Protein AF-0000000075112188 (afdb_homodimer)

Radius of gyration: 24.91 Å; Cα contacts (8 Å, |Δi|>4): 1188; chains: 2; bounding box: 60×64×85 Å

Structure (mmCIF, N/CA/C/O backbone):
data_AF-0000000075112188-model_v1
#
loop_
_entity.id
_entity.type
_entity.pdbx_description
1 polymer 'Ubiquitin-like modifier-activating enzyme 5'
#
loop_
_atom_site.group_PDB
_atom_site.id
_atom_site.type_symbol
_atom_site.label_atom_id
_atom_site.label_alt_id
_atom_site.label_comp_id
_atom_site.label_asym_id
_atom_site.label_entity_id
_atom_site.label_seq_id
_atom_site.pdbx_PDB_ins_code
_atom_site.Cartn_x
_atom_site.Cartn_y
_atom_site.Cartn_z
_atom_site.occupancy
_atom_site.B_iso_or_equiv
_atom_site.auth_seq_id
_atom_site.auth_comp_id
_atom_site.auth_asym_id
_atom_site.auth_atom_id
_atom_site.pdbx_PDB_model_num
ATOM 1 N N . MET A 1 1 ? 7.512 -32.562 54.75 1 48.06 1 MET A N 1
ATOM 2 C CA . MET A 1 1 ? 7.191 -31.812 53.531 1 48.06 1 MET A CA 1
ATOM 3 C C . MET A 1 1 ? 7.438 -30.328 53.719 1 48.06 1 MET A C 1
ATOM 5 O O . MET A 1 1 ? 6.742 -29.672 54.5 1 48.06 1 MET A O 1
ATOM 9 N N . SER A 1 2 ? 8.914 -29.75 53.438 1 67.62 2 SER A N 1
ATOM 10 C CA . SER A 1 2 ? 9.812 -28.828 54.125 1 67.62 2 SER A CA 1
ATOM 11 C C . SER A 1 2 ? 9.547 -27.391 53.719 1 67.62 2 SER A C 1
ATOM 13 O O . SER A 1 2 ? 8.945 -27.125 52.688 1 67.62 2 SER A O 1
ATOM 15 N N . GLU A 1 3 ? 9.82 -26.453 54.688 1 69.31 3 GLU A N 1
ATOM 16 C CA . GLU A 1 3 ? 9.891 -25 54.562 1 69.31 3 GLU A CA 1
ATOM 17 C C . GLU A 1 3 ? 10.602 -24.594 53.281 1 69.31 3 GLU A C 1
ATOM 19 O O . GLU A 1 3 ? 10.242 -23.594 52.656 1 69.31 3 GLU A O 1
ATOM 24 N N . ASN A 1 4 ? 11.289 -25.562 52.75 1 73.62 4 ASN A N 1
ATOM 25 C CA . ASN A 1 4 ? 12.062 -25.312 51.562 1 73.62 4 ASN A CA 1
ATOM 26 C C . ASN A 1 4 ? 11.211 -25.484 50.312 1 73.62 4 ASN A C 1
ATOM 28 O O . ASN A 1 4 ? 11.383 -24.75 49.312 1 73.62 4 ASN A O 1
ATOM 32 N N . GLU A 1 5 ? 10.203 -26.328 50.438 1 76.94 5 GLU A N 1
ATOM 33 C CA . GLU A 1 5 ? 9.352 -26.562 49.281 1 76.94 5 GLU A CA 1
ATOM 34 C C . GLU A 1 5 ? 8.367 -25.422 49.062 1 76.94 5 GLU A C 1
ATOM 36 O O . GLU A 1 5 ? 8.125 -25 47.938 1 76.94 5 GLU A O 1
ATOM 41 N N . VAL A 1 6 ? 7.898 -24.891 50.125 1 79.56 6 VAL A N 1
ATOM 42 C CA . VAL A 1 6 ? 6.965 -23.766 50.062 1 79.56 6 VAL A CA 1
ATOM 43 C C . VAL A 1 6 ? 7.684 -22.531 49.531 1 79.56 6 VAL A C 1
ATOM 45 O O . VAL A 1 6 ? 7.148 -21.812 48.719 1 79.56 6 VAL A O 1
ATOM 48 N N . ALA A 1 7 ? 8.867 -22.391 50.031 1 76.88 7 ALA A N 1
ATOM 49 C CA . ALA A 1 7 ? 9.641 -21.25 49.562 1 76.88 7 ALA A CA 1
ATOM 50 C C . ALA A 1 7 ? 9.945 -21.375 48.094 1 76.88 7 ALA A C 1
ATOM 52 O O . ALA A 1 7 ? 9.867 -20.391 47.344 1 76.88 7 ALA A O 1
ATOM 53 N N . ALA A 1 8 ? 10.234 -22.562 47.594 1 77.19 8 ALA A N 1
ATOM 54 C CA . ALA A 1 8 ? 10.531 -22.781 46.188 1 77.19 8 ALA A CA 1
ATOM 55 C C . ALA A 1 8 ? 9.281 -22.578 45.344 1 77.19 8 ALA A C 1
ATOM 57 O O . ALA A 1 8 ? 9.359 -21.984 44.25 1 77.19 8 ALA A O 1
ATOM 58 N N . LEU A 1 9 ? 8.141 -22.844 45.844 1 80.75 9 LEU A N 1
ATOM 59 C CA . LEU A 1 9 ? 6.906 -22.688 45.062 1 80.75 9 LEU A CA 1
ATOM 60 C C . LEU A 1 9 ? 6.457 -21.234 45.062 1 80.75 9 LEU A C 1
ATOM 62 O O . LEU A 1 9 ? 5.98 -20.734 44.031 1 80.75 9 LEU A O 1
ATOM 66 N N . LYS A 1 10 ? 6.645 -20.578 46.062 1 79.75 10 LYS A N 1
ATOM 67 C CA . LYS A 1 10 ? 6.348 -19.156 46.094 1 79.75 10 LYS A CA 1
ATOM 68 C C . LYS A 1 10 ? 7.273 -18.391 45.156 1 79.75 10 LYS A C 1
ATOM 70 O O . LYS A 1 10 ? 6.836 -17.469 44.469 1 79.75 10 LYS A O 1
ATOM 75 N N . ALA A 1 11 ? 8.508 -18.844 45.094 1 76.5 11 ALA A N 1
ATOM 76 C CA . ALA A 1 11 ? 9.43 -18.234 44.156 1 76.5 11 ALA A CA 1
ATOM 77 C C . ALA A 1 11 ? 9.023 -18.531 42.719 1 76.5 11 ALA A C 1
ATOM 79 O O . ALA A 1 11 ? 9.102 -17.656 41.844 1 76.5 11 ALA A O 1
ATOM 80 N N . ARG A 1 12 ? 8.586 -19.688 42.531 1 78.88 12 ARG A N 1
ATOM 81 C CA . ARG A 1 12 ? 8.133 -20.047 41.188 1 78.88 12 ARG A CA 1
ATOM 82 C C . ARG A 1 12 ? 6.867 -19.281 40.812 1 78.88 12 ARG A C 1
ATOM 84 O O . ARG A 1 12 ? 6.727 -18.828 39.688 1 78.88 12 ARG A O 1
ATOM 91 N N . VAL A 1 13 ? 5.977 -19.062 41.656 1 77.56 13 VAL A N 1
ATOM 92 C CA . VAL A 1 13 ? 4.777 -18.281 41.438 1 77.56 13 VAL A CA 1
ATOM 93 C C . VAL A 1 13 ? 5.16 -16.828 41.125 1 77.56 13 VAL A C 1
ATOM 95 O O . VAL A 1 13 ? 4.641 -16.234 40.188 1 77.56 13 VAL A O 1
ATOM 98 N N . ALA A 1 14 ? 6.051 -16.312 41.875 1 74.62 14 ALA A N 1
ATOM 99 C CA . ALA A 1 14 ? 6.5 -14.945 41.625 1 74.62 14 ALA A CA 1
ATOM 100 C C . ALA A 1 14 ? 7.148 -14.828 40.25 1 74.62 14 ALA A C 1
ATOM 102 O O . ALA A 1 14 ? 6.914 -13.859 39.5 1 74.62 14 ALA A O 1
ATOM 103 N N . THR A 1 15 ? 7.91 -15.805 39.875 1 72.62 15 THR A N 1
ATOM 104 C CA . THR A 1 15 ? 8.531 -15.82 38.531 1 72.62 15 THR A CA 1
ATOM 105 C C . THR A 1 15 ? 7.477 -15.922 37.438 1 72.62 15 THR A C 1
ATOM 107 O O . THR A 1 15 ? 7.555 -15.234 36.438 1 72.62 15 THR A O 1
ATOM 110 N N . LEU A 1 16 ? 6.492 -16.672 37.625 1 73.25 16 LEU A N 1
ATOM 111 C CA . LEU A 1 16 ? 5.445 -16.844 36.625 1 73.25 16 LEU A CA 1
ATOM 112 C C . LEU A 1 16 ? 4.535 -15.625 36.562 1 73.25 16 LEU A C 1
ATOM 114 O O . LEU A 1 16 ? 4.129 -15.203 35.5 1 73.25 16 LEU A O 1
ATOM 118 N N . GLU A 1 17 ? 4.273 -15.094 37.656 1 70.56 17 GLU A N 1
ATOM 119 C CA . GLU A 1 17 ? 3.508 -13.852 37.656 1 70.56 17 GLU A CA 1
ATOM 120 C C . GLU A 1 17 ? 4.281 -12.719 37 1 70.56 17 GLU A C 1
ATOM 122 O O . GLU A 1 17 ? 3.703 -11.906 36.281 1 70.56 17 GLU A O 1
ATOM 127 N N . ASP A 1 18 ? 5.527 -12.758 37.219 1 65.88 18 ASP A N 1
ATOM 128 C CA . ASP A 1 18 ? 6.359 -11.789 36.5 1 65.88 18 ASP A CA 1
ATOM 129 C C . ASP A 1 18 ? 6.383 -12.07 35 1 65.88 18 ASP A C 1
ATOM 131 O O . ASP A 1 18 ? 6.336 -11.148 34.188 1 65.88 18 ASP A O 1
ATOM 135 N N . GLN A 1 19 ? 6.434 -13.281 34.719 1 63.69 19 GLN A N 1
ATOM 136 C CA . GLN A 1 19 ? 6.363 -13.656 33.312 1 63.69 19 GLN A CA 1
ATOM 137 C C . GLN A 1 19 ? 5.012 -13.289 32.719 1 63.69 19 GLN A C 1
ATOM 139 O O . GLN A 1 19 ? 4.941 -12.805 31.594 1 63.69 19 GLN A O 1
ATOM 144 N N . ILE A 1 20 ? 3.99 -13.484 33.438 1 62.75 20 ILE A N 1
ATOM 145 C CA . ILE A 1 20 ? 2.648 -13.117 33 1 62.75 20 ILE A CA 1
ATOM 146 C C . ILE A 1 20 ? 2.525 -11.594 32.938 1 62.75 20 ILE A C 1
ATOM 148 O O . ILE A 1 20 ? 1.967 -11.055 31.969 1 62.75 20 ILE A O 1
ATOM 152 N N . ARG A 1 21 ? 2.949 -10.969 33.938 1 56.12 21 ARG A N 1
ATOM 153 C CA . ARG A 1 21 ? 2.984 -9.508 33.875 1 56.12 21 ARG A CA 1
ATOM 154 C C . ARG A 1 21 ? 3.838 -9.031 32.688 1 56.12 21 ARG A C 1
ATOM 156 O O . ARG A 1 21 ? 3.477 -8.07 32 1 56.12 21 ARG A O 1
ATOM 163 N N . ARG A 1 22 ? 4.941 -9.711 32.469 1 52.31 22 ARG A N 1
ATOM 164 C CA . ARG A 1 22 ? 5.77 -9.383 31.328 1 52.31 22 ARG A CA 1
ATOM 165 C C . ARG A 1 22 ? 5.055 -9.727 30.031 1 52.31 22 ARG A C 1
ATOM 167 O O . ARG A 1 22 ? 5.094 -8.953 29.062 1 52.31 22 ARG A O 1
ATOM 174 N N . MET A 1 23 ? 4.477 -10.789 29.969 1 50.47 23 MET A N 1
ATOM 175 C CA . MET A 1 23 ? 3.705 -11.188 28.797 1 50.47 23 MET A CA 1
ATOM 176 C C . MET A 1 23 ? 2.441 -10.352 28.656 1 50.47 23 MET A C 1
ATOM 178 O O . MET A 1 23 ? 2.025 -10.023 27.547 1 50.47 23 MET A O 1
ATOM 182 N N . ALA A 1 24 ? 1.67 -10.156 29.609 1 47.09 24 ALA A N 1
ATOM 183 C CA . ALA A 1 24 ? 0.526 -9.25 29.641 1 47.09 24 ALA A CA 1
ATOM 184 C C . ALA A 1 24 ? 0.967 -7.805 29.438 1 47.09 24 ALA A C 1
ATOM 186 O O . ALA A 1 24 ? 0.255 -7.016 28.812 1 47.09 24 ALA A O 1
ATOM 187 N N . SER A 1 25 ? 1.839 -7.332 30.062 1 42.72 25 SER A N 1
ATOM 188 C CA . SER A 1 25 ? 2.518 -6.078 29.75 1 42.72 25 SER A CA 1
ATOM 189 C C . SER A 1 25 ? 3.289 -6.184 28.438 1 42.72 25 SER A C 1
ATOM 191 O O . SER A 1 25 ? 3.432 -5.195 27.703 1 42.72 25 SER A O 1
ATOM 193 N N . ASP A 1 26 ? 3.895 -7.258 28.062 1 39.19 26 ASP A N 1
ATOM 194 C CA . ASP A 1 26 ? 4.531 -7.516 26.766 1 39.19 26 ASP A CA 1
ATOM 195 C C . ASP A 1 26 ? 3.49 -7.734 25.672 1 39.19 26 ASP A C 1
ATOM 197 O O . ASP A 1 26 ? 3.801 -7.637 24.484 1 39.19 26 ASP A O 1
ATOM 201 N N . GLY A 1 27 ? 2.375 -8.25 25.766 1 37.72 27 GLY A N 1
ATOM 202 C CA . GLY A 1 27 ? 1.343 -8.016 24.766 1 37.72 27 GLY A CA 1
ATOM 203 C C . GLY A 1 27 ? 1.092 -6.539 24.516 1 37.72 27 GLY A C 1
ATOM 204 O O . GLY A 1 27 ? 0.644 -6.16 23.422 1 37.72 27 GLY A O 1
ATOM 205 N N . HIS A 1 28 ? 0.613 -5.672 25.406 1 35.44 28 HIS A N 1
ATOM 206 C CA . HIS A 1 28 ? 1.038 -4.281 25.531 1 35.44 28 HIS A CA 1
ATOM 207 C C . HIS A 1 28 ? 2.539 -4.184 25.766 1 35.44 28 HIS A C 1
ATOM 209 O O . HIS A 1 28 ? 3.004 -3.258 26.438 1 35.44 28 HIS A O 1
ATOM 215 N N . GLN A 1 29 ? 3.24 -5.219 26.078 1 36.12 29 GLN A N 1
ATOM 216 C CA . GLN A 1 29 ? 4.664 -5.012 26.328 1 36.12 29 GLN A CA 1
ATOM 217 C C . GLN A 1 29 ? 5.195 -3.84 25.5 1 36.12 29 GLN A C 1
ATOM 219 O O . GLN A 1 29 ? 4.742 -3.6 24.391 1 36.12 29 GLN A O 1
ATOM 224 N N . GLY A 1 30 ? 5.73 -2.898 26.109 1 37.25 30 GLY A N 1
ATOM 225 C CA . GLY A 1 30 ? 6.465 -1.816 25.469 1 37.25 30 GLY A CA 1
ATOM 226 C C . GLY A 1 30 ? 7.09 -2.217 24.156 1 37.25 30 GLY A C 1
ATOM 227 O O . GLY A 1 30 ? 7.91 -3.133 24.094 1 37.25 30 GLY A O 1
ATOM 228 N N . SER A 1 31 ? 6.25 -2.525 23.094 1 44.34 31 SER A N 1
ATOM 229 C CA . SER A 1 31 ? 6.758 -2.674 21.734 1 44.34 31 SER A CA 1
ATOM 230 C C . SER A 1 31 ? 8.234 -2.303 21.641 1 44.34 31 SER A C 1
ATOM 232 O O . SER A 1 31 ? 8.609 -1.163 21.938 1 44.34 31 SER A O 1
ATOM 234 N N . LEU A 1 32 ? 8.992 -3.117 22.219 1 50.94 32 LEU A N 1
ATOM 235 C CA . LEU A 1 32 ? 10.43 -2.881 22.078 1 50.94 32 LEU A CA 1
ATOM 236 C C . LEU A 1 32 ? 10.758 -2.26 20.734 1 50.94 32 LEU A C 1
ATOM 238 O O . LEU A 1 32 ? 11 -2.977 19.75 1 50.94 32 LEU A O 1
ATOM 242 N N . HIS A 1 33 ? 10.039 -1.218 20.656 1 70.88 33 HIS A N 1
ATOM 243 C CA . HIS A 1 33 ? 10.523 -0.468 19.516 1 70.88 33 HIS A CA 1
ATOM 244 C C . HIS A 1 33 ? 12.047 -0.379 19.516 1 70.88 33 HIS A C 1
ATOM 246 O O . HIS A 1 33 ? 12.664 -0.347 20.578 1 70.88 33 HIS A O 1
ATOM 252 N N . ARG A 1 34 ? 12.516 -0.728 18.469 1 75.06 34 ARG A N 1
ATOM 253 C CA . ARG A 1 34 ? 13.938 -0.428 18.359 1 75.06 34 ARG A CA 1
ATOM 254 C C . ARG A 1 34 ? 14.242 0.979 18.875 1 75.06 34 ARG A C 1
ATOM 256 O O . ARG A 1 34 ? 13.344 1.828 18.922 1 75.06 34 ARG A O 1
ATOM 263 N N . PRO A 1 35 ? 15.438 1.125 19.375 1 81.62 35 PRO A N 1
ATOM 264 C CA . PRO A 1 35 ? 15.82 2.486 19.766 1 81.62 35 PRO A CA 1
ATOM 265 C C . PRO A 1 35 ? 15.75 3.469 18.594 1 81.62 35 PRO A C 1
ATOM 267 O O . PRO A 1 35 ? 15.883 3.066 17.438 1 81.62 35 PRO A O 1
ATOM 270 N N . LYS A 1 36 ? 15.477 4.652 18.953 1 87.88 36 LYS A N 1
ATOM 271 C CA . LYS A 1 36 ? 15.422 5.703 17.953 1 87.88 36 LYS A CA 1
ATOM 272 C C . LYS A 1 36 ? 16.781 5.902 17.281 1 87.88 36 LYS A C 1
ATOM 274 O O . LYS A 1 36 ? 17.812 5.875 17.969 1 87.88 36 LYS A O 1
ATOM 279 N N . VAL A 1 37 ? 16.719 6.07 16.062 1 86.75 37 VAL A N 1
ATOM 280 C CA . VAL A 1 37 ? 17.922 6.418 15.312 1 86.75 37 VAL A CA 1
ATOM 281 C C . VAL A 1 37 ? 18.141 7.926 15.359 1 86.75 37 VAL A C 1
ATOM 283 O O . VAL A 1 37 ? 17.297 8.703 14.914 1 86.75 37 VAL A O 1
ATOM 286 N N . THR A 1 38 ? 19.172 8.352 15.875 1 84.25 38 THR A N 1
ATOM 287 C CA . THR A 1 38 ? 19.453 9.766 16.094 1 84.25 38 THR A CA 1
ATOM 288 C C . THR A 1 38 ? 19.719 10.484 14.773 1 84.25 38 THR A C 1
ATOM 290 O O . THR A 1 38 ? 19.234 11.602 14.562 1 84.25 38 THR A O 1
ATOM 293 N N . SER A 1 39 ? 20.531 9.766 13.969 1 89.12 39 SER A N 1
ATOM 294 C CA . SER A 1 39 ? 20.844 10.344 12.664 1 89.12 39 SER A CA 1
ATOM 295 C C . SER A 1 39 ? 20.734 9.297 11.562 1 89.12 39 SER A C 1
ATOM 297 O O . SER A 1 39 ? 21.172 8.156 11.734 1 89.12 39 SER A O 1
ATOM 299 N N . MET A 1 40 ? 20.219 9.766 10.492 1 91.94 40 MET A N 1
ATOM 300 C CA . MET A 1 40 ? 20.109 8.852 9.359 1 91.94 40 MET A CA 1
ATOM 301 C C . MET A 1 40 ? 21.469 8.602 8.727 1 91.94 40 MET A C 1
ATOM 303 O O . MET A 1 40 ? 22.156 9.547 8.352 1 91.94 40 MET A O 1
ATOM 307 N N . SER A 1 41 ? 21.797 7.359 8.664 1 89.38 41 SER A N 1
ATOM 308 C CA . SER A 1 41 ? 23.062 6.973 8.055 1 89.38 41 SER A CA 1
ATOM 309 C C . SER A 1 41 ? 22.844 6.312 6.695 1 89.38 41 SER A C 1
ATOM 311 O O . SER A 1 41 ? 21.844 5.629 6.488 1 89.38 41 SER A O 1
ATOM 313 N N . GLY A 1 42 ? 23.797 6.523 5.793 1 88.38 42 GLY A N 1
ATOM 314 C CA . GLY A 1 42 ? 23.734 5.887 4.488 1 88.38 42 GLY A CA 1
ATOM 315 C C . GLY A 1 42 ? 24.438 4.539 4.453 1 88.38 42 GLY A C 1
ATOM 316 O O . GLY A 1 42 ? 24.578 3.938 3.387 1 88.38 42 GLY A O 1
ATOM 317 N N . GLU A 1 43 ? 24.875 4.168 5.605 1 90.62 43 GLU A N 1
ATOM 318 C CA . GLU A 1 43 ? 25.594 2.896 5.648 1 90.62 43 GLU A CA 1
ATOM 319 C C . GLU A 1 43 ? 24.688 1.744 5.207 1 90.62 43 GLU A C 1
ATOM 321 O O . GLU A 1 43 ? 23.547 1.642 5.641 1 90.62 43 GLU A O 1
ATOM 326 N N . VAL A 1 44 ? 25.281 0.906 4.355 1 91.69 44 VAL A N 1
ATOM 327 C CA . VAL A 1 44 ? 24.5 -0.189 3.783 1 91.69 44 VAL A CA 1
ATOM 328 C C . VAL A 1 44 ? 24.734 -1.465 4.59 1 91.69 44 VAL A C 1
ATOM 330 O O . VAL A 1 44 ? 25.672 -2.219 4.312 1 91.69 44 VAL A O 1
ATOM 333 N N . VAL A 1 45 ? 23.891 -1.643 5.539 1 89.38 45 VAL A N 1
ATOM 334 C CA . VAL A 1 45 ? 23.906 -2.848 6.359 1 89.38 45 VAL A CA 1
ATOM 335 C C . VAL A 1 45 ? 22.469 -3.299 6.629 1 89.38 45 VAL A C 1
ATOM 337 O O . VAL A 1 45 ? 21.547 -2.484 6.625 1 89.38 45 VAL A O 1
ATOM 340 N N . ASP A 1 46 ? 22.234 -4.492 7.008 1 89.44 46 ASP A N 1
ATOM 341 C CA . ASP A 1 46 ? 20.922 -5.109 7.16 1 89.44 46 ASP A CA 1
ATOM 342 C C . ASP A 1 46 ? 20.156 -4.496 8.328 1 89.44 46 ASP A C 1
ATOM 344 O O . ASP A 1 46 ? 18.938 -4.566 8.375 1 89.44 46 ASP A O 1
ATOM 348 N N . SER A 1 47 ? 20.875 -3.836 9.18 1 90.44 47 SER A N 1
ATOM 349 C CA . SER A 1 47 ? 20.266 -3.324 10.398 1 90.44 47 SER A CA 1
ATOM 350 C C . SER A 1 47 ? 19.859 -1.864 10.242 1 90.44 47 SER A C 1
ATOM 352 O O . SER A 1 47 ? 19.203 -1.298 11.125 1 90.44 47 SER A O 1
ATOM 354 N N . ASN A 1 48 ? 20.266 -1.284 9.141 1 92.62 48 ASN A N 1
ATOM 355 C CA . ASN A 1 48 ? 19.953 0.123 8.898 1 92.62 48 ASN A CA 1
ATOM 356 C C . ASN A 1 48 ? 18.641 0.292 8.148 1 92.62 48 ASN A C 1
ATOM 358 O O . ASN A 1 48 ? 18.562 0.052 6.945 1 92.62 48 ASN A O 1
ATOM 362 N N . PRO A 1 49 ? 17.641 0.837 8.789 1 94.31 49 PRO A N 1
ATOM 363 C CA . PRO A 1 49 ? 16.328 0.926 8.148 1 94.31 49 PRO A CA 1
ATOM 364 C C . PRO A 1 49 ? 16.25 2.053 7.117 1 94.31 49 PRO A C 1
ATOM 366 O O . PRO A 1 49 ? 15.266 2.148 6.375 1 94.31 49 PRO A O 1
ATOM 369 N N . TYR A 1 50 ? 17.297 2.869 7.035 1 96.12 50 TYR A N 1
ATOM 370 C CA . TYR A 1 50 ? 17.219 4.047 6.176 1 96.12 50 TYR A CA 1
ATOM 371 C C . TYR A 1 50 ? 18.172 3.92 4.992 1 96.12 50 TYR A C 1
ATOM 373 O O . TYR A 1 50 ? 18.234 4.809 4.141 1 96.12 50 TYR A O 1
ATOM 381 N N . SER A 1 51 ? 18.922 2.816 4.871 1 94.75 51 SER A N 1
ATOM 382 C CA . SER A 1 51 ? 19.984 2.68 3.873 1 94.75 51 SER A CA 1
ATOM 383 C C . SER A 1 51 ? 19.438 2.875 2.463 1 94.75 51 SER A C 1
ATOM 385 O O . SER A 1 51 ? 20.031 3.598 1.657 1 94.75 51 SER A O 1
ATOM 387 N N . ARG A 1 52 ? 18.297 2.285 2.188 1 94.69 52 ARG A N 1
ATOM 388 C CA . ARG A 1 52 ? 17.75 2.332 0.834 1 94.69 52 ARG A CA 1
ATOM 389 C C . ARG A 1 52 ? 17.125 3.691 0.546 1 94.69 52 ARG A C 1
ATOM 391 O O . ARG A 1 52 ? 17.062 4.121 -0.608 1 94.69 52 ARG A O 1
ATOM 398 N N . LEU A 1 53 ? 16.656 4.371 1.582 1 97 53 LEU A N 1
ATOM 399 C CA . LEU A 1 53 ? 16.156 5.734 1.43 1 97 53 LEU A CA 1
ATOM 400 C C . LEU A 1 53 ? 17.297 6.711 1.205 1 97 53 LEU A C 1
ATOM 402 O O . LEU A 1 53 ? 17.219 7.578 0.33 1 97 53 LEU A O 1
ATOM 406 N N . MET A 1 54 ? 18.375 6.473 1.905 1 96.31 54 MET A N 1
ATOM 407 C CA . MET A 1 54 ? 19.562 7.309 1.772 1 96.31 54 MET A CA 1
ATOM 408 C C . MET A 1 54 ? 20.219 7.109 0.413 1 96.31 54 MET A C 1
ATOM 410 O O . MET A 1 54 ? 20.969 7.969 -0.053 1 96.31 54 MET A O 1
ATOM 414 N N . ALA A 1 55 ? 19.938 5.992 -0.187 1 95.75 55 ALA A N 1
ATOM 415 C CA . ALA A 1 55 ? 20.438 5.738 -1.535 1 95.75 55 ALA A CA 1
ATOM 416 C C . ALA A 1 55 ? 19.875 6.75 -2.529 1 95.75 55 ALA A C 1
ATOM 418 O O . ALA A 1 55 ? 20.531 7.074 -3.527 1 95.75 55 ALA A O 1
ATOM 419 N N . LEU A 1 56 ? 18.719 7.344 -2.268 1 96 56 LEU A N 1
ATOM 420 C CA . LEU A 1 56 ? 18.141 8.383 -3.117 1 96 56 LEU A CA 1
ATOM 421 C C . LEU A 1 56 ? 19.047 9.609 -3.168 1 96 56 LEU A C 1
ATOM 423 O O . LEU A 1 56 ? 19.219 10.219 -4.227 1 96 56 LEU A O 1
ATOM 427 N N . LYS A 1 57 ? 19.578 9.922 -2.01 1 95.62 57 LYS A N 1
ATOM 428 C CA . LYS A 1 57 ? 20.516 11.031 -1.945 1 95.62 57 LYS A CA 1
ATOM 429 C C . LYS A 1 57 ? 21.812 10.695 -2.678 1 95.62 57 LYS A C 1
ATOM 431 O O . LYS A 1 57 ? 22.297 11.477 -3.5 1 95.62 57 LYS A O 1
ATOM 436 N 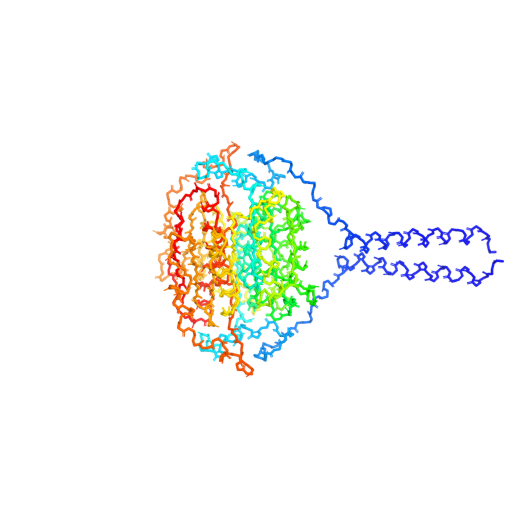N . ARG A 1 58 ? 22.281 9.5 -2.416 1 94.44 58 ARG A N 1
ATOM 437 C CA . ARG A 1 58 ? 23.531 9.062 -3.021 1 94.44 58 ARG A CA 1
ATOM 438 C C . ARG A 1 58 ? 23.422 9.031 -4.543 1 94.44 58 ARG A C 1
ATOM 440 O O . ARG A 1 58 ? 24.391 9.328 -5.246 1 94.44 58 ARG A O 1
ATOM 447 N N . MET A 1 59 ? 22.297 8.758 -5.023 1 93.62 59 MET A N 1
ATOM 448 C CA . MET A 1 59 ? 22.094 8.617 -6.461 1 93.62 59 MET A CA 1
ATOM 449 C C . MET A 1 59 ? 21.719 9.953 -7.09 1 93.62 59 MET A C 1
ATOM 451 O O . MET A 1 59 ? 21.516 10.039 -8.305 1 93.62 59 MET A O 1
ATOM 455 N N . GLY A 1 60 ? 21.547 10.945 -6.301 1 94.5 60 GLY A N 1
ATOM 456 C CA . GLY A 1 60 ? 21.312 12.289 -6.793 1 94.5 60 GLY A CA 1
ATOM 457 C C . GLY A 1 60 ? 19.859 12.586 -7.062 1 94.5 60 GLY A C 1
ATOM 458 O O . GLY A 1 60 ? 19.531 13.578 -7.715 1 94.5 60 GLY A O 1
ATOM 459 N N . VAL A 1 61 ? 19 11.719 -6.578 1 94.5 61 VAL A N 1
ATOM 460 C CA . VAL A 1 61 ? 17.578 11.922 -6.773 1 94.5 61 VAL A CA 1
ATOM 461 C C . VAL A 1 61 ? 17.062 13 -5.816 1 94.5 61 VAL A C 1
ATOM 463 O O . VAL A 1 61 ? 16.359 13.922 -6.23 1 94.5 61 VAL A O 1
ATOM 466 N N . VAL A 1 62 ? 17.422 12.836 -4.594 1 96.88 62 VAL A N 1
ATOM 467 C CA . VAL A 1 62 ? 17.047 13.789 -3.553 1 96.88 62 VAL A CA 1
ATOM 468 C C . VAL A 1 62 ? 18.297 14.492 -3.018 1 96.88 62 VAL A C 1
ATOM 470 O O . VAL A 1 62 ? 19.266 13.836 -2.621 1 96.88 62 VAL A O 1
ATOM 473 N N . PRO A 1 63 ? 18.375 15.758 -2.994 1 96.5 63 PRO A N 1
ATOM 474 C CA . PRO A 1 63 ? 19.578 16.469 -2.59 1 96.5 63 PRO A CA 1
ATOM 475 C C . PRO A 1 63 ? 19.953 16.203 -1.132 1 96.5 63 PRO A C 1
ATOM 477 O O . PRO A 1 63 ? 21.109 15.891 -0.834 1 96.5 63 PRO A O 1
ATOM 480 N N . ASN A 1 64 ? 19.031 16.328 -0.24 1 96.56 64 ASN A N 1
ATOM 481 C CA . ASN A 1 64 ? 19.234 16.125 1.189 1 96.56 64 ASN A CA 1
ATOM 482 C C . ASN A 1 64 ? 18.094 15.336 1.82 1 96.56 64 ASN A C 1
ATOM 484 O O . ASN A 1 64 ? 17.25 15.898 2.498 1 96.56 64 ASN A O 1
ATOM 488 N N . TYR A 1 65 ? 18.219 14.016 1.815 1 97.69 65 TYR A N 1
ATOM 489 C CA . TYR A 1 65 ? 17.109 13.18 2.248 1 97.69 65 TYR A CA 1
ATOM 490 C C . TYR A 1 65 ? 16.844 13.352 3.738 1 97.69 65 TYR A C 1
ATOM 492 O O . TYR A 1 65 ? 15.688 13.305 4.18 1 97.69 65 TYR A O 1
ATOM 500 N N . GLU A 1 66 ? 17.844 13.594 4.551 1 97.06 66 GLU A N 1
ATOM 501 C CA . GLU A 1 66 ? 17.734 13.664 6.004 1 97.06 66 GLU A CA 1
ATOM 502 C C . GLU A 1 66 ? 16.828 14.805 6.438 1 97.06 66 GLU A C 1
ATOM 504 O O . GLU A 1 66 ? 16.312 14.797 7.555 1 97.06 66 GLU A O 1
ATOM 509 N N . ASP A 1 67 ? 16.594 15.734 5.496 1 98 67 ASP A N 1
ATOM 510 C CA . ASP A 1 67 ? 15.727 16.859 5.809 1 98 67 ASP A CA 1
ATOM 511 C C . ASP A 1 67 ? 14.312 16.375 6.152 1 98 67 ASP A C 1
ATOM 513 O O . ASP A 1 67 ? 13.555 17.094 6.797 1 98 67 ASP A O 1
ATOM 517 N N . ILE A 1 68 ? 14.008 15.188 5.797 1 98.5 68 ILE A N 1
ATOM 518 C CA . ILE A 1 68 ? 12.664 14.664 5.992 1 98.5 68 ILE A CA 1
ATOM 519 C C . ILE A 1 68 ? 12.328 14.641 7.484 1 98.5 68 ILE A C 1
ATOM 521 O O . ILE A 1 68 ? 11.164 14.789 7.871 1 98.5 68 ILE A O 1
ATOM 525 N N . ARG A 1 69 ? 13.305 14.57 8.32 1 97.81 69 ARG A N 1
ATOM 526 C CA . ARG A 1 69 ? 13.133 14.445 9.766 1 97.81 69 ARG A CA 1
ATOM 527 C C . ARG A 1 69 ? 12.688 15.773 10.375 1 97.81 69 ARG A C 1
ATOM 529 O O . ARG A 1 69 ? 12.211 15.805 11.508 1 97.81 69 ARG A O 1
ATOM 536 N N . THR A 1 70 ? 12.867 16.812 9.656 1 98.31 70 THR A N 1
ATOM 537 C CA . THR A 1 70 ? 12.523 18.141 10.156 1 98.31 70 THR A CA 1
ATOM 538 C C . THR A 1 70 ? 11.156 18.578 9.633 1 98.31 70 THR A C 1
ATOM 540 O O . THR A 1 70 ? 10.727 19.703 9.867 1 98.31 70 THR A O 1
ATOM 543 N N . LEU A 1 71 ? 10.492 17.703 8.922 1 98.81 71 LEU A N 1
ATOM 544 C CA . LEU A 1 71 ? 9.25 18.062 8.258 1 98.81 71 LEU A CA 1
ATOM 545 C C . LEU A 1 71 ? 8.055 17.422 8.961 1 98.81 71 LEU A C 1
ATOM 547 O O . LEU A 1 71 ? 8.172 16.344 9.547 1 98.81 71 LEU A O 1
ATOM 551 N N . SER A 1 72 ? 6.926 18.109 8.906 1 98.88 72 SER A N 1
ATOM 552 C CA . SER A 1 72 ? 5.68 17.625 9.492 1 98.88 72 SER A CA 1
ATOM 553 C C . SER A 1 72 ? 4.539 17.641 8.484 1 98.88 72 SER A C 1
ATOM 555 O O . SER A 1 72 ? 4.457 18.562 7.66 1 98.88 72 SER A O 1
ATOM 557 N N . VAL A 1 73 ? 3.725 16.625 8.562 1 98.94 73 VAL A N 1
ATOM 558 C CA . VAL A 1 73 ? 2.549 16.516 7.707 1 98.94 73 VAL A CA 1
ATOM 559 C C . VAL A 1 73 ? 1.309 16.25 8.562 1 98.94 73 VAL A C 1
ATOM 561 O O . VAL A 1 73 ? 1.343 15.438 9.484 1 98.94 73 VAL A O 1
ATOM 564 N N . LEU A 1 74 ? 0.255 17 8.367 1 99 74 LEU A N 1
ATOM 565 C CA . LEU A 1 74 ? -1.051 16.781 8.977 1 99 74 LEU A CA 1
ATOM 566 C C . LEU A 1 74 ? -1.979 16.031 8.023 1 99 74 LEU A C 1
ATOM 568 O O . LEU A 1 74 ? -2.244 16.5 6.918 1 99 74 LEU A O 1
ATOM 572 N N . VAL A 1 75 ? -2.424 14.875 8.414 1 98.94 75 VAL A N 1
ATOM 573 C CA . VAL A 1 75 ? -3.287 14.031 7.59 1 98.94 75 VAL A CA 1
ATOM 574 C C . VAL A 1 75 ? -4.707 14.047 8.148 1 98.94 75 VAL A C 1
ATOM 576 O O . VAL A 1 75 ? -4.938 13.656 9.289 1 98.94 75 VAL A O 1
ATOM 579 N N . VAL A 1 76 ? -5.68 14.453 7.34 1 98.94 76 VAL A N 1
ATOM 580 C CA . VAL A 1 76 ? -7.082 14.422 7.734 1 98.94 76 VAL A CA 1
ATOM 581 C C . VAL A 1 76 ? -7.797 13.273 7.02 1 98.94 76 VAL A C 1
ATOM 583 O O . VAL A 1 76 ? -7.891 13.266 5.789 1 98.94 76 VAL A O 1
ATOM 586 N N . GLY A 1 77 ? -8.375 12.398 7.793 1 98.75 77 GLY A N 1
ATOM 587 C CA . GLY A 1 77 ? -8.984 11.188 7.27 1 98.75 77 GLY A CA 1
ATOM 588 C C . GLY A 1 77 ? -8.039 10 7.262 1 98.75 77 GLY A C 1
ATOM 589 O O . GLY A 1 77 ? -7 10.031 6.598 1 98.75 77 GLY A O 1
ATOM 590 N N . LEU A 1 78 ? -8.414 9 8.008 1 98.69 78 LEU A N 1
ATOM 591 C CA . LEU A 1 78 ? -7.613 7.785 8.07 1 98.69 78 LEU A CA 1
ATOM 592 C C . LEU A 1 78 ? -8.391 6.586 7.539 1 98.69 78 LEU A C 1
ATOM 594 O O . LEU A 1 78 ? -8.414 5.527 8.172 1 98.69 78 LEU A O 1
ATOM 598 N N . GLY A 1 79 ? -9.078 6.84 6.414 1 97.06 79 GLY A N 1
ATOM 599 C CA . GLY A 1 79 ? -9.742 5.766 5.691 1 97.06 79 GLY A CA 1
ATOM 600 C C . GLY A 1 79 ? -8.82 5.012 4.758 1 97.06 79 GLY A C 1
ATOM 601 O O . GLY A 1 79 ? -7.711 4.633 5.145 1 97.06 79 GLY A O 1
ATOM 602 N N . GLY A 1 80 ? -9.305 4.789 3.508 1 96.56 80 GLY A N 1
ATOM 603 C CA . GLY A 1 80 ? -8.57 3.969 2.555 1 96.56 80 GLY A CA 1
ATOM 604 C C . GLY A 1 80 ? -7.289 4.621 2.066 1 96.56 80 GLY A C 1
ATOM 605 O O . GLY A 1 80 ? -6.277 3.945 1.866 1 96.56 80 GLY A O 1
ATOM 606 N N . ILE A 1 81 ? -7.312 5.891 1.931 1 98.06 81 ILE A N 1
ATOM 607 C CA . ILE A 1 81 ? -6.141 6.578 1.397 1 98.06 81 ILE A CA 1
ATOM 608 C C . ILE A 1 81 ? -5.258 7.059 2.545 1 98.06 81 ILE A C 1
ATOM 610 O O . ILE A 1 81 ? -4.059 6.773 2.574 1 98.06 81 ILE A O 1
ATOM 614 N N . GLY A 1 82 ? -5.816 7.676 3.516 1 98.88 82 GLY A N 1
ATOM 615 C CA . GLY A 1 82 ? -5.078 8.367 4.562 1 98.88 82 GLY A CA 1
ATOM 616 C C . GLY A 1 82 ? -4.238 7.43 5.418 1 98.88 82 GLY A C 1
ATOM 617 O O . GLY A 1 82 ? -3.125 7.777 5.812 1 98.88 82 GLY A O 1
ATOM 618 N N . SER A 1 83 ? -4.797 6.312 5.727 1 98.62 83 SER A N 1
ATOM 619 C CA . SER A 1 83 ? -4.055 5.359 6.547 1 98.62 83 SER A CA 1
ATOM 620 C C . SER A 1 83 ? -2.82 4.844 5.816 1 98.62 83 SER A C 1
ATOM 622 O O . SER A 1 83 ? -1.748 4.715 6.414 1 98.62 83 SER A O 1
ATOM 624 N N . VAL A 1 84 ? -2.984 4.559 4.547 1 98.62 84 VAL A N 1
ATOM 625 C CA . VAL A 1 84 ? -1.869 4.078 3.736 1 98.62 84 VAL A CA 1
ATOM 626 C C . VAL A 1 84 ? -0.845 5.199 3.551 1 98.62 84 VAL A C 1
ATOM 628 O O . VAL A 1 84 ? 0.363 4.961 3.635 1 98.62 84 VAL A O 1
ATOM 631 N N . ALA A 1 85 ? -1.321 6.387 3.305 1 98.88 85 ALA A N 1
ATOM 632 C CA . ALA A 1 85 ? -0.444 7.547 3.172 1 98.88 85 ALA A CA 1
ATOM 633 C C . ALA A 1 85 ? 0.372 7.766 4.445 1 98.88 85 ALA A C 1
ATOM 635 O O . ALA A 1 85 ? 1.581 8 4.379 1 98.88 85 ALA A O 1
ATOM 636 N N . ALA A 1 86 ? -0.309 7.684 5.574 1 98.94 86 ALA A N 1
ATOM 637 C CA . ALA A 1 86 ? 0.373 7.832 6.855 1 98.94 86 ALA A CA 1
ATOM 638 C C . ALA A 1 86 ? 1.452 6.766 7.027 1 98.94 86 ALA A C 1
ATOM 640 O O . ALA A 1 86 ? 2.543 7.055 7.523 1 98.94 86 ALA A O 1
ATOM 641 N N . GLU A 1 87 ? 1.125 5.594 6.621 1 98.75 87 GLU A N 1
ATOM 642 C CA . GLU A 1 87 ? 2.117 4.527 6.727 1 98.75 87 GLU A CA 1
ATOM 643 C C . GLU A 1 87 ? 3.316 4.801 5.82 1 98.75 87 GLU A C 1
ATOM 645 O O . GLU A 1 87 ? 4.465 4.625 6.234 1 98.75 87 GLU A O 1
ATOM 650 N N . MET A 1 88 ? 3.059 5.211 4.586 1 98.81 88 MET A N 1
ATOM 651 C CA . MET A 1 88 ? 4.145 5.496 3.652 1 98.81 88 MET A CA 1
ATOM 652 C C . MET A 1 88 ? 5.062 6.582 4.203 1 98.81 88 MET A C 1
ATOM 654 O O . MET A 1 88 ? 6.289 6.434 4.184 1 98.81 88 MET A O 1
ATOM 658 N N . LEU A 1 89 ? 4.504 7.617 4.734 1 98.94 89 LEU A N 1
ATOM 659 C CA . LEU A 1 89 ? 5.297 8.711 5.285 1 98.94 89 LEU A CA 1
ATOM 660 C C . LEU A 1 89 ? 6.094 8.242 6.5 1 98.94 89 LEU A C 1
ATOM 662 O O . LEU A 1 89 ? 7.242 8.648 6.684 1 98.94 89 LEU A O 1
ATOM 666 N N . THR A 1 90 ? 5.449 7.406 7.328 1 98.81 90 THR A N 1
ATOM 667 C CA . THR A 1 90 ? 6.121 6.844 8.492 1 98.81 90 THR A CA 1
ATOM 668 C C . THR A 1 90 ? 7.34 6.027 8.078 1 98.81 90 THR A C 1
ATOM 670 O O . THR A 1 90 ? 8.422 6.184 8.648 1 98.81 90 THR A O 1
ATOM 673 N N . ARG A 1 91 ? 7.156 5.219 7.09 1 98.38 91 ARG A N 1
ATOM 674 C CA . ARG A 1 91 ? 8.234 4.359 6.605 1 98.38 91 ARG A CA 1
ATOM 675 C C . ARG A 1 91 ? 9.336 5.18 5.949 1 98.38 91 ARG A C 1
ATOM 677 O O . ARG A 1 91 ? 10.5 4.781 5.957 1 98.38 91 ARG A O 1
ATOM 684 N N . CYS A 1 92 ? 9 6.332 5.441 1 98.44 92 CYS A N 1
ATOM 685 C CA . CYS A 1 92 ? 9.977 7.234 4.848 1 98.44 92 CYS A CA 1
ATOM 686 C C . CYS A 1 92 ? 10.758 7.98 5.926 1 98.44 92 CYS A C 1
ATOM 688 O O . CYS A 1 92 ? 11.797 8.57 5.648 1 98.44 92 CYS A O 1
ATOM 690 N N . GLY A 1 93 ? 10.258 8.031 7.141 1 98.38 93 GLY A N 1
ATOM 691 C CA . GLY A 1 93 ? 10.977 8.656 8.234 1 98.38 93 GLY A CA 1
ATOM 692 C C . GLY A 1 93 ? 10.617 10.125 8.422 1 98.38 93 GLY A C 1
ATOM 693 O O . GLY A 1 93 ? 11.461 10.922 8.836 1 98.38 93 GLY A O 1
ATOM 694 N N . ILE A 1 94 ? 9.414 10.523 8.086 1 98.81 94 ILE A N 1
ATOM 695 C CA . ILE A 1 94 ? 8.961 11.891 8.281 1 98.81 94 ILE A CA 1
ATOM 696 C C . ILE A 1 94 ? 9.141 12.289 9.75 1 98.81 94 ILE A C 1
ATOM 698 O O . ILE A 1 94 ? 9.07 11.445 10.641 1 98.81 94 ILE A O 1
ATOM 702 N N . GLY A 1 95 ? 9.391 13.539 9.992 1 98.69 95 GLY A N 1
ATOM 703 C CA . GLY A 1 95 ? 9.641 14 11.352 1 98.69 95 GLY A CA 1
ATOM 704 C C . GLY A 1 95 ? 8.43 13.875 12.25 1 98.69 95 GLY A C 1
ATOM 705 O O . GLY A 1 95 ? 8.539 13.398 13.383 1 98.69 95 GLY A O 1
ATOM 706 N N . LYS A 1 96 ? 7.316 14.312 11.727 1 98.88 96 LYS A N 1
ATOM 707 C CA . LYS A 1 96 ? 6.113 14.336 12.547 1 98.88 96 LYS A CA 1
ATOM 708 C C . LYS A 1 96 ? 4.859 14.156 11.695 1 98.88 96 LYS A C 1
ATOM 710 O O . LYS A 1 96 ? 4.742 14.742 10.617 1 98.88 96 LYS A O 1
ATOM 715 N N . LEU A 1 97 ? 3.967 13.336 12.234 1 98.94 97 LEU A N 1
ATOM 716 C CA . LEU A 1 97 ? 2.635 13.195 11.656 1 98.94 97 LEU A CA 1
ATOM 717 C C . LEU A 1 97 ? 1.562 13.602 12.664 1 98.94 97 LEU A C 1
ATOM 719 O O . LEU A 1 97 ? 1.595 13.172 13.82 1 98.94 97 LEU A O 1
ATOM 723 N N . ILE A 1 98 ? 0.681 14.438 12.266 1 98.94 98 ILE A N 1
ATOM 724 C CA . ILE A 1 98 ? -0.542 14.742 13 1 98.94 98 ILE A CA 1
ATOM 725 C C . ILE A 1 98 ? -1.738 14.102 12.297 1 98.94 98 ILE A C 1
ATOM 727 O O . ILE A 1 98 ? -1.996 14.375 11.125 1 98.94 98 ILE A O 1
ATOM 731 N N . LEU A 1 99 ? -2.502 13.281 13.039 1 98.94 99 LEU A N 1
ATOM 732 C CA . LEU A 1 99 ? -3.529 12.445 12.43 1 98.94 99 LEU A CA 1
ATOM 733 C C . LEU A 1 99 ? -4.914 12.836 12.938 1 98.94 99 LEU A C 1
ATOM 735 O O . LEU A 1 99 ? -5.148 12.891 14.141 1 98.94 99 LEU A O 1
ATOM 739 N N . TYR A 1 100 ? -5.828 13.109 11.992 1 98.94 100 TYR A N 1
ATOM 740 C CA . TYR A 1 100 ? -7.223 13.398 12.305 1 98.94 100 TYR A CA 1
ATOM 741 C C . TYR A 1 100 ? -8.141 12.336 11.711 1 98.94 100 TYR A C 1
ATOM 743 O O . TYR A 1 100 ? -8 11.969 10.539 1 98.94 100 TYR A O 1
ATOM 751 N N . ASP A 1 101 ? -9 11.867 12.398 1 98.75 101 ASP A N 1
ATOM 752 C CA . ASP A 1 101 ? -10.141 11.047 12.008 1 98.75 101 ASP A CA 1
ATOM 753 C C . ASP A 1 101 ? -11.156 10.945 13.141 1 98.75 101 ASP A C 1
ATOM 755 O O . ASP A 1 101 ? -10.805 11.047 14.312 1 98.75 101 ASP A O 1
ATOM 759 N N . TYR A 1 102 ? -12.422 10.68 12.828 1 98.06 102 TYR A N 1
ATOM 760 C CA . TYR A 1 102 ? -13.391 10.648 13.922 1 98.06 102 TYR A CA 1
ATOM 761 C C . TYR A 1 102 ? -14.062 9.281 14.008 1 98.06 102 TYR A C 1
ATOM 763 O O . TYR A 1 102 ? -14.93 9.062 14.859 1 98.06 102 TYR A O 1
ATOM 771 N N . ASP A 1 103 ? -13.672 8.328 13.133 1 97.19 103 ASP A N 1
ATOM 772 C CA . ASP A 1 103 ? -14.336 7.023 13.047 1 97.19 103 ASP A CA 1
ATOM 773 C C . ASP A 1 103 ? -13.594 5.984 13.883 1 97.19 103 ASP A C 1
ATOM 775 O O . ASP A 1 103 ? -12.539 6.27 14.453 1 97.19 103 ASP A O 1
ATOM 779 N N . HIS A 1 104 ? -14.266 4.871 13.938 1 97.56 104 HIS A N 1
ATOM 780 C CA . HIS A 1 104 ? -13.672 3.676 14.531 1 97.56 104 HIS A CA 1
ATOM 781 C C . HIS A 1 104 ? -13.344 2.635 13.461 1 97.56 104 HIS A C 1
ATOM 783 O O . HIS A 1 104 ? -13.914 2.658 12.367 1 97.56 104 HIS A O 1
ATOM 789 N N . VAL A 1 105 ? -12.438 1.77 13.797 1 97.38 105 VAL A N 1
ATOM 790 C CA . VAL A 1 105 ? -12.102 0.647 12.922 1 97.38 105 VAL A CA 1
ATOM 791 C C . VAL A 1 105 ? -13.227 -0.385 12.953 1 97.38 105 VAL A C 1
ATOM 793 O O . VAL A 1 105 ? -13.695 -0.769 14.023 1 97.38 105 VAL A O 1
ATOM 796 N N . GLU A 1 106 ? -13.656 -0.719 11.766 1 95.56 106 GLU A N 1
ATOM 797 C CA . GLU A 1 106 ? -14.672 -1.755 11.594 1 95.56 106 GLU A CA 1
ATOM 798 C C . GLU A 1 106 ? -14.148 -2.904 10.734 1 95.56 106 GLU A C 1
ATOM 800 O O . GLU A 1 106 ? -13.195 -2.73 9.969 1 95.56 106 GLU A O 1
ATOM 805 N N . LEU A 1 107 ? -14.82 -4.051 10.828 1 93.75 107 LEU A N 1
ATOM 806 C CA . LEU A 1 107 ? -14.414 -5.172 9.984 1 93.75 107 LEU A CA 1
ATOM 807 C C . LEU A 1 107 ? -14.625 -4.855 8.508 1 93.75 107 LEU A C 1
ATOM 809 O O . LEU A 1 107 ? -13.906 -5.359 7.648 1 93.75 107 LEU A O 1
ATOM 813 N N . ALA A 1 108 ? -15.547 -3.98 8.234 1 93.75 108 ALA A N 1
ATOM 814 C CA . ALA A 1 108 ? -15.82 -3.568 6.863 1 93.75 108 ALA A CA 1
ATOM 815 C C . ALA A 1 108 ? -14.656 -2.781 6.277 1 93.75 108 ALA A C 1
ATOM 817 O O . ALA A 1 108 ? -14.617 -2.508 5.078 1 93.75 108 ALA A O 1
ATOM 818 N N . ASN A 1 109 ? -13.617 -2.49 7.129 1 94.75 109 ASN A N 1
ATOM 819 C CA . ASN A 1 109 ? -12.445 -1.761 6.656 1 94.75 109 ASN A CA 1
ATOM 820 C C . ASN A 1 109 ? -11.336 -2.709 6.223 1 94.75 109 ASN A C 1
ATOM 822 O O . ASN A 1 109 ? -10.281 -2.268 5.762 1 94.75 109 ASN A O 1
ATOM 826 N N . MET A 1 110 ? -11.539 -4.043 6.242 1 94.69 110 MET A N 1
ATOM 827 C CA . MET A 1 110 ? -10.461 -5.012 6.062 1 94.69 110 MET A CA 1
ATOM 828 C C . MET A 1 110 ? -10.102 -5.156 4.59 1 94.69 110 MET A C 1
ATOM 830 O O . MET A 1 110 ? -9.078 -5.75 4.25 1 94.69 110 MET A O 1
ATOM 834 N N . ASN A 1 111 ? -10.898 -4.531 3.768 1 93.38 111 ASN A N 1
ATOM 835 C CA . ASN A 1 111 ? -10.586 -4.516 2.344 1 93.38 111 ASN A CA 1
ATOM 836 C C . ASN A 1 111 ? -9.578 -3.42 2.004 1 93.38 111 ASN A C 1
ATOM 838 O O . ASN A 1 111 ? -9.242 -3.221 0.835 1 93.38 111 ASN A O 1
ATOM 842 N N . ARG A 1 112 ? -9.117 -2.707 2.959 1 93.31 112 ARG A N 1
ATOM 843 C CA . ARG A 1 112 ? -8.18 -1.602 2.787 1 93.31 112 ARG A CA 1
ATOM 844 C C . ARG A 1 112 ? -6.797 -1.967 3.318 1 93.31 112 ARG A C 1
ATOM 846 O O . ARG A 1 112 ? -6.676 -2.789 4.23 1 93.31 112 ARG A O 1
ATOM 853 N N . LEU A 1 113 ? -5.797 -1.318 2.762 1 92.94 113 LEU A N 1
ATOM 854 C CA . LEU A 1 113 ? -4.41 -1.664 3.051 1 92.94 113 LEU A CA 1
ATOM 855 C C . LEU A 1 113 ? -3.951 -1.029 4.359 1 92.94 113 LEU A C 1
ATOM 857 O O . LEU A 1 113 ? -3.322 0.032 4.355 1 92.94 113 LEU A O 1
ATOM 861 N N . PHE A 1 114 ? -4.266 -1.548 5.551 1 94.81 114 PHE A N 1
ATOM 862 C CA . PHE A 1 114 ? -3.646 -0.923 6.715 1 94.81 114 PHE A CA 1
ATOM 863 C C . PHE A 1 114 ? -4.141 -1.573 8 1 94.81 114 PHE A C 1
ATOM 865 O O . PHE A 1 114 ? -3.355 -2.18 8.734 1 94.81 114 PHE A O 1
ATOM 872 N N . PHE A 1 115 ? -5.434 -1.533 8.281 1 95.56 115 PHE A N 1
ATOM 873 C CA . PHE A 1 115 ? -5.957 -1.979 9.562 1 95.56 115 PHE A CA 1
ATOM 874 C C . PHE A 1 115 ? -6.055 -3.498 9.617 1 95.56 115 PHE A C 1
ATOM 876 O O . PHE A 1 115 ? -6.094 -4.156 8.57 1 95.56 115 PHE A O 1
ATOM 883 N N . ARG A 1 116 ? -6.098 -3.99 10.805 1 94.5 116 ARG A N 1
ATOM 884 C CA . ARG A 1 116 ? -6.207 -5.426 11.039 1 94.5 116 ARG A CA 1
ATOM 885 C C . ARG A 1 116 ? -7.402 -5.746 11.93 1 94.5 116 ARG A C 1
ATOM 887 O O . ARG A 1 116 ? -7.863 -4.887 12.688 1 94.5 116 ARG A O 1
ATOM 894 N N . PRO A 1 117 ? -7.871 -6.965 11.875 1 93.88 117 PRO A N 1
ATOM 895 C CA . PRO A 1 117 ? -9.109 -7.324 12.562 1 93.88 117 PRO A CA 1
ATOM 896 C C . PRO A 1 117 ? -9.039 -7.09 14.07 1 93.88 117 PRO A C 1
ATOM 898 O O . PRO A 1 117 ? -10.031 -6.672 14.68 1 93.88 117 PRO A O 1
ATOM 901 N N . HIS A 1 118 ? -7.887 -7.219 14.656 1 92 118 HIS A N 1
ATOM 902 C CA . HIS A 1 118 ? -7.785 -7.105 16.109 1 92 118 HIS A CA 1
ATOM 903 C C . HIS A 1 118 ? -7.945 -5.656 16.562 1 92 118 HIS A C 1
ATOM 905 O O . HIS A 1 118 ? -8.117 -5.387 17.75 1 92 118 HIS A O 1
ATOM 911 N N . GLN A 1 119 ? -7.938 -4.766 15.688 1 94.62 119 GLN A N 1
ATOM 912 C CA . GLN A 1 119 ? -8.055 -3.35 16.016 1 94.62 119 GLN A CA 1
ATOM 913 C C . GLN A 1 119 ? -9.5 -2.883 15.93 1 94.62 119 GLN A C 1
ATOM 915 O O . GLN A 1 119 ? -9.812 -1.729 16.234 1 94.62 119 GLN A O 1
ATOM 920 N N . ALA A 1 120 ? -10.375 -3.793 15.477 1 94.06 120 ALA A N 1
ATOM 921 C CA . ALA A 1 120 ? -11.789 -3.432 15.391 1 94.06 120 ALA A CA 1
ATOM 922 C C . ALA A 1 120 ? -12.289 -2.865 16.719 1 94.06 120 ALA A C 1
ATOM 924 O O . ALA A 1 120 ? -12.008 -3.418 17.781 1 94.06 120 ALA A O 1
ATOM 925 N N . GLY A 1 121 ? -12.953 -1.696 16.672 1 95.94 121 GLY A N 1
ATOM 926 C CA . GLY A 1 121 ? -13.477 -1.044 17.875 1 95.94 121 GLY A CA 1
ATOM 927 C C . GLY A 1 121 ? -12.625 0.126 18.328 1 95.94 121 GLY A C 1
ATOM 928 O O . GLY A 1 121 ? -13.125 1.045 18.984 1 95.94 121 GLY A O 1
ATOM 929 N N . MET A 1 122 ? -11.367 0.11 18 1 96.75 122 MET A N 1
ATOM 930 C CA . MET A 1 122 ? -10.5 1.241 18.312 1 96.75 122 MET A CA 1
ATOM 931 C C . MET A 1 122 ? -10.844 2.447 17.453 1 96.75 122 MET A C 1
ATOM 933 O O . MET A 1 122 ? -11.391 2.293 16.359 1 96.75 122 MET A O 1
ATOM 937 N N . THR A 1 123 ? -10.57 3.629 18 1 98.31 123 THR A N 1
ATOM 938 C CA . THR A 1 123 ? -10.617 4.766 17.078 1 98.31 123 THR A CA 1
ATOM 939 C C . THR A 1 123 ? -9.57 4.617 15.984 1 98.31 123 THR A C 1
ATOM 941 O O . THR A 1 123 ? -8.492 4.051 16.219 1 98.31 123 THR A O 1
ATOM 944 N N . LYS A 1 124 ? -9.875 5.09 14.797 1 98.31 124 LYS A N 1
ATOM 945 C CA . LYS A 1 124 ? -8.922 4.965 13.703 1 98.31 124 LYS A CA 1
ATOM 946 C C . LYS A 1 124 ? -7.609 5.68 14.039 1 98.31 124 LYS A C 1
ATOM 948 O O . LYS A 1 124 ? -6.531 5.215 13.656 1 98.31 124 LYS A O 1
ATOM 953 N N . THR A 1 125 ? -7.695 6.762 14.789 1 98.75 125 THR A N 1
ATOM 954 C CA . THR A 1 125 ? -6.496 7.516 15.133 1 98.75 125 THR A CA 1
ATOM 955 C C . THR A 1 125 ? -5.621 6.723 16.109 1 98.75 125 THR A C 1
ATOM 957 O O . THR A 1 125 ? -4.406 6.648 15.93 1 98.75 125 THR A O 1
ATOM 960 N N . ALA A 1 126 ? -6.211 6.105 17.078 1 98 126 ALA A N 1
ATOM 961 C CA . ALA A 1 126 ? -5.457 5.305 18.031 1 98 126 ALA A CA 1
ATOM 962 C C . ALA A 1 126 ? -4.848 4.074 17.359 1 98 126 ALA A C 1
ATOM 964 O O . ALA A 1 126 ? -3.676 3.758 17.594 1 98 126 ALA A O 1
ATOM 965 N N . ALA A 1 127 ? -5.68 3.398 16.594 1 97.81 127 ALA A N 1
ATOM 966 C CA . ALA A 1 127 ? -5.207 2.215 15.883 1 97.81 127 ALA A CA 1
ATOM 967 C C . ALA A 1 127 ? -4.043 2.559 14.961 1 97.81 127 ALA A C 1
ATOM 969 O O . ALA A 1 127 ? -3.039 1.842 14.922 1 97.81 127 ALA A O 1
ATOM 970 N N . ALA A 1 128 ? -4.172 3.666 14.227 1 98.56 128 ALA A N 1
ATOM 971 C CA . ALA A 1 128 ? -3.121 4.09 13.305 1 98.56 128 ALA A CA 1
ATOM 972 C C . ALA A 1 128 ? -1.838 4.438 14.047 1 98.56 128 ALA A C 1
ATOM 974 O O . ALA A 1 128 ? -0.753 3.984 13.68 1 98.56 128 ALA A O 1
ATOM 975 N N . THR A 1 129 ? -1.985 5.184 15.117 1 98.12 129 THR A N 1
ATOM 976 C CA . THR A 1 129 ? -0.812 5.602 15.875 1 98.12 129 THR A CA 1
ATOM 977 C C . THR A 1 129 ? -0.078 4.395 16.453 1 98.12 129 THR A C 1
ATOM 979 O O . THR A 1 129 ? 1.15 4.312 16.375 1 98.12 129 THR A O 1
ATOM 982 N N . GLN A 1 130 ? -0.819 3.467 16.953 1 96 130 GLN A N 1
ATOM 983 C CA . GLN A 1 130 ? -0.227 2.25 17.5 1 96 130 GLN A CA 1
ATOM 984 C C . GLN A 1 130 ? 0.584 1.51 16.438 1 96 130 GLN A C 1
ATOM 986 O O . GLN A 1 130 ? 1.739 1.149 16.672 1 96 130 GLN A O 1
ATOM 991 N N . THR A 1 131 ? -0.005 1.305 15.32 1 96.69 131 THR A N 1
ATOM 992 C CA . THR A 1 131 ? 0.631 0.587 14.227 1 96.69 131 THR A CA 1
ATOM 993 C C . THR A 1 131 ? 1.855 1.346 13.719 1 96.69 131 THR A C 1
ATOM 995 O O . THR A 1 131 ? 2.924 0.757 13.539 1 96.69 131 THR A O 1
ATOM 998 N N . LEU A 1 132 ? 1.732 2.617 13.531 1 98.44 132 LEU A N 1
ATOM 999 C CA . LEU A 1 132 ? 2.775 3.438 12.93 1 98.44 132 LEU A CA 1
ATOM 1000 C C . LEU A 1 132 ? 3.973 3.572 13.867 1 98.44 132 LEU A C 1
ATOM 1002 O O . LEU A 1 132 ? 5.121 3.535 13.422 1 98.44 132 LEU A O 1
ATOM 1006 N N . MET A 1 133 ? 3.693 3.678 15.117 1 97.06 133 MET A N 1
ATOM 1007 C CA . MET A 1 133 ? 4.77 3.752 16.109 1 97.06 133 MET A CA 1
ATOM 1008 C C . MET A 1 133 ? 5.582 2.463 16.125 1 97.06 133 MET A C 1
ATOM 1010 O O . MET A 1 133 ? 6.801 2.494 16.297 1 97.06 133 MET A O 1
ATOM 1014 N N . ASP A 1 134 ? 4.871 1.387 15.914 1 94.88 134 ASP A N 1
ATOM 1015 C CA . ASP A 1 134 ? 5.551 0.097 15.844 1 94.88 134 ASP A CA 1
ATOM 1016 C C . ASP A 1 134 ? 6.445 0.013 14.602 1 94.88 134 ASP A C 1
ATOM 1018 O O . ASP A 1 134 ? 7.496 -0.627 14.633 1 94.88 134 ASP A O 1
ATOM 1022 N N . ILE A 1 135 ? 6.086 0.596 13.594 1 96.62 135 ILE A N 1
ATOM 1023 C CA . ILE A 1 135 ? 6.801 0.522 12.328 1 96.62 135 ILE A CA 1
ATOM 1024 C C . ILE A 1 135 ? 8.055 1.385 12.383 1 96.62 135 ILE A C 1
ATOM 1026 O O . ILE A 1 135 ? 9.141 0.945 11.992 1 96.62 135 ILE A O 1
ATOM 1030 N N . ASN A 1 136 ? 7.93 2.561 12.875 1 97.75 136 ASN A N 1
ATOM 1031 C CA . ASN A 1 136 ? 9.062 3.479 12.914 1 97.75 136 ASN A CA 1
ATOM 1032 C C . ASN A 1 136 ? 9 4.398 14.133 1 97.75 136 ASN A C 1
ATOM 1034 O O . ASN A 1 136 ? 8.375 5.465 14.07 1 97.75 136 ASN A O 1
ATOM 1038 N N . PRO A 1 137 ? 9.641 4.062 15.148 1 96.38 137 PRO A N 1
ATOM 1039 C CA . PRO A 1 137 ? 9.578 4.84 16.391 1 96.38 137 PRO A CA 1
ATOM 1040 C C . PRO A 1 137 ? 10.305 6.18 16.281 1 96.38 137 PRO A C 1
ATOM 1042 O O . PRO A 1 137 ? 10.211 7.012 17.188 1 96.38 137 PRO A O 1
ATOM 1045 N N . ASP A 1 138 ? 11 6.43 15.188 1 97.25 138 ASP A N 1
ATOM 1046 C CA . ASP A 1 138 ? 11.703 7.691 15.008 1 97.25 138 ASP A CA 1
ATOM 1047 C C . ASP A 1 138 ? 10.734 8.82 14.664 1 97.25 138 ASP A C 1
ATOM 1049 O O . ASP A 1 138 ? 11.094 10 14.742 1 97.25 138 ASP A O 1
ATOM 1053 N N . VAL A 1 139 ? 9.555 8.5 14.258 1 98.31 139 VAL A N 1
ATOM 1054 C CA . VAL A 1 139 ? 8.555 9.477 13.836 1 98.31 139 VAL A CA 1
ATOM 1055 C C . VAL A 1 139 ? 7.73 9.914 15.047 1 98.31 139 VAL A C 1
ATOM 1057 O O . VAL A 1 139 ? 7.34 9.094 15.875 1 98.31 139 VAL A O 1
ATOM 1060 N N . SER A 1 140 ? 7.512 11.227 15.172 1 98.31 140 SER A N 1
ATOM 1061 C CA . SER A 1 140 ? 6.621 11.75 16.203 1 98.31 140 SER A CA 1
ATOM 1062 C C . SER A 1 140 ? 5.172 11.75 15.734 1 98.31 140 SER A C 1
ATOM 1064 O O . SER A 1 140 ? 4.883 12.086 14.586 1 98.31 140 SER A O 1
ATOM 1066 N N . PHE A 1 141 ? 4.258 11.383 16.672 1 98.56 141 PHE A N 1
ATOM 1067 C CA . PHE A 1 141 ? 2.848 11.305 16.312 1 98.56 141 PHE A CA 1
ATOM 1068 C C . PHE A 1 141 ? 1.994 12.125 17.281 1 98.56 141 PHE A C 1
ATOM 1070 O O . PHE A 1 141 ? 2.242 12.125 18.484 1 98.56 141 PHE A O 1
ATOM 1077 N N . GLU A 1 142 ? 1.072 12.812 16.781 1 98.62 142 GLU A N 1
ATOM 1078 C CA . GLU A 1 142 ? -0.087 13.344 17.5 1 98.62 142 GLU A CA 1
ATOM 1079 C C . GLU A 1 142 ? -1.389 12.938 16.812 1 98.62 142 GLU A C 1
ATOM 1081 O O . GLU A 1 142 ? -1.463 12.891 15.586 1 98.62 142 GLU A O 1
ATOM 1086 N N . GLU A 1 143 ? -2.346 12.547 17.578 1 98.5 143 GLU A N 1
ATOM 1087 C CA . GLU A 1 143 ? -3.6 12.102 16.969 1 98.5 143 GLU A CA 1
ATOM 1088 C C . GLU A 1 143 ? -4.797 12.773 17.641 1 98.5 143 GLU A C 1
ATOM 1090 O O . GLU A 1 143 ? -4.789 13.016 18.844 1 98.5 143 GLU A O 1
ATOM 1095 N N . PHE A 1 144 ? -5.797 13.055 16.875 1 98.75 144 PHE A N 1
ATOM 1096 C CA . PHE A 1 144 ? -7.02 13.703 17.344 1 98.75 144 PHE A CA 1
ATOM 1097 C C . PHE A 1 144 ? -8.25 13.031 16.734 1 98.75 144 PHE A C 1
ATOM 1099 O O . PHE A 1 144 ? -8.477 13.102 15.531 1 98.75 144 PHE A O 1
ATOM 1106 N N . THR A 1 145 ? -9.039 12.398 17.594 1 98.62 145 THR A N 1
ATOM 1107 C CA . THR A 1 145 ? -10.305 11.828 17.156 1 98.62 145 THR A CA 1
ATOM 1108 C C . THR A 1 145 ? -11.406 12.891 17.141 1 98.62 145 THR A C 1
ATOM 1110 O O . THR A 1 145 ? -12.141 13.047 18.109 1 98.62 145 THR A O 1
ATOM 1113 N N . LYS A 1 146 ? -11.453 13.578 15.984 1 98.25 146 LYS A N 1
ATOM 1114 C CA . LYS A 1 146 ? -12.32 14.75 15.914 1 98.25 146 LYS A CA 1
ATOM 1115 C C . LYS A 1 146 ? -12.953 14.891 14.531 1 98.25 146 LYS A C 1
ATOM 1117 O O . LYS A 1 146 ? -12.305 14.617 13.516 1 98.25 146 LYS A O 1
ATOM 1122 N N . ASP A 1 147 ? -14.18 15.234 14.531 1 98.12 147 ASP A N 1
ATOM 1123 C CA . ASP A 1 147 ? -14.852 15.695 13.32 1 98.12 147 ASP A CA 1
ATOM 1124 C C . ASP A 1 147 ? -14.523 17.172 13.039 1 98.12 147 ASP A C 1
ATOM 1126 O O . ASP A 1 147 ? -15.062 18.062 13.695 1 98.12 147 ASP A O 1
ATOM 1130 N N . ILE A 1 148 ? -13.797 17.438 12.039 1 98.31 148 ILE A N 1
ATOM 1131 C CA . ILE A 1 148 ? -13.227 18.766 11.828 1 98.31 148 ILE A CA 1
ATOM 1132 C C . ILE A 1 148 ? -14.289 19.703 11.281 1 98.31 148 ILE A C 1
ATOM 1134 O O . ILE A 1 148 ? -14.047 20.906 11.125 1 98.31 148 ILE A O 1
ATOM 1138 N N . THR A 1 149 ? -15.453 19.172 10.969 1 97.5 149 THR A N 1
ATOM 1139 C CA . THR A 1 149 ? -16.5 20 10.367 1 97.5 149 THR A CA 1
ATOM 1140 C C . THR A 1 149 ? -17.25 20.766 11.445 1 97.5 149 THR A C 1
ATOM 1142 O O . THR A 1 149 ? -18.031 21.688 11.133 1 97.5 149 THR A O 1
ATOM 1145 N N . THR A 1 150 ? -17.031 20.406 12.695 1 97.81 150 THR A N 1
ATOM 1146 C CA . THR A 1 150 ? -17.656 21.156 13.773 1 97.81 150 THR A CA 1
ATOM 1147 C C . THR A 1 150 ? -16.859 22.422 14.094 1 97.81 150 THR A C 1
ATOM 1149 O O . THR A 1 150 ? -15.633 22.422 14.016 1 97.81 150 THR A O 1
ATOM 1152 N N . PRO A 1 151 ? -17.562 23.406 14.555 1 97.19 151 PRO A N 1
ATOM 1153 C CA . PRO A 1 151 ? -16.875 24.688 14.781 1 97.19 151 PRO A CA 1
ATOM 1154 C C . PRO A 1 151 ? -15.703 24.562 15.75 1 97.19 151 PRO A C 1
ATOM 1156 O O . PRO A 1 151 ? -14.609 25.062 15.469 1 97.19 151 PRO A O 1
ATOM 1159 N N . THR A 1 152 ? -15.906 23.906 16.828 1 97.62 152 THR A N 1
ATOM 1160 C CA . THR A 1 152 ? -14.852 23.766 17.828 1 97.62 152 THR A CA 1
ATOM 1161 C C . THR A 1 152 ? -13.672 22.984 17.281 1 97.62 152 THR A C 1
ATOM 1163 O O . THR A 1 152 ? -12.516 23.359 17.469 1 97.62 152 THR A O 1
ATOM 1166 N N . ASN A 1 153 ? -13.93 21.938 16.609 1 98.31 153 ASN A N 1
ATOM 1167 C CA . ASN A 1 153 ? -12.867 21.094 16.078 1 98.31 153 ASN A CA 1
ATOM 1168 C C . ASN A 1 153 ? -12.188 21.75 14.875 1 98.31 153 ASN A C 1
ATOM 1170 O O . ASN A 1 153 ? -11 21.531 14.625 1 98.31 153 ASN A O 1
ATOM 1174 N N . TYR A 1 154 ? -12.961 22.594 14.242 1 98.44 154 TYR A N 1
ATOM 1175 C CA . TYR A 1 154 ? -12.383 23.375 13.156 1 98.44 154 TYR A CA 1
ATOM 1176 C C . TYR A 1 154 ? -11.32 24.328 13.688 1 98.44 154 TYR A C 1
ATOM 1178 O O . TYR A 1 154 ? -10.234 24.438 13.109 1 98.44 154 TYR A O 1
ATOM 1186 N N . GLU A 1 155 ? -11.641 24.969 14.742 1 98.62 155 GLU A N 1
ATOM 1187 C CA . GLU A 1 155 ? -10.664 25.875 15.359 1 98.62 155 GLU A CA 1
ATOM 1188 C C . GLU A 1 155 ? -9.422 25.109 15.812 1 98.62 155 GLU A C 1
ATOM 1190 O O . GLU A 1 155 ? -8.305 25.625 15.711 1 98.62 155 GLU A O 1
ATOM 1195 N N . HIS A 1 156 ? -9.641 23.969 16.359 1 98.69 156 HIS A N 1
ATOM 1196 C CA . HIS A 1 156 ? -8.523 23.125 16.766 1 98.69 156 HIS A CA 1
ATOM 1197 C C . HIS A 1 156 ? -7.648 22.766 15.562 1 98.69 156 HIS A C 1
ATOM 1199 O O . HIS A 1 156 ? -6.418 22.75 15.672 1 98.69 156 HIS A O 1
ATOM 1205 N N . LEU A 1 157 ? -8.281 22.453 14.438 1 98.75 157 LEU A N 1
ATOM 1206 C CA . LEU A 1 157 ? -7.555 22.156 13.203 1 98.75 157 LEU A CA 1
ATOM 1207 C C . LEU A 1 157 ? -6.688 23.344 12.789 1 98.75 157 LEU A C 1
ATOM 1209 O O . LEU A 1 157 ? -5.512 23.156 12.453 1 98.75 157 LEU A O 1
ATOM 1213 N N . LEU A 1 158 ? -7.27 24.531 12.836 1 98.81 158 LEU A N 1
ATOM 1214 C CA . LEU A 1 158 ? -6.527 25.734 12.5 1 98.81 158 LEU A CA 1
ATOM 1215 C C . LEU A 1 158 ? -5.293 25.891 13.383 1 98.81 158 LEU A C 1
ATOM 1217 O O . LEU A 1 158 ? -4.203 26.188 12.891 1 98.81 158 LEU A O 1
ATOM 1221 N N . ASP A 1 159 ? -5.5 25.672 14.602 1 98.75 159 ASP A N 1
ATOM 1222 C CA . ASP A 1 159 ? -4.418 25.797 15.57 1 98.75 159 ASP A CA 1
ATOM 1223 C C . ASP A 1 159 ? -3.299 24.797 15.281 1 98.75 159 ASP A C 1
ATOM 1225 O O . ASP A 1 159 ? -2.119 25.156 15.32 1 98.75 159 ASP A O 1
ATOM 1229 N N . GLN A 1 160 ? -3.635 23.562 14.977 1 98.75 160 GLN A N 1
ATOM 1230 C CA . GLN A 1 160 ? -2.641 22.531 14.719 1 98.75 160 GLN A CA 1
ATOM 1231 C C . GLN A 1 160 ? -1.896 22.797 13.414 1 98.75 160 GLN A C 1
ATOM 1233 O O . GLN A 1 160 ? -0.7 22.531 13.305 1 98.75 160 GLN A O 1
ATOM 1238 N N . ILE A 1 161 ? -2.605 23.312 12.406 1 98.88 161 ILE A N 1
ATOM 1239 C CA . ILE A 1 161 ? -1.953 23.672 11.148 1 98.88 161 ILE A CA 1
ATOM 1240 C C . ILE A 1 161 ? -0.927 24.766 11.391 1 98.88 161 ILE A C 1
ATOM 1242 O O . ILE A 1 161 ? 0.192 24.719 10.875 1 98.88 161 ILE A O 1
ATOM 1246 N N . GLN A 1 162 ? -1.242 25.703 12.242 1 98.62 162 GLN A N 1
ATOM 1247 C CA . GLN A 1 162 ? -0.424 26.891 12.453 1 98.62 162 GLN A CA 1
ATOM 1248 C C . GLN A 1 162 ? 0.727 26.609 13.414 1 98.62 162 GLN A C 1
ATOM 1250 O O . GLN A 1 162 ? 1.805 27.188 13.289 1 98.62 162 GLN A O 1
ATOM 1255 N N . HIS A 1 163 ? 0.544 25.641 14.328 1 98.62 163 HIS A N 1
ATOM 1256 C CA . HIS A 1 163 ? 1.494 25.547 15.43 1 98.62 163 HIS A CA 1
ATOM 1257 C C . HIS A 1 163 ? 1.977 24.109 15.633 1 98.62 163 HIS A C 1
ATOM 1259 O O . HIS A 1 163 ? 2.754 23.844 16.547 1 98.62 163 HIS A O 1
ATOM 1265 N N . GLY A 1 164 ? 1.558 23.203 14.789 1 98.5 164 GLY A N 1
ATOM 1266 C CA . GLY A 1 164 ? 1.814 21.797 15.031 1 98.5 164 GLY A CA 1
ATOM 1267 C C . GLY A 1 164 ? 3.072 21.297 14.352 1 98.5 164 GLY A C 1
ATOM 1268 O O . GLY A 1 164 ? 3.285 20.078 14.242 1 98.5 164 GLY A O 1
ATOM 1269 N N . GLY A 1 165 ? 3.945 22.094 13.867 1 98.5 165 GLY A N 1
ATOM 1270 C CA . GLY A 1 165 ? 5.176 21.688 13.211 1 98.5 165 GLY A CA 1
ATOM 1271 C C . GLY A 1 165 ? 6.098 20.891 14.117 1 98.5 165 GLY A C 1
ATOM 1272 O O . GLY A 1 165 ? 5.781 20.656 15.281 1 98.5 165 GLY A O 1
ATOM 1273 N N . VAL A 1 166 ? 7.184 20.375 13.508 1 98.38 166 VAL A N 1
ATOM 1274 C CA . VAL A 1 166 ? 8.172 19.625 14.273 1 98.38 166 VAL A CA 1
ATOM 1275 C C . VAL A 1 166 ? 8.727 20.5 15.398 1 98.38 166 VAL A C 1
ATOM 1277 O O . VAL A 1 166 ? 8.836 20.047 16.547 1 98.38 166 VAL A O 1
ATOM 1280 N N . VAL A 1 167 ? 9.133 21.703 14.977 1 97.56 167 VAL A N 1
ATOM 1281 C CA . VAL A 1 167 ? 9.492 22.688 15.992 1 97.56 167 VAL A CA 1
ATOM 1282 C C . VAL A 1 167 ? 8.227 23.281 16.609 1 97.56 167 VAL A C 1
ATOM 1284 O O . VAL A 1 167 ? 7.309 23.688 15.898 1 97.56 167 VAL A O 1
ATOM 1287 N N . ARG A 1 168 ? 8.172 23.438 17.797 1 94.38 168 ARG A N 1
ATOM 1288 C CA . ARG A 1 168 ? 6.992 23.906 18.516 1 94.38 168 ARG A CA 1
ATOM 1289 C C . ARG A 1 168 ? 6.551 25.281 18.016 1 94.38 168 ARG A C 1
ATOM 1291 O O . ARG A 1 168 ? 7.387 26.156 17.781 1 94.38 168 ARG A O 1
ATOM 1298 N N . ASN A 1 169 ? 5.27 25.422 17.812 1 97.31 169 ASN A N 1
ATOM 1299 C CA . ASN A 1 169 ? 4.621 26.688 17.469 1 97.31 169 ASN A CA 1
ATOM 1300 C C . ASN A 1 169 ? 5 27.141 16.062 1 97.31 169 ASN A C 1
ATOM 1302 O O . ASN A 1 169 ? 5.152 28.328 15.805 1 97.31 169 ASN A O 1
ATOM 1306 N N . THR A 1 170 ? 5.414 26.25 15.25 1 98.38 170 THR A N 1
ATOM 1307 C CA . THR A 1 170 ? 5.574 26.516 13.828 1 98.38 170 THR A CA 1
ATOM 1308 C C . THR A 1 170 ? 4.516 25.766 13.023 1 98.38 170 THR A C 1
ATOM 1310 O O . THR A 1 170 ? 3.936 24.781 13.5 1 98.38 170 THR A O 1
ATOM 1313 N N . PRO A 1 171 ? 4.188 26.25 11.867 1 98.75 171 PRO A N 1
ATOM 1314 C CA . PRO A 1 171 ? 3.166 25.578 11.062 1 98.75 171 PRO A CA 1
ATOM 1315 C C . PRO A 1 171 ? 3.617 24.219 10.555 1 98.75 171 PRO A C 1
ATOM 1317 O O . PRO A 1 171 ? 4.816 23.938 10.484 1 98.75 171 PRO A O 1
ATOM 1320 N N . VAL A 1 172 ? 2.662 23.406 10.281 1 98.88 172 VAL A N 1
ATOM 1321 C CA . VAL A 1 172 ? 2.99 22.172 9.578 1 98.88 172 VAL A CA 1
ATOM 1322 C C . VAL A 1 172 ? 3.475 22.484 8.164 1 98.88 172 VAL A C 1
ATOM 1324 O O . VAL A 1 172 ? 3.172 23.562 7.625 1 98.88 172 VAL A O 1
ATOM 1327 N N . ASP A 1 173 ? 4.215 21.547 7.578 1 98.88 173 ASP A N 1
ATOM 1328 C CA . ASP A 1 173 ? 4.809 21.781 6.27 1 98.88 173 ASP A CA 1
ATOM 1329 C C . ASP A 1 173 ? 3.816 21.469 5.148 1 98.88 173 ASP A C 1
ATOM 1331 O O . ASP A 1 173 ? 3.904 22.047 4.059 1 98.88 173 ASP A O 1
ATOM 1335 N N . LEU A 1 174 ? 2.869 20.609 5.406 1 98.94 174 LEU A N 1
ATOM 1336 C CA . LEU A 1 174 ? 1.909 20.188 4.391 1 98.94 174 LEU A CA 1
ATOM 1337 C C . LEU A 1 174 ? 0.682 19.547 5.035 1 98.94 174 LEU A C 1
ATOM 1339 O O . LEU A 1 174 ? 0.798 18.844 6.035 1 98.94 174 LEU A O 1
ATOM 1343 N N . VAL A 1 175 ? -0.499 19.797 4.508 1 98.94 175 VAL A N 1
ATOM 1344 C CA . VAL A 1 175 ? -1.735 19.125 4.902 1 98.94 175 VAL A CA 1
ATOM 1345 C C . VAL A 1 175 ? -2.184 18.188 3.795 1 98.94 175 VAL A C 1
ATOM 1347 O O . VAL A 1 175 ? -2.172 18.547 2.615 1 98.94 175 VAL A O 1
ATOM 1350 N N . LEU A 1 176 ? -2.492 16.969 4.152 1 98.94 176 LEU A N 1
ATOM 1351 C CA . LEU A 1 176 ? -3.064 16 3.219 1 98.94 176 LEU A CA 1
ATOM 1352 C C . LEU A 1 176 ? -4.531 15.742 3.537 1 98.94 176 LEU A C 1
ATOM 1354 O O . LEU A 1 176 ? -4.863 15.305 4.645 1 98.94 176 LEU A O 1
ATOM 1358 N N . SER A 1 177 ? -5.371 16 2.574 1 98.81 177 SER A N 1
ATOM 1359 C CA . SER A 1 177 ? -6.797 15.695 2.682 1 98.81 177 SER A CA 1
ATOM 1360 C C . SER A 1 177 ? -7.117 14.32 2.111 1 98.81 177 SER A C 1
ATOM 1362 O O . SER A 1 177 ? -6.977 14.094 0.908 1 98.81 177 SER A O 1
ATOM 1364 N N . CYS A 1 178 ? -7.531 13.484 2.941 1 98.56 178 CYS A N 1
ATOM 1365 C CA . CYS A 1 178 ? -7.898 12.125 2.572 1 98.56 178 CYS A CA 1
ATOM 1366 C C . CYS A 1 178 ? -9.305 11.781 3.051 1 98.56 178 CYS A C 1
ATOM 1368 O O . CYS A 1 178 ? -9.555 10.68 3.531 1 98.56 178 CYS A O 1
ATOM 1370 N N . VAL A 1 179 ? -10.172 12.703 2.986 1 97.06 179 VAL A N 1
ATOM 1371 C CA . VAL A 1 179 ? -11.547 12.562 3.461 1 97.06 179 VAL A CA 1
ATOM 1372 C C . VAL A 1 179 ? -12.453 12.141 2.305 1 97.06 179 VAL A C 1
ATOM 1374 O O . VAL A 1 179 ? -12.055 12.219 1.139 1 97.06 179 VAL A O 1
ATOM 1377 N N . ASP A 1 180 ? -13.68 11.734 2.613 1 91.44 180 ASP A N 1
ATOM 1378 C CA . ASP A 1 180 ? -14.539 11.188 1.565 1 91.44 180 ASP A CA 1
ATOM 1379 C C . ASP A 1 180 ? -15.852 11.969 1.473 1 91.44 180 ASP A C 1
ATOM 1381 O O . ASP A 1 180 ? -16.828 11.477 0.892 1 91.44 180 ASP A O 1
ATOM 1385 N N . ASN A 1 181 ? -15.891 13.062 2.133 1 89.12 181 ASN A N 1
ATOM 1386 C CA . ASN A 1 181 ? -17.109 13.844 2.037 1 89.12 181 ASN A CA 1
ATOM 1387 C C . ASN A 1 181 ? -16.828 15.312 1.758 1 89.12 181 ASN A C 1
ATOM 1389 O O . ASN A 1 181 ? -15.766 15.82 2.123 1 89.12 181 ASN A O 1
ATOM 1393 N N . PHE A 1 182 ? -17.781 15.922 1.191 1 90.5 182 PHE A N 1
ATOM 1394 C CA . PHE A 1 182 ? -17.641 17.281 0.667 1 90.5 182 PHE A CA 1
ATOM 1395 C C . PHE A 1 182 ? -17.453 18.281 1.799 1 90.5 182 PHE A C 1
ATOM 1397 O O . PHE A 1 182 ? -16.641 19.188 1.699 1 90.5 182 PHE A O 1
ATOM 1404 N N . ALA A 1 183 ? -18.172 18.156 2.84 1 93.25 183 ALA A N 1
ATOM 1405 C CA . ALA A 1 183 ? -18.109 19.094 3.955 1 93.25 183 ALA A CA 1
ATOM 1406 C C . ALA A 1 183 ? -16.719 19.156 4.555 1 93.25 183 ALA A C 1
ATOM 1408 O O . ALA A 1 183 ? -16.203 20.234 4.84 1 93.25 183 ALA A O 1
ATOM 1409 N N . ALA A 1 184 ? -16.125 18.031 4.754 1 96.19 184 ALA A N 1
ATOM 1410 C CA . ALA A 1 184 ? -14.766 17.984 5.297 1 96.19 184 ALA A CA 1
ATOM 1411 C C . ALA A 1 184 ? -13.766 18.594 4.332 1 96.19 184 ALA A C 1
ATOM 1413 O O . ALA A 1 184 ? -12.859 19.328 4.746 1 96.19 184 ALA A O 1
ATOM 1414 N N . ARG A 1 185 ? -13.914 18.312 3.043 1 95.94 185 ARG A N 1
ATOM 1415 C CA . ARG A 1 185 ? -13.047 18.906 2.031 1 95.94 185 ARG A CA 1
ATOM 1416 C C . ARG A 1 185 ? -13.117 20.422 2.072 1 95.94 185 ARG A C 1
ATOM 1418 O O . ARG A 1 185 ? -12.094 21.109 1.996 1 95.94 185 ARG A O 1
ATOM 1425 N N . MET A 1 186 ? -14.32 20.906 2.217 1 95.25 186 MET A N 1
ATOM 1426 C CA . MET A 1 186 ? -14.523 22.344 2.258 1 95.25 186 MET A CA 1
ATOM 1427 C C . MET A 1 186 ? -13.906 22.953 3.516 1 95.25 186 MET A C 1
ATOM 1429 O O . MET A 1 186 ? -13.359 24.047 3.477 1 95.25 186 MET A O 1
ATOM 1433 N N . SER A 1 187 ? -14.023 22.234 4.609 1 97.5 187 SER A N 1
ATOM 1434 C CA . SER A 1 187 ? -13.406 22.703 5.852 1 97.5 187 SER A CA 1
ATOM 1435 C C . SER A 1 187 ? -11.891 22.812 5.715 1 97.5 187 SER A C 1
ATOM 1437 O O . SER A 1 187 ? -11.297 23.797 6.145 1 97.5 187 SER A O 1
ATOM 1439 N N . ILE A 1 188 ? -11.266 21.859 5.109 1 98.5 188 ILE A N 1
ATOM 1440 C CA . ILE A 1 188 ? -9.82 21.859 4.906 1 98.5 188 ILE A CA 1
ATOM 1441 C C . ILE A 1 188 ? -9.438 23 3.957 1 98.5 188 ILE A C 1
ATOM 1443 O O . ILE A 1 188 ? -8.477 23.734 4.215 1 98.5 188 ILE A O 1
ATOM 1447 N N . ASN A 1 189 ? -10.203 23.109 2.877 1 97.06 189 ASN A N 1
ATOM 1448 C CA . ASN A 1 189 ? -9.977 24.172 1.911 1 97.06 189 ASN A CA 1
ATOM 1449 C C . ASN A 1 189 ? -10.016 25.547 2.576 1 97.06 189 ASN A C 1
ATOM 1451 O O . ASN A 1 189 ? -9.125 26.375 2.354 1 97.06 189 ASN A O 1
ATOM 1455 N N . GLN A 1 190 ? -11.016 25.766 3.346 1 97.5 190 GLN A N 1
ATOM 1456 C CA . GLN A 1 190 ? -11.18 27.047 4.035 1 97.5 190 GLN A CA 1
ATOM 1457 C C . GLN A 1 190 ? -10.016 27.297 4.996 1 97.5 190 GLN A C 1
ATOM 1459 O O . GLN A 1 190 ? -9.445 28.391 5.016 1 97.5 190 GLN A O 1
ATOM 1464 N N . ALA A 1 191 ? -9.68 26.312 5.766 1 98.44 191 ALA A N 1
ATOM 1465 C CA . ALA A 1 191 ? -8.602 26.438 6.738 1 98.44 191 ALA A CA 1
ATOM 1466 C C . ALA A 1 191 ? -7.277 26.766 6.055 1 98.44 191 ALA A C 1
ATOM 1468 O O . ALA A 1 191 ? -6.57 27.703 6.465 1 98.44 191 ALA A O 1
ATOM 1469 N N . CYS A 1 192 ? -6.965 26.062 5.035 1 98.31 192 CYS A N 1
ATOM 1470 C CA . CYS A 1 192 ? -5.684 26.219 4.355 1 98.31 192 CYS A CA 1
ATOM 1471 C C . CYS A 1 192 ? -5.625 27.547 3.617 1 98.31 192 CYS A C 1
ATOM 1473 O O . CYS A 1 192 ? -4.566 28.172 3.549 1 98.31 192 CYS A O 1
ATOM 1475 N N . ASN A 1 193 ? -6.742 27.969 3.062 1 96.94 193 ASN A N 1
ATOM 1476 C CA . ASN A 1 193 ? -6.785 29.281 2.43 1 96.94 193 ASN A CA 1
ATOM 1477 C C . ASN A 1 193 ? -6.574 30.391 3.445 1 96.94 193 ASN A C 1
ATOM 1479 O O . ASN A 1 193 ? -5.832 31.344 3.184 1 96.94 193 ASN A O 1
ATOM 1483 N N . GLU A 1 194 ? -7.254 30.266 4.527 1 96.94 194 GLU A N 1
ATOM 1484 C CA . GLU A 1 194 ? -7.16 31.266 5.582 1 96.94 194 GLU A CA 1
ATOM 1485 C C . GLU A 1 194 ? -5.73 31.406 6.094 1 96.94 194 GLU A C 1
ATOM 1487 O O . GLU A 1 194 ? -5.27 32.5 6.391 1 96.94 194 GLU A O 1
ATOM 1492 N N . LEU A 1 195 ? -5.02 30.344 6.18 1 98.19 195 LEU A N 1
ATOM 1493 C CA . LEU A 1 195 ? -3.707 30.344 6.816 1 98.19 195 LEU A CA 1
ATOM 1494 C C . LEU A 1 195 ? -2.598 30.406 5.773 1 98.19 195 LEU A C 1
ATOM 1496 O O . LEU A 1 195 ? -1.415 30.469 6.121 1 98.19 195 LEU A O 1
ATOM 1500 N N . GLY A 1 196 ? -2.939 30.344 4.52 1 97.81 196 GLY A N 1
ATOM 1501 C CA . GLY A 1 196 ? -1.931 30.281 3.475 1 97.81 196 GLY A CA 1
ATOM 1502 C C . GLY A 1 196 ? -1.141 28.984 3.496 1 97.81 196 GLY A C 1
ATOM 1503 O O . GLY A 1 196 ? 0.06 28.984 3.215 1 97.81 196 GLY A O 1
ATOM 1504 N N . GLN A 1 197 ? -1.781 27.891 3.861 1 98.56 197 GLN A N 1
ATOM 1505 C CA . GLN A 1 197 ? -1.144 26.594 4.086 1 98.56 197 GLN A CA 1
ATOM 1506 C C . GLN A 1 197 ? -1.209 25.719 2.836 1 98.56 197 GLN A C 1
ATOM 1508 O O . GLN A 1 197 ? -2.297 25.422 2.338 1 98.56 197 GLN A O 1
ATOM 1513 N N . PRO A 1 198 ? -0.017 25.312 2.264 1 98.69 198 PRO A N 1
ATOM 1514 C CA . PRO A 1 198 ? -0.047 24.328 1.177 1 98.69 198 PRO A CA 1
ATOM 1515 C C . PRO A 1 198 ? -0.722 23.016 1.582 1 98.69 198 PRO A C 1
ATOM 1517 O O . PRO A 1 198 ? -0.543 22.547 2.711 1 98.69 198 PRO A O 1
ATOM 1520 N N . TRP A 1 199 ? -1.521 22.484 0.682 1 98.69 199 TRP A N 1
ATOM 1521 C CA . TRP A 1 199 ? -2.174 21.219 0.983 1 98.69 199 TRP A CA 1
ATOM 1522 C C . TRP A 1 199 ? -2.459 20.438 -0.294 1 98.69 199 TRP A C 1
ATOM 1524 O O . TRP A 1 199 ? -2.348 20.969 -1.397 1 98.69 199 TRP A O 1
ATOM 1534 N N . MET A 1 200 ? -2.666 19.109 -0.154 1 98.5 200 MET A N 1
ATOM 1535 C CA . MET A 1 200 ? -3.006 18.234 -1.268 1 98.5 200 MET A CA 1
ATOM 1536 C C . MET A 1 200 ? -4.297 17.469 -0.984 1 98.5 200 MET A C 1
ATOM 1538 O O . MET A 1 200 ? -4.496 16.969 0.124 1 98.5 200 MET A O 1
ATOM 1542 N N . GLU A 1 201 ? -5.129 17.453 -1.98 1 97.38 201 GLU A N 1
ATOM 1543 C CA . GLU A 1 201 ? -6.414 16.766 -1.938 1 97.38 201 GLU A CA 1
ATOM 1544 C C . GLU A 1 201 ? -6.344 15.43 -2.672 1 97.38 201 GLU A C 1
ATOM 1546 O O . GLU A 1 201 ? -5.621 15.297 -3.662 1 97.38 201 GLU A O 1
ATOM 1551 N N . SER A 1 202 ? -7.09 14.422 -2.133 1 97.31 202 SER A N 1
ATOM 1552 C CA . SER A 1 202 ? -7.16 13.125 -2.803 1 97.31 202 SER A CA 1
ATOM 1553 C C . SER A 1 202 ? -8.562 12.531 -2.705 1 97.31 202 SER A C 1
ATOM 1555 O O . SER A 1 202 ? -9.328 12.883 -1.806 1 97.31 202 SER A O 1
ATOM 1557 N N . GLY A 1 203 ? -8.852 11.633 -3.621 1 94.25 203 GLY A N 1
ATOM 1558 C CA . GLY A 1 203 ? -10.133 10.953 -3.611 1 94.25 203 GLY A CA 1
ATOM 1559 C C . GLY A 1 203 ? -10.195 9.773 -4.57 1 94.25 203 GLY A C 1
ATOM 1560 O O . GLY A 1 203 ? -9.359 9.656 -5.473 1 94.25 203 GLY A O 1
ATOM 1561 N N . VAL A 1 204 ? -11.133 8.906 -4.273 1 93.81 204 VAL A N 1
ATOM 1562 C CA . VAL A 1 204 ? -11.438 7.758 -5.121 1 93.81 204 VAL A CA 1
ATOM 1563 C C . VAL A 1 204 ? -12.93 7.758 -5.469 1 93.81 204 VAL A C 1
ATOM 1565 O O . VAL A 1 204 ? -13.766 8.117 -4.641 1 93.81 204 VAL A O 1
ATOM 1568 N N . SER A 1 205 ? -13.211 7.348 -6.652 1 91.44 205 SER A N 1
ATOM 1569 C CA . SER A 1 205 ? -14.594 7.297 -7.098 1 91.44 205 SER A CA 1
ATOM 1570 C C . SER A 1 205 ? -15.383 6.234 -6.34 1 91.44 205 SER A C 1
ATOM 1572 O O . SER A 1 205 ? -14.805 5.281 -5.816 1 91.44 205 SER A O 1
ATOM 1574 N N . GLU A 1 206 ? -16.672 6.316 -6.355 1 89.19 206 GLU A N 1
ATOM 1575 C CA . GLU A 1 206 ? -17.562 5.426 -5.617 1 89.19 206 GLU A CA 1
ATOM 1576 C C . GLU A 1 206 ? -17.469 3.994 -6.145 1 89.19 206 GLU A C 1
ATOM 1578 O O . GLU A 1 206 ? -17.656 3.037 -5.391 1 89.19 206 GLU A O 1
ATOM 1583 N N . ASP A 1 207 ? -17.156 3.906 -7.418 1 90.25 207 ASP A N 1
ATOM 1584 C CA . ASP A 1 207 ? -17.078 2.574 -8.008 1 90.25 207 ASP A CA 1
ATOM 1585 C C . ASP A 1 207 ? -15.664 2.012 -7.902 1 90.25 207 ASP A C 1
ATOM 1587 O O . ASP A 1 207 ? -15.375 0.943 -8.445 1 90.25 207 ASP A O 1
ATOM 1591 N N . ALA A 1 208 ? -14.742 2.752 -7.324 1 90.81 208 ALA A N 1
ATOM 1592 C CA . ALA A 1 208 ? -13.398 2.338 -6.93 1 90.81 208 ALA A CA 1
ATOM 1593 C C . ALA A 1 208 ? -12.5 2.17 -8.148 1 90.81 208 ALA A C 1
ATOM 1595 O O . ALA A 1 208 ? -11.422 1.576 -8.055 1 90.81 208 ALA A O 1
ATOM 1596 N N . VAL A 1 209 ? -12.859 2.699 -9.297 1 88.25 209 VAL A N 1
ATOM 1597 C CA . VAL A 1 209 ? -12.078 2.395 -10.484 1 88.25 209 VAL A CA 1
ATOM 1598 C C . VAL A 1 209 ? -11.305 3.635 -10.93 1 88.25 209 VAL A C 1
ATOM 1600 O O . VAL A 1 209 ? -10.562 3.594 -11.914 1 88.25 209 VAL A O 1
ATOM 1603 N N . SER A 1 210 ? -11.445 4.715 -10.188 1 90.81 210 SER A N 1
ATOM 1604 C CA . SER A 1 210 ? -10.695 5.926 -10.5 1 90.81 210 SER A CA 1
ATOM 1605 C C . SER A 1 210 ? -10.375 6.719 -9.234 1 90.81 210 SER A C 1
ATOM 1607 O O . SER A 1 210 ? -11.016 6.535 -8.195 1 90.81 210 SER A O 1
ATOM 1609 N N . GLY A 1 211 ? -9.359 7.512 -9.297 1 93.25 211 GLY A N 1
ATOM 1610 C CA . GLY A 1 211 ? -8.945 8.383 -8.211 1 93.25 211 GLY A CA 1
ATOM 1611 C C . GLY A 1 211 ? -8.195 9.609 -8.688 1 93.25 211 GLY A C 1
ATOM 1612 O O . GLY A 1 211 ? -7.949 9.773 -9.883 1 93.25 211 GLY A O 1
ATOM 1613 N N . HIS A 1 212 ? -7.98 10.539 -7.805 1 93.44 212 HIS A N 1
ATOM 1614 C CA . HIS A 1 212 ? -7.27 11.758 -8.164 1 93.44 212 HIS A CA 1
ATOM 1615 C C . HIS A 1 212 ? -6.434 12.273 -6.992 1 93.44 212 HIS A C 1
ATOM 1617 O O . HIS A 1 212 ? -6.668 11.891 -5.844 1 93.44 212 HIS A O 1
ATOM 1623 N N . ILE A 1 213 ? -5.461 13.047 -7.324 1 96.12 213 ILE A N 1
ATOM 1624 C CA . ILE A 1 213 ? -4.77 13.906 -6.371 1 96.12 213 ILE A CA 1
ATOM 1625 C C . ILE A 1 213 ? -4.652 15.32 -6.941 1 96.12 213 ILE A C 1
ATOM 1627 O O . ILE A 1 213 ? -4.609 15.5 -8.156 1 96.12 213 ILE A O 1
ATOM 1631 N N . GLN A 1 214 ? -4.621 16.281 -6.062 1 95.69 214 GLN A N 1
ATOM 1632 C CA . GLN A 1 214 ? -4.523 17.672 -6.453 1 95.69 214 GLN A CA 1
ATOM 1633 C C . GLN A 1 214 ? -3.674 18.469 -5.457 1 95.69 214 GLN A C 1
ATOM 1635 O O . GLN A 1 214 ? -3.844 18.328 -4.246 1 95.69 214 GLN A O 1
ATOM 1640 N N . THR A 1 215 ? -2.73 19.234 -6.02 1 97.12 215 THR A N 1
ATOM 1641 C CA . THR A 1 215 ? -1.914 20.125 -5.203 1 97.12 215 THR A CA 1
ATOM 1642 C C . THR A 1 215 ? -2.518 21.516 -5.164 1 97.12 215 THR A C 1
ATOM 1644 O O . THR A 1 215 ? -2.803 22.109 -6.207 1 97.12 215 THR A O 1
ATOM 1647 N N . LEU A 1 216 ? -2.715 22.047 -3.992 1 96.81 216 LEU A N 1
ATOM 1648 C CA . LEU A 1 216 ? -3.297 23.375 -3.811 1 96.81 216 LEU A CA 1
ATOM 1649 C C . LEU A 1 216 ? -2.365 24.281 -3.004 1 96.81 216 LEU A C 1
ATOM 1651 O O . LEU A 1 216 ? -2.039 23.969 -1.855 1 96.81 216 LEU A O 1
ATOM 1655 N N . LEU A 1 217 ? -1.967 25.328 -3.631 1 96.88 217 LEU A N 1
ATOM 1656 C CA . LEU A 1 217 ? -1.11 26.344 -3.025 1 96.88 217 LEU A CA 1
ATOM 1657 C C . LEU A 1 217 ? -1.84 27.688 -2.92 1 96.88 217 LEU A C 1
ATOM 1659 O O . LEU A 1 217 ? -1.819 28.484 -3.857 1 96.88 217 LEU A O 1
ATOM 1663 N N . PRO A 1 218 ? -2.389 27.938 -1.746 1 95.44 218 PRO A N 1
ATOM 1664 C CA . PRO A 1 218 ? -3.145 29.188 -1.603 1 95.44 218 PRO A CA 1
ATOM 1665 C C . PRO A 1 218 ? -2.365 30.406 -2.076 1 95.44 218 PRO A C 1
ATOM 1667 O O . PRO A 1 218 ? -1.187 30.562 -1.744 1 95.44 218 PRO A O 1
ATOM 1670 N N . GLY A 1 219 ? -3.09 31.219 -2.834 1 91.06 219 GLY A N 1
ATOM 1671 C CA . GLY A 1 219 ? -2.4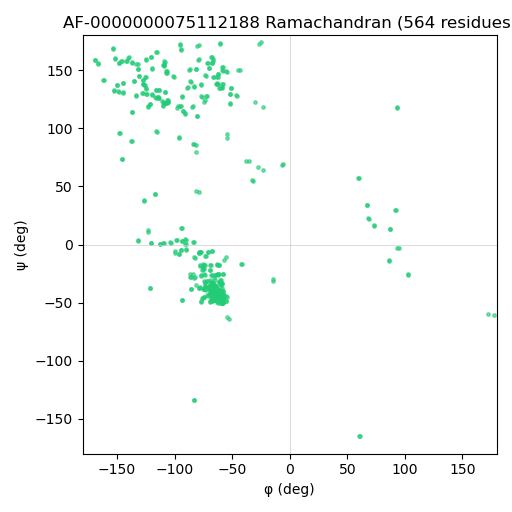75 32.406 -3.371 1 91.06 219 GLY A CA 1
ATOM 1672 C C . GLY A 1 219 ? -1.745 32.188 -4.68 1 91.06 219 GLY A C 1
ATOM 1673 O O . GLY A 1 219 ? -1.437 33.125 -5.406 1 91.06 219 GLY A O 1
ATOM 1674 N N . ARG A 1 220 ? -1.501 30.938 -5.066 1 89.81 220 ARG A N 1
ATOM 1675 C CA . ARG A 1 220 ? -0.734 30.625 -6.266 1 89.81 220 ARG A CA 1
ATOM 1676 C C . ARG A 1 220 ? -1.553 29.781 -7.234 1 89.81 220 ARG A C 1
ATOM 1678 O O . ARG A 1 220 ? -1.414 29.906 -8.453 1 89.81 220 ARG A O 1
ATOM 1685 N N . THR A 1 221 ? -2.326 28.891 -6.684 1 88.25 221 THR A N 1
ATOM 1686 C CA . THR A 1 221 ? -3.197 28.047 -7.492 1 88.25 221 THR A CA 1
ATOM 1687 C C . THR A 1 221 ? -4.664 28.312 -7.172 1 88.25 221 THR A C 1
ATOM 1689 O O . THR A 1 221 ? -4.98 28.922 -6.152 1 88.25 221 THR A O 1
ATOM 1692 N N . ALA A 1 222 ? -5.562 27.797 -8.094 1 83.75 222 ALA A N 1
ATOM 1693 C CA . ALA A 1 222 ? -6.988 27.859 -7.773 1 83.75 222 ALA A CA 1
ATOM 1694 C C . ALA A 1 222 ? -7.301 27.016 -6.535 1 83.75 222 ALA A C 1
ATOM 1696 O O . ALA A 1 222 ? -6.66 26 -6.289 1 83.75 222 ALA A O 1
ATOM 1697 N N . CYS A 1 223 ? -8.195 27.531 -5.805 1 85.44 223 CYS A N 1
ATOM 1698 C CA . CYS A 1 223 ? -8.578 26.75 -4.633 1 85.44 223 CYS A CA 1
ATOM 1699 C C . CYS A 1 223 ? -9.523 25.625 -5.012 1 85.44 223 CYS A C 1
ATOM 1701 O O . CYS A 1 223 ? -9.984 25.547 -6.152 1 85.44 223 CYS A O 1
ATOM 1703 N N . PHE A 1 224 ? -9.781 24.797 -4.109 1 88.75 224 PHE A N 1
ATOM 1704 C CA . PHE A 1 224 ? -10.586 23.609 -4.348 1 88.75 224 PHE A CA 1
ATOM 1705 C C . PHE A 1 224 ? -11.984 23.984 -4.824 1 88.75 224 PHE A C 1
ATOM 1707 O O . PHE A 1 224 ? -12.547 23.328 -5.699 1 88.75 224 PHE A O 1
ATOM 1714 N N . GLU A 1 225 ? -12.547 25 -4.262 1 84.62 225 GLU A N 1
ATOM 1715 C CA . GLU A 1 225 ? -13.883 25.438 -4.66 1 84.62 225 GLU A CA 1
ATOM 1716 C C . GLU A 1 225 ? -13.883 25.953 -6.098 1 84.62 225 GLU A C 1
ATOM 1718 O O . GLU A 1 225 ? -14.852 25.766 -6.832 1 84.62 225 GLU A O 1
ATOM 1723 N N . CYS A 1 226 ? -12.828 26.562 -6.441 1 82.44 226 CYS A N 1
ATOM 1724 C CA . CYS A 1 226 ? -12.703 27.172 -7.766 1 82.44 226 CYS A CA 1
ATOM 1725 C C . CYS A 1 226 ? -12.484 26.109 -8.836 1 82.44 226 CYS A C 1
ATOM 1727 O O . CYS A 1 226 ? -12.945 26.25 -9.969 1 82.44 226 CYS A O 1
ATOM 1729 N N . LEU A 1 227 ? -11.805 24.984 -8.484 1 80.62 227 LEU A N 1
ATOM 1730 C CA . LEU A 1 227 ? -11.484 23.938 -9.445 1 80.62 227 LEU A CA 1
ATOM 1731 C C . LEU A 1 227 ? -11.523 22.562 -8.789 1 80.62 227 LEU A C 1
ATOM 1733 O O . LEU A 1 227 ? -10.484 21.922 -8.609 1 80.62 227 LEU A O 1
ATOM 1737 N N . PRO A 1 228 ? -12.688 22.125 -8.531 1 78.06 228 PRO A N 1
ATOM 1738 C CA . PRO A 1 228 ? -12.766 20.781 -7.953 1 78.06 228 PRO A CA 1
ATOM 1739 C C . PRO A 1 228 ? -12.469 19.688 -8.969 1 78.06 228 PRO A C 1
ATOM 1741 O O . PRO A 1 228 ? -12.727 19.859 -10.164 1 78.06 228 PRO A O 1
ATOM 1744 N N . PRO A 1 229 ? -11.828 18.578 -8.508 1 78.69 229 PRO A N 1
ATOM 1745 C CA . PRO A 1 229 ? -11.656 17.453 -9.422 1 78.69 229 PRO A CA 1
ATOM 1746 C C . PRO A 1 229 ? -12.977 16.922 -9.961 1 78.69 229 PRO A C 1
ATOM 1748 O O . PRO A 1 229 ? -14.008 17.016 -9.289 1 78.69 229 PRO A O 1
ATOM 1751 N N . LEU A 1 230 ? -12.891 16.344 -11.141 1 68 230 LEU A N 1
ATOM 1752 C CA . LEU A 1 230 ? -14.086 15.852 -11.828 1 68 230 LEU A CA 1
ATOM 1753 C C . LEU A 1 230 ? -14.805 14.797 -11 1 68 230 LEU A C 1
ATOM 1755 O O . LEU A 1 230 ? -16.031 14.789 -10.93 1 68 230 LEU A O 1
ATOM 1759 N N . ILE A 1 231 ? -14.086 13.992 -10.406 1 69.94 231 ILE A N 1
ATOM 1760 C CA . ILE A 1 231 ? -14.648 12.906 -9.602 1 69.94 231 ILE A CA 1
ATOM 1761 C C . ILE A 1 231 ? -15.516 13.484 -8.484 1 69.94 231 ILE A C 1
ATOM 1763 O O . ILE A 1 231 ? -16.547 12.914 -8.133 1 69.94 231 ILE A O 1
ATOM 1767 N N . VAL A 1 232 ? -15.125 14.555 -8.031 1 68.19 232 VAL A N 1
ATOM 1768 C CA . VAL A 1 232 ? -15.852 15.211 -6.953 1 68.19 232 VAL A CA 1
ATOM 1769 C C . VAL A 1 232 ? -16.969 16.062 -7.535 1 68.19 232 VAL A C 1
ATOM 1771 O O . VAL A 1 232 ? -18.094 16.094 -6.996 1 68.19 232 VAL A O 1
ATOM 1774 N N . ALA A 1 233 ? -16.672 16.703 -8.672 1 65.5 233 ALA A N 1
ATOM 1775 C CA . ALA A 1 233 ? -17.609 17.625 -9.305 1 65.5 233 ALA A CA 1
ATOM 1776 C C . ALA A 1 233 ? -18.844 16.875 -9.812 1 65.5 233 ALA A C 1
ATOM 1778 O O . ALA A 1 233 ? -19.953 17.406 -9.781 1 65.5 233 ALA A O 1
ATOM 1779 N N . THR A 1 234 ? -18.5 15.695 -10.547 1 57.28 234 THR A N 1
ATOM 1780 C CA . THR A 1 234 ? -19.609 14.93 -11.102 1 57.28 234 THR A CA 1
ATOM 1781 C C . THR A 1 234 ? -20.375 14.211 -10 1 57.28 234 THR A C 1
ATOM 1783 O O . THR A 1 234 ? -21.469 13.695 -10.234 1 57.28 234 THR A O 1
ATOM 1786 N N . GLY A 1 235 ? -19.719 13.82 -8.953 1 53.88 235 GLY A N 1
ATOM 1787 C CA . GLY A 1 235 ? -20.406 13.219 -7.832 1 53.88 235 GLY A CA 1
ATOM 1788 C C . GLY A 1 235 ? -21.531 14.086 -7.289 1 53.88 235 GLY A C 1
ATOM 1789 O O . GLY A 1 235 ? -21.344 15.273 -7.043 1 53.88 235 GLY A O 1
ATOM 1790 N N . ILE A 1 236 ? -22.734 13.789 -7.777 1 47.25 236 ILE A N 1
ATOM 1791 C CA . ILE A 1 236 ? -24 14.273 -7.223 1 47.25 236 ILE A CA 1
ATOM 1792 C C . ILE A 1 236 ? -23.828 14.555 -5.734 1 47.25 236 ILE A C 1
ATOM 1794 O O . ILE A 1 236 ? -22.938 14.008 -5.086 1 47.25 236 ILE A O 1
ATOM 1798 N N . SER A 1 237 ? -24.859 15.188 -4.996 1 41.34 237 SER A N 1
ATOM 1799 C CA . SER A 1 237 ? -24.953 15.406 -3.555 1 41.34 237 SER A CA 1
ATOM 1800 C C . SER A 1 237 ? -24.359 14.242 -2.777 1 41.34 237 SER A C 1
ATOM 1802 O O . SER A 1 237 ? -24.922 13.141 -2.773 1 41.34 237 SER A O 1
ATOM 1804 N N . GLU A 1 238 ? -23.109 14.008 -2.705 1 45.84 238 GLU A N 1
ATOM 1805 C CA . GLU A 1 238 ? -22.469 13.055 -1.806 1 45.84 238 GLU A CA 1
ATOM 1806 C C . GLU A 1 238 ? -23.422 12.617 -0.696 1 45.84 238 GLU A C 1
ATOM 1808 O O . GLU A 1 238 ? -23.234 11.555 -0.101 1 45.84 238 GLU A O 1
ATOM 1813 N N . SER A 1 239 ? -24.328 13.508 -0.339 1 41.94 239 SER A N 1
ATOM 1814 C CA . SER A 1 239 ? -25.453 13.188 0.536 1 41.94 239 SER A CA 1
ATOM 1815 C C . SER A 1 239 ? -26.312 12.086 -0.057 1 41.94 239 SER A C 1
ATOM 1817 O O . SER A 1 239 ? -27.031 11.383 0.671 1 41.94 239 SER A O 1
ATOM 1819 N N . THR A 1 240 ? -26.438 12.016 -1.34 1 40.25 240 THR A N 1
ATOM 1820 C CA . THR A 1 240 ? -27.344 11.07 -1.986 1 40.25 240 THR A CA 1
ATOM 1821 C C . THR A 1 240 ? -26.766 9.656 -1.94 1 40.25 240 THR A C 1
ATOM 1823 O O . THR A 1 240 ? -27.469 8.688 -2.266 1 40.25 240 THR A O 1
ATOM 1826 N N . LEU A 1 241 ? -25.547 9.539 -1.748 1 44.38 241 LEU A N 1
ATOM 1827 C CA . LEU A 1 241 ? -24.938 8.219 -1.89 1 44.38 241 LEU A CA 1
ATOM 1828 C C . LEU A 1 241 ? -25.266 7.344 -0.683 1 44.38 241 LEU A C 1
ATOM 1830 O O . LEU A 1 241 ? -24.875 6.176 -0.64 1 44.38 241 LEU A O 1
ATOM 1834 N N . LYS A 1 242 ? -25.609 8.016 0.357 1 46.22 242 LYS A N 1
ATOM 1835 C CA . LYS A 1 242 ? -25.891 7.137 1.489 1 46.22 242 LYS A CA 1
ATOM 1836 C C . LYS A 1 242 ? -27.297 6.559 1.405 1 46.22 242 LYS A C 1
ATOM 1838 O O . LYS A 1 242 ? -28.234 7.105 1.994 1 46.22 242 LYS A O 1
ATOM 1843 N N . ARG A 1 243 ? -27.625 6.109 0.292 1 50.62 243 ARG A N 1
ATOM 1844 C CA . ARG A 1 243 ? -28.875 5.348 0.346 1 50.62 243 ARG A CA 1
ATOM 1845 C C . ARG A 1 243 ? -28.719 4.109 1.222 1 50.62 243 ARG A C 1
ATOM 1847 O O . ARG A 1 243 ? -27.641 3.498 1.262 1 50.62 243 ARG A O 1
ATOM 1854 N N . GLU A 1 244 ? -29.688 3.91 1.955 1 59.94 244 GLU A N 1
ATOM 1855 C CA . GLU A 1 244 ? -29.719 2.764 2.859 1 59.94 244 GLU A CA 1
ATOM 1856 C C . GLU A 1 244 ? -29.422 1.466 2.115 1 59.94 244 GLU A C 1
ATOM 1858 O O . GLU A 1 244 ? -29.938 1.233 1.024 1 59.94 244 GLU A O 1
ATOM 1863 N N . GLY A 1 245 ? -28.453 0.755 2.484 1 66.75 245 GLY A N 1
ATOM 1864 C CA . GLY A 1 245 ? -28.094 -0.546 1.936 1 66.75 245 GLY A CA 1
ATOM 1865 C C . GLY A 1 245 ? -27.078 -0.467 0.819 1 66.75 245 GLY A C 1
ATOM 1866 O O . GLY A 1 245 ? -26.719 -1.485 0.223 1 66.75 245 GLY A O 1
ATOM 1867 N N . VAL A 1 246 ? -26.75 0.834 0.494 1 75.88 246 VAL A N 1
ATOM 1868 C CA . VAL A 1 246 ? -25.781 0.943 -0.586 1 75.88 246 VAL A CA 1
ATOM 1869 C C . VAL A 1 246 ? -24.484 1.546 -0.052 1 75.88 246 VAL A C 1
ATOM 1871 O O . VAL A 1 246 ? -24.516 2.473 0.76 1 75.88 246 VAL A O 1
ATOM 1874 N N . CYS A 1 247 ? -23.406 0.894 -0.275 1 85.94 247 CYS A N 1
ATOM 1875 C CA . CYS A 1 247 ? -22.109 1.417 0.107 1 85.94 247 CYS A CA 1
ATOM 1876 C C . CYS A 1 247 ? -21.203 1.586 -1.113 1 85.94 247 CYS A C 1
ATOM 1878 O O . CYS A 1 247 ? -21.422 0.943 -2.143 1 85.94 247 CYS A O 1
ATOM 1880 N N . ALA A 1 248 ? -20.344 2.521 -0.983 1 90.31 248 ALA A N 1
ATOM 1881 C CA . ALA A 1 248 ? -19.359 2.713 -2.045 1 90.31 248 ALA A CA 1
ATOM 1882 C C . ALA A 1 248 ? -18.406 1.518 -2.141 1 90.31 248 ALA A C 1
ATOM 1884 O O . ALA A 1 248 ? -18.125 0.86 -1.137 1 90.31 248 ALA A O 1
ATOM 1885 N N . ALA A 1 249 ? -18.031 1.223 -3.336 1 93.88 249 ALA A N 1
ATOM 1886 C CA . ALA A 1 249 ? -17.031 0.179 -3.559 1 93.88 249 ALA A CA 1
ATOM 1887 C C . ALA A 1 249 ? -15.648 0.642 -3.117 1 93.88 249 ALA A C 1
ATOM 1889 O O . ALA A 1 249 ? -15.398 1.844 -2.994 1 93.88 249 ALA A O 1
ATOM 1890 N N . SER A 1 250 ? -14.836 -0.284 -2.826 1 93.94 250 SER A N 1
ATOM 1891 C CA . SER A 1 250 ? -13.461 -0 -2.428 1 93.94 250 SER A CA 1
ATOM 1892 C C . SER A 1 250 ? -12.539 -1.161 -2.771 1 93.94 250 SER A C 1
ATOM 1894 O O . SER A 1 250 ? -12.875 -2.322 -2.535 1 93.94 250 SER A O 1
ATOM 1896 N N . LEU A 1 251 ? -11.461 -0.82 -3.361 1 95.75 251 LEU A N 1
ATOM 1897 C CA . LEU A 1 251 ? -10.406 -1.769 -3.703 1 95.75 251 LEU A CA 1
ATOM 1898 C C . LEU A 1 251 ? -9.07 -1.332 -3.109 1 95.75 251 LEU A C 1
ATOM 1900 O O . LEU A 1 251 ? -8.656 -0.18 -3.271 1 95.75 251 LEU A O 1
ATOM 1904 N N . PRO A 1 252 ? -8.445 -2.279 -2.424 1 97.38 252 PRO A N 1
ATOM 1905 C CA . PRO A 1 252 ? -7.141 -1.905 -1.881 1 97.38 252 PRO A CA 1
ATOM 1906 C C . PRO A 1 252 ? -6.16 -1.458 -2.963 1 97.38 252 PRO A C 1
ATOM 1908 O O . PRO A 1 252 ? -5.254 -0.667 -2.689 1 97.38 252 PRO A O 1
ATOM 1911 N N . THR A 1 253 ? -6.301 -1.9 -4.223 1 97 253 THR A N 1
ATOM 1912 C CA . THR A 1 253 ? -5.402 -1.544 -5.312 1 97 253 THR A CA 1
ATOM 1913 C C . THR A 1 253 ? -5.527 -0.063 -5.656 1 97 253 THR A C 1
ATOM 1915 O O . THR A 1 253 ? -4.527 0.657 -5.699 1 97 253 THR A O 1
ATOM 1918 N N . THR A 1 254 ? -6.809 0.384 -5.824 1 95.88 254 THR A N 1
ATOM 1919 C CA . THR A 1 254 ? -7.043 1.783 -6.164 1 95.88 254 THR A CA 1
ATOM 1920 C C . THR A 1 254 ? -6.582 2.699 -5.035 1 95.88 254 THR A C 1
ATOM 1922 O O . THR A 1 254 ? -5.922 3.711 -5.281 1 95.88 254 THR A O 1
ATOM 1925 N N . MET A 1 255 ? -6.918 2.27 -3.834 1 96.12 255 MET A N 1
ATOM 1926 C CA . MET A 1 255 ? -6.508 3.053 -2.672 1 96.12 255 MET A CA 1
ATOM 1927 C C . MET A 1 255 ? -4.988 3.125 -2.574 1 96.12 255 MET A C 1
ATOM 1929 O O . MET A 1 255 ? -4.43 4.188 -2.295 1 96.12 255 MET A O 1
ATOM 1933 N N . GLY A 1 256 ? -4.34 1.996 -2.807 1 96.81 256 GLY A N 1
ATOM 1934 C CA . GLY A 1 256 ? -2.887 1.954 -2.775 1 96.81 256 GLY A CA 1
ATOM 1935 C C . GLY A 1 256 ? -2.24 2.844 -3.822 1 96.81 256 GLY A C 1
ATOM 1936 O O . GLY A 1 256 ? -1.274 3.551 -3.531 1 96.81 256 GLY A O 1
ATOM 1937 N N . VAL A 1 257 ? -2.754 2.83 -5.004 1 96.75 257 VAL A N 1
ATOM 1938 C CA . VAL A 1 257 ? -2.207 3.623 -6.098 1 96.75 257 VAL A CA 1
ATOM 1939 C C . VAL A 1 257 ? -2.381 5.109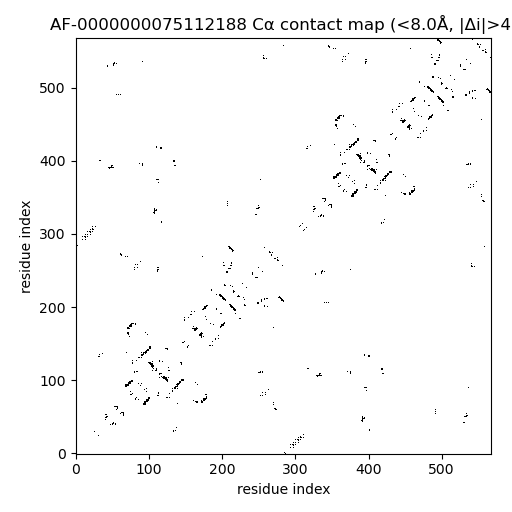 -5.797 1 96.75 257 VAL A C 1
ATOM 1941 O O . VAL A 1 257 ? -1.427 5.887 -5.898 1 96.75 257 VAL A O 1
ATOM 1944 N N . VAL A 1 258 ? -3.564 5.508 -5.395 1 96.75 258 VAL A N 1
ATOM 1945 C CA . VAL A 1 258 ? -3.848 6.918 -5.141 1 96.75 258 VAL A CA 1
ATOM 1946 C C . VAL A 1 258 ? -3.012 7.406 -3.957 1 96.75 258 VAL A C 1
ATOM 1948 O O . VAL A 1 258 ? -2.441 8.5 -4 1 96.75 258 VAL A O 1
ATOM 1951 N N . ALA A 1 259 ? -2.941 6.59 -2.912 1 98.31 259 ALA A N 1
ATOM 1952 C CA . ALA A 1 259 ? -2.104 6.949 -1.771 1 98.31 259 ALA A CA 1
ATOM 1953 C C . ALA A 1 259 ? -0.643 7.094 -2.188 1 98.31 259 ALA A C 1
ATOM 1955 O O . ALA A 1 259 ? 0.043 8.023 -1.754 1 98.31 259 ALA A O 1
ATOM 1956 N N . GLY A 1 260 ? -0.188 6.141 -2.99 1 97.5 260 GLY A N 1
ATOM 1957 C CA . GLY A 1 260 ? 1.178 6.219 -3.486 1 97.5 260 GLY A CA 1
ATOM 1958 C C . GLY A 1 260 ? 1.457 7.488 -4.266 1 97.5 260 GLY A C 1
ATOM 1959 O O . GLY A 1 260 ? 2.482 8.141 -4.055 1 97.5 260 GLY A O 1
ATOM 1960 N N . LEU A 1 261 ? 0.555 7.832 -5.125 1 96.88 261 LEU A N 1
ATOM 1961 C CA . LEU A 1 261 ? 0.696 9.047 -5.914 1 96.88 261 LEU A CA 1
ATOM 1962 C C . LEU A 1 261 ? 0.665 10.281 -5.023 1 96.88 261 LEU A C 1
ATOM 1964 O O . LEU A 1 261 ? 1.445 11.219 -5.219 1 96.88 261 LEU A O 1
ATOM 1968 N N . LEU A 1 262 ? -0.22 10.273 -4.102 1 98.31 262 LEU A N 1
ATOM 1969 C CA . LEU A 1 262 ? -0.355 11.391 -3.17 1 98.31 262 LEU A CA 1
ATOM 1970 C C . LEU A 1 262 ? 0.938 11.602 -2.391 1 98.31 262 LEU A C 1
ATOM 1972 O O . LEU A 1 262 ? 1.466 12.719 -2.354 1 98.31 262 LEU A O 1
ATOM 1976 N N . VAL A 1 263 ? 1.481 10.57 -1.81 1 98.62 263 VAL A N 1
ATOM 1977 C CA . VAL A 1 263 ? 2.65 10.688 -0.945 1 98.62 263 VAL A CA 1
ATOM 1978 C C . VAL A 1 263 ? 3.893 10.961 -1.791 1 98.62 263 VAL A C 1
ATOM 1980 O O . VAL A 1 263 ? 4.785 11.703 -1.372 1 98.62 263 VAL A O 1
ATOM 1983 N N . GLN A 1 264 ? 3.934 10.367 -2.961 1 97 264 GLN A N 1
ATOM 1984 C CA . GLN A 1 264 ? 5.031 10.695 -3.861 1 97 264 GLN A CA 1
ATOM 1985 C C . GLN A 1 264 ? 5.059 12.195 -4.176 1 97 264 GLN A C 1
ATOM 1987 O O . GLN A 1 264 ? 6.125 12.812 -4.172 1 97 264 GLN A O 1
ATOM 1992 N N . ASN A 1 265 ? 3.92 12.727 -4.504 1 97.81 265 ASN A N 1
ATOM 1993 C CA . ASN A 1 265 ? 3.816 14.156 -4.766 1 97.81 265 ASN A CA 1
ATOM 1994 C C . ASN A 1 265 ? 4.191 14.984 -3.535 1 97.81 265 ASN A C 1
ATOM 1996 O O . ASN A 1 265 ? 4.852 16.016 -3.652 1 97.81 265 ASN A O 1
ATOM 2000 N N . ALA A 1 266 ? 3.77 14.531 -2.406 1 98.75 266 ALA A N 1
ATOM 2001 C CA . ALA A 1 266 ? 4.117 15.195 -1.151 1 98.75 266 ALA A CA 1
ATOM 2002 C C . ALA A 1 266 ? 5.629 15.203 -0.936 1 98.75 266 ALA A C 1
ATOM 2004 O O . ALA A 1 266 ? 6.203 16.234 -0.575 1 98.75 266 ALA A O 1
ATOM 2005 N N . LEU A 1 267 ? 6.281 14.086 -1.167 1 98.31 267 LEU A N 1
ATOM 2006 C CA . LEU A 1 267 ? 7.723 13.984 -0.975 1 98.31 267 LEU A CA 1
ATOM 2007 C C . LEU A 1 267 ? 8.469 14.883 -1.958 1 98.31 267 LEU A C 1
ATOM 2009 O O . LEU A 1 267 ? 9.445 15.539 -1.588 1 98.31 267 LEU A O 1
ATOM 2013 N N . LYS A 1 268 ? 8.016 14.867 -3.211 1 97.62 268 LYS A N 1
ATOM 2014 C CA . LYS A 1 268 ? 8.617 15.758 -4.195 1 97.62 268 LYS A CA 1
ATOM 2015 C C . LYS A 1 268 ? 8.555 17.219 -3.727 1 97.62 268 LYS A C 1
ATOM 2017 O O . LYS A 1 268 ? 9.547 17.938 -3.814 1 97.62 268 LYS A O 1
ATOM 2022 N N . TYR A 1 269 ? 7.441 17.594 -3.23 1 98.38 269 TYR A N 1
ATOM 2023 C CA . TYR A 1 269 ? 7.223 18.953 -2.768 1 98.38 269 TYR A CA 1
ATOM 2024 C C . TYR A 1 269 ? 8.094 19.266 -1.555 1 98.38 269 TYR A C 1
ATOM 2026 O O . TYR A 1 269 ? 8.789 20.281 -1.524 1 98.38 269 TYR A O 1
ATOM 2034 N N . LEU A 1 270 ? 8.102 18.375 -0.615 1 98.56 270 LEU A N 1
ATOM 2035 C CA . LEU A 1 270 ? 8.742 18.609 0.677 1 98.56 270 LEU A CA 1
ATOM 2036 C C . LEU A 1 270 ? 10.258 18.531 0.559 1 98.56 270 LEU A C 1
ATOM 2038 O O . LEU A 1 270 ? 10.977 19.297 1.206 1 98.56 270 LEU A O 1
ATOM 2042 N N . LEU A 1 271 ? 10.727 17.594 -0.276 1 98.06 271 LEU A N 1
ATOM 2043 C CA . LEU A 1 271 ? 12.164 17.359 -0.362 1 98.06 271 LEU A CA 1
ATOM 2044 C C . LEU A 1 271 ? 12.742 17.969 -1.634 1 98.06 271 LEU A C 1
ATOM 2046 O O . LEU A 1 271 ? 13.914 17.75 -1.951 1 98.06 271 LEU A O 1
ATOM 2050 N N . GLN A 1 272 ? 11.922 18.625 -2.398 1 96.56 272 GLN A N 1
ATOM 2051 C CA . GLN A 1 272 ? 12.32 19.438 -3.533 1 96.56 272 GLN A CA 1
ATOM 2052 C C . GLN A 1 272 ? 13.07 18.625 -4.574 1 96.56 272 GLN A C 1
ATOM 2054 O O . GLN A 1 272 ? 14.18 18.984 -4.984 1 96.56 272 GLN A O 1
ATOM 2059 N N . PHE A 1 273 ? 12.438 17.609 -5.035 1 94.75 273 PHE A N 1
ATOM 2060 C CA . PHE A 1 273 ? 12.977 16.828 -6.137 1 94.75 273 PHE A CA 1
ATOM 2061 C C . PHE A 1 273 ? 11.883 16.484 -7.141 1 94.75 273 PHE A C 1
ATOM 2063 O O . PHE A 1 273 ? 10.695 16.562 -6.828 1 94.75 273 PHE A O 1
ATOM 2070 N N . GLY A 1 274 ? 12.281 16.219 -8.312 1 93.25 274 GLY A N 1
ATOM 2071 C CA . GLY A 1 274 ? 11.312 15.898 -9.344 1 93.25 274 GLY A CA 1
ATOM 2072 C C . GLY A 1 274 ? 10.328 17.031 -9.602 1 93.25 274 GLY A C 1
ATOM 2073 O O . GLY A 1 274 ? 10.594 18.188 -9.266 1 93.25 274 GLY A O 1
ATOM 2074 N N . GLN A 1 275 ? 9.242 16.641 -10.305 1 93.62 275 GLN A N 1
ATOM 2075 C CA . GLN A 1 275 ? 8.195 17.609 -10.609 1 93.62 275 GLN A CA 1
ATOM 2076 C C . GLN A 1 275 ? 6.926 17.328 -9.82 1 93.62 275 GLN A C 1
ATOM 2078 O O . GLN A 1 275 ? 6.395 16.203 -9.867 1 93.62 275 GLN A O 1
ATOM 2083 N N . VAL A 1 276 ? 6.516 18.297 -9.086 1 94.75 276 VAL A N 1
ATOM 2084 C CA . VAL A 1 276 ? 5.266 18.188 -8.336 1 94.75 276 VAL A CA 1
ATOM 2085 C C . VAL A 1 276 ? 4.082 18.359 -9.289 1 94.75 276 VAL A C 1
ATOM 2087 O O . VAL A 1 276 ? 4.02 19.312 -10.055 1 94.75 276 VAL A O 1
ATOM 2090 N N . SER A 1 277 ? 3.17 17.391 -9.258 1 91.81 277 SER A N 1
ATOM 2091 C CA . SER A 1 277 ? 1.99 17.469 -10.109 1 91.81 277 SER A CA 1
ATOM 2092 C C . SER A 1 277 ? 0.904 18.328 -9.484 1 91.81 277 SER A C 1
ATOM 2094 O O . SER A 1 277 ? 0.604 18.203 -8.297 1 91.81 277 SER A O 1
ATOM 2096 N N . ASP A 1 278 ? 0.329 19.156 -10.297 1 88.94 278 ASP A N 1
ATOM 2097 C CA . ASP A 1 278 ? -0.793 19.969 -9.828 1 88.94 278 ASP A CA 1
ATOM 2098 C C . ASP A 1 278 ? -2.059 19.109 -9.688 1 88.94 278 ASP A C 1
ATOM 2100 O O . ASP A 1 278 ? -2.783 19.234 -8.703 1 88.94 278 ASP A O 1
ATOM 2104 N N . MET A 1 279 ? -2.277 18.312 -10.688 1 85.12 279 MET A N 1
ATOM 2105 C CA . MET A 1 279 ? -3.43 17.422 -10.719 1 85.12 279 MET A CA 1
ATOM 2106 C C . MET A 1 279 ? -3.10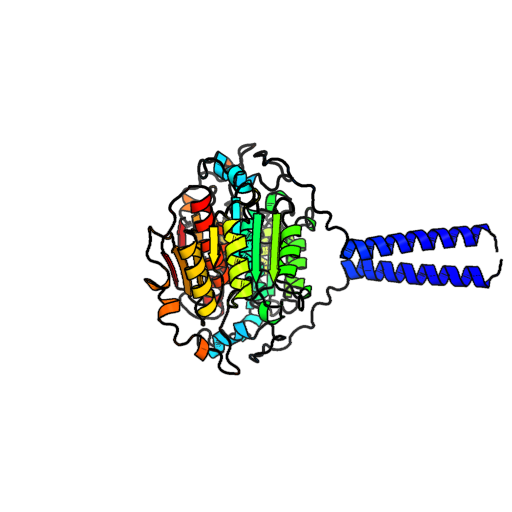4 16.141 -11.477 1 85.12 279 MET A C 1
ATOM 2108 O O . MET A 1 279 ? -2.455 16.188 -12.523 1 85.12 279 MET A O 1
ATOM 2112 N N . LEU A 1 280 ? -3.453 15.023 -10.852 1 84.69 280 LEU A N 1
ATOM 2113 C CA . LEU A 1 280 ? -3.322 13.711 -11.492 1 84.69 280 LEU A CA 1
ATOM 2114 C C . LEU A 1 280 ? -4.59 12.883 -11.297 1 84.69 280 LEU A C 1
ATOM 2116 O O . LEU A 1 280 ? -5.141 12.836 -10.195 1 84.69 280 LEU A O 1
ATOM 2120 N N . GLN A 1 281 ? -5.043 12.414 -12.391 1 80.75 281 GLN A N 1
ATOM 2121 C CA . GLN A 1 281 ? -6.18 11.5 -12.352 1 80.75 281 GLN A CA 1
ATOM 2122 C C . GLN A 1 281 ? -5.777 10.102 -12.812 1 80.75 281 GLN A C 1
ATOM 2124 O O . GLN A 1 281 ? -5 9.953 -13.758 1 80.75 281 GLN A O 1
ATOM 2129 N N . TYR A 1 282 ? -6.188 9.227 -12.062 1 80 282 TYR A N 1
ATOM 2130 C CA . TYR A 1 282 ? -5.988 7.809 -12.352 1 80 282 TYR A CA 1
ATOM 2131 C C . TYR A 1 282 ? -7.305 7.137 -12.719 1 80 282 TYR A C 1
ATOM 2133 O O . TYR A 1 282 ? -8.289 7.246 -11.992 1 80 282 TYR A O 1
ATOM 2141 N N . LEU A 1 283 ? -7.34 6.617 -13.914 1 72.44 283 LEU A N 1
ATOM 2142 C CA . LEU A 1 283 ? -8.531 5.906 -14.367 1 72.44 283 LEU A CA 1
ATOM 2143 C C . LEU A 1 283 ? -8.188 4.473 -14.75 1 72.44 283 LEU A C 1
ATOM 2145 O O . LEU A 1 283 ? -7.203 4.23 -15.453 1 72.44 283 LEU A O 1
ATOM 2149 N N . ILE A 1 284 ? -8.836 3.561 -14.062 1 68.31 284 ILE A N 1
ATOM 2150 C CA . ILE A 1 284 ? -8.594 2.16 -14.398 1 68.31 284 ILE A CA 1
ATOM 2151 C C . ILE A 1 284 ? -9.766 1.61 -15.203 1 68.31 284 ILE A C 1
ATOM 2153 O O . ILE A 1 284 ? -10.922 1.892 -14.898 1 68.31 284 ILE A O 1
ATOM 2157 N N . MET B 1 1 ? 3.197 -25.656 59 1 48.16 1 MET B N 1
ATOM 2158 C CA . MET B 1 1 ? 3.166 -25.016 57.688 1 48.16 1 MET B CA 1
ATOM 2159 C C . MET B 1 1 ? 2.793 -26.031 56.625 1 48.16 1 MET B C 1
ATOM 2161 O O . MET B 1 1 ? 3.555 -26.953 56.344 1 48.16 1 MET B O 1
ATOM 2165 N N . SER B 1 2 ? 1.226 -26.266 56.312 1 68.12 2 SER B N 1
ATOM 2166 C CA . SER B 1 2 ? 0.401 -27.453 56.094 1 68.12 2 SER B CA 1
ATOM 2167 C C . SER B 1 2 ? 0.417 -27.891 54.625 1 68.12 2 SER B C 1
ATOM 2169 O O . SER B 1 2 ? 0.758 -27.109 53.75 1 68.12 2 SER B O 1
ATOM 2171 N N . GLU B 1 3 ? 0.233 -29.234 54.406 1 68.62 3 GLU B N 1
ATOM 2172 C CA . GLU B 1 3 ? -0.007 -29.938 53.156 1 68.62 3 GLU B CA 1
ATOM 2173 C C . GLU B 1 3 ? -0.995 -29.172 52.281 1 68.62 3 GLU B C 1
ATOM 2175 O O . GLU B 1 3 ? -0.859 -29.156 51.062 1 68.62 3 GLU B O 1
ATOM 2180 N N . ASN B 1 4 ? -1.649 -28.281 52.938 1 73.88 4 ASN B N 1
ATOM 2181 C CA . ASN B 1 4 ? -2.664 -27.5 52.25 1 73.88 4 ASN B CA 1
ATOM 2182 C C . ASN B 1 4 ? -2.057 -26.281 51.562 1 73.88 4 ASN B C 1
ATOM 2184 O O . ASN B 1 4 ? -2.48 -25.891 50.469 1 73.88 4 ASN B O 1
ATOM 2188 N N . GLU B 1 5 ? -0.976 -25.828 52.125 1 77.12 5 GLU B N 1
ATOM 2189 C CA . GLU B 1 5 ? -0.347 -24.641 51.562 1 77.12 5 GLU B CA 1
ATOM 2190 C C . GLU B 1 5 ? 0.463 -25 50.312 1 77.12 5 GLU B C 1
ATOM 2192 O O . GLU B 1 5 ? 0.433 -24.281 49.312 1 77.12 5 GLU B O 1
ATOM 2197 N N . VAL B 1 6 ? 1.075 -26.109 50.375 1 79.25 6 VAL B N 1
ATOM 2198 C CA . VAL B 1 6 ? 1.858 -26.578 49.219 1 79.25 6 VAL B CA 1
ATOM 2199 C C . VAL B 1 6 ? 0.93 -26.906 48.062 1 79.25 6 VAL B C 1
ATOM 2201 O O . VAL B 1 6 ? 1.217 -26.547 46.906 1 79.25 6 VAL B O 1
ATOM 2204 N N . ALA B 1 7 ? -0.157 -27.516 48.406 1 77.12 7 ALA B N 1
ATOM 2205 C CA . ALA B 1 7 ? -1.125 -27.844 47.375 1 77.12 7 ALA B CA 1
ATOM 2206 C C . ALA B 1 7 ? -1.704 -26.578 46.75 1 77.12 7 ALA B C 1
ATOM 2208 O O . ALA B 1 7 ? -1.874 -26.5 45.531 1 77.12 7 ALA B O 1
ATOM 2209 N N . ALA B 1 8 ? -1.942 -25.547 47.531 1 77.19 8 ALA B N 1
ATOM 2210 C CA . ALA B 1 8 ? -2.482 -24.281 47.031 1 77.19 8 ALA B CA 1
ATOM 2211 C C . ALA B 1 8 ? -1.456 -23.562 46.156 1 77.19 8 ALA B C 1
ATOM 2213 O O . ALA B 1 8 ? -1.801 -23.016 45.125 1 77.19 8 ALA B O 1
ATOM 2214 N N . LEU B 1 9 ? -0.221 -23.703 46.438 1 80.38 9 LEU B N 1
ATOM 2215 C CA . LEU B 1 9 ? 0.819 -23.031 45.656 1 80.38 9 LEU B CA 1
ATOM 2216 C C . LEU B 1 9 ? 1.101 -23.766 44.344 1 80.38 9 LEU B C 1
ATOM 2218 O O . LEU B 1 9 ? 1.319 -23.156 43.312 1 80.38 9 LEU B O 1
ATOM 2222 N N . LYS B 1 10 ? 1.057 -25.031 44.406 1 78.69 10 LYS B N 1
ATOM 2223 C CA . LYS B 1 10 ? 1.205 -25.797 43.156 1 78.69 10 LYS B CA 1
ATOM 2224 C C . LYS B 1 10 ? 0.041 -25.547 42.219 1 78.69 10 LYS B C 1
ATOM 2226 O O . LYS B 1 10 ? 0.239 -25.422 41 1 78.69 10 LYS B O 1
ATOM 2231 N N . ALA B 1 11 ? -1.12 -25.359 42.812 1 76.81 11 ALA B N 1
ATOM 2232 C CA . ALA B 1 11 ? -2.27 -25.016 41.969 1 76.81 11 ALA B CA 1
ATOM 2233 C C . ALA B 1 11 ? -2.127 -23.609 41.375 1 76.81 11 ALA B C 1
ATOM 2235 O O . ALA B 1 11 ? -2.455 -23.391 40.219 1 76.81 11 ALA B O 1
ATOM 2236 N N . ARG B 1 12 ? -1.639 -22.781 42.156 1 79.62 12 ARG B N 1
ATOM 2237 C CA . ARG B 1 12 ? -1.417 -21.422 41.656 1 79.62 12 ARG B CA 1
ATOM 2238 C C . ARG B 1 12 ? -0.333 -21.406 40.594 1 79.62 12 ARG B C 1
ATOM 2240 O O . ARG B 1 12 ? -0.461 -20.703 39.594 1 79.62 12 ARG B O 1
ATOM 2247 N N . VAL B 1 13 ? 0.699 -22.141 40.719 1 77.38 13 VAL B N 1
ATOM 2248 C CA . VAL B 1 13 ? 1.745 -22.25 39.688 1 77.38 13 VAL B CA 1
ATOM 2249 C C . VAL B 1 13 ? 1.16 -22.844 38.406 1 77.38 13 VAL B C 1
ATOM 2251 O O . VAL B 1 13 ? 1.423 -22.344 37.312 1 77.38 13 VAL B O 1
ATOM 2254 N N . ALA B 1 14 ? 0.375 -23.844 38.562 1 74.56 14 ALA B N 1
ATOM 2255 C CA . ALA B 1 14 ? -0.255 -24.438 37.375 1 74.56 14 ALA B CA 1
ATOM 2256 C C . ALA B 1 14 ? -1.165 -23.438 36.688 1 74.56 14 ALA B C 1
ATOM 2258 O O . ALA B 1 14 ? -1.177 -23.359 35.438 1 74.56 14 ALA B O 1
ATOM 2259 N N . THR B 1 15 ? -1.866 -22.656 37.406 1 72.31 15 THR B N 1
ATOM 2260 C CA . THR B 1 15 ? -2.729 -21.625 36.844 1 72.31 15 THR B CA 1
ATOM 2261 C C . THR B 1 15 ? -1.901 -20.562 36.156 1 72.31 15 THR B C 1
ATOM 2263 O O . THR B 1 15 ? -2.25 -20.109 35.062 1 72.31 15 THR B O 1
ATOM 2266 N N . LEU B 1 16 ? -0.831 -20.188 36.688 1 73.12 16 LEU B N 1
ATOM 2267 C CA . LEU B 1 16 ? 0.011 -19.156 36.094 1 73.12 16 LEU B CA 1
ATOM 2268 C C . LEU B 1 16 ? 0.76 -19.688 34.875 1 73.12 16 LEU B C 1
ATOM 2270 O O . LEU B 1 16 ? 0.902 -19 33.875 1 73.12 16 LEU B O 1
ATOM 2274 N N . GLU B 1 17 ? 1.165 -20.859 34.969 1 70.31 17 GLU B N 1
ATOM 2275 C CA . GLU B 1 17 ? 1.783 -21.469 33.812 1 70.31 17 GLU B CA 1
ATOM 2276 C C . GLU B 1 17 ? 0.778 -21.625 32.688 1 70.31 17 GLU B C 1
ATOM 2278 O O . GLU B 1 17 ? 1.115 -21.422 31.516 1 70.31 17 GLU B O 1
ATOM 2283 N N . ASP B 1 18 ? -0.399 -21.922 33.062 1 65.75 18 ASP B N 1
ATOM 2284 C CA . ASP B 1 18 ? -1.454 -21.969 32.031 1 65.75 18 ASP B CA 1
ATOM 2285 C C . ASP B 1 18 ? -1.745 -20.562 31.5 1 65.75 18 ASP B C 1
ATOM 2287 O O . ASP B 1 18 ? -1.957 -20.406 30.297 1 65.75 18 ASP B O 1
ATOM 2291 N N . GLN B 1 19 ? -1.726 -19.672 32.344 1 63.56 19 GLN B N 1
ATOM 2292 C CA . GLN B 1 19 ? -1.896 -18.297 31.906 1 63.56 19 GLN B CA 1
ATOM 2293 C C . GLN B 1 19 ? -0.734 -17.859 31.016 1 63.56 19 GLN B C 1
ATOM 2295 O O . GLN B 1 19 ? -0.94 -17.188 30 1 63.56 19 GLN B O 1
ATOM 2300 N N . ILE B 1 20 ? 0.423 -18.203 31.375 1 62.5 20 ILE B N 1
ATOM 2301 C CA . ILE B 1 20 ? 1.601 -17.906 30.562 1 62.5 20 ILE B CA 1
ATOM 2302 C C . ILE B 1 20 ? 1.534 -18.688 29.25 1 62.5 20 ILE B C 1
ATOM 2304 O O . ILE B 1 20 ? 1.827 -18.141 28.188 1 62.5 20 ILE B O 1
ATOM 2308 N N . ARG B 1 21 ? 1.247 -19.906 29.375 1 55.88 21 ARG B N 1
ATOM 2309 C CA . ARG B 1 21 ? 1.03 -20.672 28.156 1 55.88 21 ARG B CA 1
ATOM 2310 C C . ARG B 1 21 ? -0.088 -20.062 27.312 1 55.88 21 ARG B C 1
ATOM 2312 O O . ARG B 1 21 ? 0.017 -19.984 26.094 1 55.88 21 ARG B O 1
ATOM 2319 N N . ARG B 1 22 ? -1.123 -19.625 27.984 1 52.06 22 ARG B N 1
ATOM 2320 C CA . ARG B 1 22 ? -2.195 -18.922 27.266 1 52.06 22 ARG B CA 1
ATOM 2321 C C . ARG B 1 22 ? -1.72 -17.578 26.734 1 52.06 22 ARG B C 1
ATOM 2323 O O . ARG B 1 22 ? -2.035 -17.219 25.594 1 52.06 22 ARG B O 1
ATOM 2330 N N . MET B 1 23 ? -1.057 -16.891 27.484 1 49.75 23 MET B N 1
ATOM 2331 C CA . MET B 1 23 ? -0.497 -15.617 27.047 1 49.75 23 MET B CA 1
ATOM 2332 C C . MET B 1 23 ? 0.618 -15.836 26.031 1 49.75 23 MET B C 1
ATOM 2334 O O . MET B 1 23 ? 0.765 -15.047 25.078 1 49.75 23 MET B O 1
ATOM 2338 N N . ALA B 1 24 ? 1.551 -16.641 26.234 1 46.81 24 ALA B N 1
ATOM 2339 C CA . ALA B 1 24 ? 2.559 -17.062 25.266 1 46.81 24 ALA B CA 1
ATOM 2340 C C . ALA B 1 24 ? 1.91 -17.734 24.062 1 46.81 24 ALA B C 1
ATOM 2342 O O . ALA B 1 24 ? 2.377 -17.594 22.922 1 46.81 24 ALA B O 1
ATOM 2343 N N . SER B 1 25 ? 1.124 -18.594 24.203 1 42.69 25 SER B N 1
ATOM 2344 C CA . SER B 1 25 ? 0.231 -19.078 23.156 1 42.69 25 SER B CA 1
ATOM 2345 C C . SER B 1 25 ? -0.766 -18.016 22.719 1 42.69 25 SER B C 1
ATOM 2347 O O . SER B 1 25 ? -1.18 -17.969 21.562 1 42.69 25 SER B O 1
ATOM 2349 N N . ASP B 1 26 ? -1.298 -17.188 23.547 1 39.31 26 ASP B N 1
ATOM 2350 C CA . ASP B 1 26 ? -2.131 -16.031 23.234 1 39.31 26 ASP B CA 1
ATOM 2351 C C . ASP B 1 26 ? -1.294 -14.898 22.641 1 39.31 26 ASP B C 1
ATOM 2353 O O . ASP B 1 26 ? -1.827 -14.008 21.969 1 39.31 26 ASP B O 1
ATOM 2357 N N . GLY B 1 27 ? -0.14 -14.562 22.938 1 37.69 27 GLY B N 1
ATOM 2358 C CA . GLY B 1 27 ? 0.685 -13.789 22.016 1 37.69 27 GLY B CA 1
ATOM 2359 C C . GLY B 1 27 ? 0.812 -14.43 20.656 1 37.69 27 GLY B C 1
ATOM 2360 O O . GLY B 1 27 ? 1.103 -13.75 19.672 1 37.69 27 GLY B O 1
ATOM 2361 N N . HIS B 1 28 ? 1.371 -15.641 20.422 1 35.47 28 HIS B N 1
ATOM 2362 C CA . HIS B 1 28 ? 0.829 -16.594 19.469 1 35.47 28 HIS B CA 1
ATOM 2363 C C . HIS B 1 28 ? -0.63 -16.922 19.766 1 35.47 28 HIS B C 1
ATOM 2365 O O . HIS B 1 28 ? -1.072 -18.047 19.594 1 35.47 28 HIS B O 1
ATOM 2371 N N . GLN B 1 29 ? -1.197 -16.547 20.859 1 35.97 29 GLN B N 1
ATOM 2372 C CA . GLN B 1 29 ? -2.604 -16.891 21.016 1 35.97 29 GLN B CA 1
ATOM 2373 C C . GLN B 1 29 ? -3.266 -17.125 19.656 1 35.97 29 GLN B C 1
ATOM 2375 O O . GLN B 1 29 ? -2.918 -16.469 18.672 1 35.97 29 GLN B O 1
ATOM 2380 N N . GLY B 1 30 ? -3.734 -18.25 19.422 1 37.12 30 GLY B N 1
ATOM 2381 C CA . GLY B 1 30 ? -4.566 -18.516 18.266 1 37.12 30 GLY B CA 1
ATOM 2382 C C . GLY B 1 30 ? -5.254 -17.281 17.734 1 37.12 30 GLY B C 1
ATOM 2383 O O . GLY B 1 30 ? -6.055 -16.656 18.422 1 37.12 30 GLY B O 1
ATOM 2384 N N . SER B 1 31 ? -4.453 -16.266 17.219 1 44.47 31 SER B N 1
ATOM 2385 C CA . SER B 1 31 ? -5.027 -15.156 16.469 1 44.47 31 SER B CA 1
ATOM 2386 C C . SER B 1 31 ? -6.512 -15.375 16.219 1 44.47 31 SER B C 1
ATOM 2388 O O . SER B 1 31 ? -6.895 -16.344 15.547 1 44.47 31 SER B O 1
ATOM 2390 N N . LEU B 1 32 ? -7.195 -15.32 17.234 1 51 32 LEU B N 1
ATOM 2391 C CA . LEU B 1 32 ? -8.641 -15.43 17.062 1 51 32 LEU B CA 1
ATOM 2392 C C . LEU B 1 32 ? -9.07 -14.812 15.734 1 51 32 LEU B C 1
ATOM 2394 O O . LEU B 1 32 ? -9.367 -13.617 15.672 1 51 32 LEU B O 1
ATOM 2398 N N . HIS B 1 33 ? -8.359 -15.43 14.859 1 71.12 33 HIS B N 1
ATOM 2399 C CA . HIS B 1 33 ? -8.945 -15.047 13.578 1 71.12 33 HIS B CA 1
ATOM 2400 C C . HIS B 1 33 ? -10.461 -15.164 13.609 1 71.12 33 HIS B C 1
ATOM 2402 O O . HIS B 1 33 ? -11.016 -16 14.32 1 71.12 33 HIS B O 1
ATOM 2408 N N . ARG B 1 34 ? -10.977 -14.164 13.227 1 75.31 34 ARG B N 1
ATOM 2409 C CA . ARG B 1 34 ? -12.414 -14.328 13.031 1 75.31 34 ARG B CA 1
ATOM 2410 C C . ARG B 1 34 ? -12.719 -15.641 12.305 1 75.31 34 ARG B C 1
ATOM 2412 O O . ARG B 1 34 ? -11.852 -16.203 11.633 1 75.31 34 ARG B O 1
ATOM 2419 N N . PRO B 1 35 ? -13.875 -16.172 12.602 1 81.44 35 PRO B N 1
ATOM 2420 C CA . PRO B 1 35 ? -14.273 -17.359 11.836 1 81.44 35 PRO B CA 1
ATOM 2421 C C . PRO B 1 35 ? -14.312 -17.094 10.336 1 81.44 35 PRO B C 1
ATOM 2423 O O . PRO B 1 35 ? -14.523 -15.961 9.898 1 81.44 35 PRO B O 1
ATOM 2426 N N . LYS B 1 36 ? -14.039 -18.141 9.656 1 88.06 36 LYS B N 1
ATOM 2427 C CA . LYS B 1 36 ? -14.078 -18.047 8.195 1 88.06 36 LYS B CA 1
ATOM 2428 C C . LYS B 1 36 ? -15.484 -17.719 7.707 1 88.06 36 LYS B C 1
ATOM 2430 O O . LYS B 1 36 ? -16.469 -18.234 8.234 1 88.06 36 LYS B O 1
ATOM 2435 N N . VAL B 1 37 ? -15.508 -16.875 6.789 1 86.94 37 VAL B N 1
ATOM 2436 C CA . VAL B 1 37 ? -16.766 -16.562 6.125 1 86.94 37 VAL B CA 1
ATOM 2437 C C . VAL B 1 37 ? -17.031 -17.594 5.023 1 86.94 37 VAL B C 1
ATOM 2439 O O . VAL B 1 37 ? -16.25 -17.719 4.082 1 86.94 37 VAL B O 1
ATOM 2442 N N . THR B 1 38 ? -18.062 -18.297 5.105 1 84.12 38 THR B N 1
ATOM 2443 C CA . THR B 1 38 ? -18.359 -19.391 4.188 1 84.12 38 THR B CA 1
ATOM 2444 C C . THR B 1 38 ? -18.734 -18.844 2.812 1 84.12 38 THR B C 1
ATOM 2446 O O . THR B 1 38 ? -18.328 -19.391 1.79 1 84.12 38 THR B O 1
ATOM 2449 N N . SER B 1 39 ? -19.578 -17.781 2.887 1 89.19 39 SER B N 1
ATOM 2450 C CA . SER B 1 39 ? -20 -17.172 1.634 1 89.19 39 SER B CA 1
ATOM 2451 C C . SER B 1 39 ? -19.922 -15.656 1.709 1 89.19 39 SER B C 1
ATOM 2453 O O . SER B 1 39 ? -20.312 -15.055 2.721 1 89.19 39 SER B O 1
ATOM 2455 N N . MET B 1 40 ? -19.5 -15.125 0.624 1 92.12 40 MET B N 1
ATOM 2456 C CA . MET B 1 40 ? -19.422 -13.672 0.581 1 92.12 40 MET B CA 1
ATOM 2457 C C . MET B 1 40 ? -20.812 -13.062 0.449 1 92.12 40 MET B C 1
ATOM 2459 O O . MET B 1 40 ? -21.562 -13.391 -0.479 1 92.12 40 MET B O 1
ATOM 2463 N N . SER B 1 41 ? -21.125 -12.227 1.391 1 89.69 41 SER B N 1
ATOM 2464 C CA . SER B 1 41 ? -22.422 -11.555 1.38 1 89.69 41 SER B CA 1
ATOM 2465 C C . SER B 1 41 ? -22.266 -10.086 0.999 1 89.69 41 SER B C 1
ATOM 2467 O O . SER B 1 41 ? -21.25 -9.453 1.309 1 89.69 41 SER B O 1
ATOM 2469 N N . GLY B 1 42 ? -23.281 -9.555 0.319 1 88.69 42 GLY B N 1
ATOM 2470 C CA . GLY B 1 42 ? -23.297 -8.148 -0.033 1 88.69 42 GLY B CA 1
ATOM 2471 C C . GLY B 1 42 ? -23.953 -7.277 1.019 1 88.69 42 GLY B C 1
ATOM 2472 O O . GLY B 1 42 ? -24.156 -6.078 0.807 1 88.69 42 GLY B O 1
ATOM 2473 N N . GLU B 1 43 ? -24.312 -7.941 2.08 1 90.62 43 GLU B N 1
ATOM 2474 C CA . GLU B 1 43 ? -24.984 -7.176 3.127 1 90.62 43 GLU B CA 1
ATOM 2475 C C . GLU B 1 43 ? -24.078 -6.066 3.664 1 90.62 43 GLU B C 1
ATOM 2477 O O . GLU B 1 43 ? -22.906 -6.297 3.947 1 90.62 43 GLU B O 1
ATOM 2482 N N . VAL B 1 44 ? -24.703 -4.898 3.789 1 91.88 44 VAL B N 1
ATOM 2483 C CA . VAL B 1 44 ? -23.938 -3.734 4.207 1 91.88 44 VAL B CA 1
ATOM 2484 C C . VAL B 1 44 ? -24.078 -3.535 5.715 1 91.88 44 VAL B C 1
ATOM 2486 O O . VAL B 1 44 ? -25.016 -2.879 6.176 1 91.88 44 VAL B O 1
ATOM 2489 N N . VAL B 1 45 ? -23.156 -4.109 6.41 1 89.5 45 VAL B N 1
ATOM 2490 C CA . VAL B 1 45 ? -23.062 -3.957 7.859 1 89.5 45 VAL B CA 1
ATOM 2491 C C . VAL B 1 45 ? -21.609 -3.826 8.281 1 89.5 45 VAL B C 1
ATOM 2493 O O . VAL B 1 45 ? -20.703 -4.316 7.594 1 89.5 45 VAL B O 1
ATOM 2496 N N . ASP B 1 46 ? -21.328 -3.324 9.406 1 89.5 46 ASP B N 1
ATOM 2497 C CA . ASP B 1 46 ? -19.984 -2.996 9.883 1 89.5 46 ASP B CA 1
ATOM 2498 C C . ASP B 1 46 ? -19.156 -4.258 10.117 1 89.5 46 ASP B C 1
ATOM 2500 O O . ASP B 1 46 ? -17.922 -4.211 10.109 1 89.5 46 ASP B O 1
ATOM 2504 N N . SER B 1 47 ? -19.828 -5.355 10.211 1 90.56 47 SER B N 1
ATOM 2505 C CA . SER B 1 47 ? -19.141 -6.598 10.562 1 90.56 47 SER B CA 1
ATOM 2506 C C . SER B 1 47 ? -18.781 -7.402 9.32 1 90.56 47 SER B C 1
ATOM 2508 O O . SER B 1 47 ? -18.094 -8.414 9.406 1 90.56 47 SER B O 1
ATOM 2510 N N . ASN B 1 48 ? -19.281 -6.945 8.188 1 92.69 48 ASN B N 1
ATOM 2511 C CA . ASN B 1 48 ? -19.031 -7.66 6.945 1 92.69 48 ASN B CA 1
ATOM 2512 C C . ASN B 1 48 ? -17.781 -7.152 6.242 1 92.69 48 ASN B C 1
ATOM 2514 O O . ASN B 1 48 ? -17.797 -6.074 5.648 1 92.69 48 ASN B O 1
ATOM 2518 N N . PRO B 1 49 ? -16.766 -7.965 6.164 1 94.38 49 PRO B N 1
ATOM 2519 C CA . PRO B 1 49 ? -15.5 -7.484 5.586 1 94.38 49 PRO B CA 1
ATOM 2520 C C . PRO B 1 49 ? -15.539 -7.426 4.062 1 94.38 49 PRO B C 1
ATOM 2522 O O . PRO B 1 49 ? -14.617 -6.887 3.439 1 94.38 49 PRO B O 1
ATOM 2525 N N . TYR B 1 50 ? -16.625 -7.934 3.463 1 96.19 50 TYR B N 1
ATOM 2526 C CA . TYR B 1 50 ? -16.641 -8.039 2.01 1 96.19 50 TYR B CA 1
ATOM 2527 C C . TYR B 1 50 ? -17.672 -7.09 1.406 1 96.19 50 TYR B C 1
ATOM 2529 O O . TYR B 1 50 ? -17.812 -7.02 0.183 1 96.19 50 TYR B O 1
ATOM 2537 N N . SER B 1 51 ? -18.391 -6.305 2.221 1 94.88 51 SER B N 1
ATOM 2538 C CA . SER B 1 51 ? -19.516 -5.492 1.753 1 94.88 51 SER B CA 1
ATOM 2539 C C . SER B 1 51 ? -19.062 -4.527 0.658 1 94.88 51 SER B C 1
ATOM 2541 O O . SER B 1 51 ? -19.734 -4.398 -0.369 1 94.88 51 SER B O 1
ATOM 2543 N N . ARG B 1 52 ? -17.922 -3.904 0.852 1 94.69 52 ARG B N 1
ATOM 2544 C CA . ARG B 1 52 ? -17.469 -2.887 -0.094 1 94.69 52 ARG B CA 1
ATOM 2545 C C . ARG B 1 52 ? -16.906 -3.525 -1.359 1 94.69 52 ARG B C 1
ATOM 2547 O O . ARG B 1 52 ? -16.938 -2.92 -2.434 1 94.69 52 ARG B O 1
ATOM 2554 N N . LEU B 1 53 ? -16.406 -4.738 -1.244 1 97 53 LEU B N 1
ATOM 2555 C CA . LEU B 1 53 ? -15.961 -5.484 -2.414 1 97 53 LEU B CA 1
ATOM 2556 C C . LEU B 1 53 ? -17.141 -5.984 -3.227 1 97 53 LEU B C 1
ATOM 2558 O O . LEU B 1 53 ? -17.156 -5.875 -4.457 1 97 53 LEU B O 1
ATOM 2562 N N . MET B 1 54 ? -18.156 -6.395 -2.52 1 96.31 54 MET B N 1
ATOM 2563 C CA . MET B 1 54 ? -19.375 -6.875 -3.162 1 96.31 54 MET B CA 1
ATOM 2564 C C . MET B 1 54 ? -20.125 -5.73 -3.842 1 96.31 54 MET B C 1
ATOM 2566 O O . MET B 1 54 ? -20.922 -5.957 -4.746 1 96.31 54 MET B O 1
ATOM 2570 N N . ALA B 1 55 ? -19.844 -4.551 -3.393 1 95.75 55 ALA B N 1
ATOM 2571 C CA . ALA B 1 55 ? -20.438 -3.375 -4.031 1 95.75 55 ALA B CA 1
ATOM 2572 C C . ALA B 1 55 ? -19.984 -3.256 -5.484 1 95.75 55 ALA B C 1
ATOM 2574 O O . ALA B 1 55 ? -20.703 -2.719 -6.324 1 95.75 55 ALA B O 1
ATOM 2575 N N . LEU B 1 56 ? -18.828 -3.795 -5.852 1 96 56 LEU B N 1
ATOM 2576 C CA . LEU B 1 56 ? -18.344 -3.799 -7.227 1 96 56 LEU B CA 1
ATOM 2577 C C . LEU B 1 56 ? -19.297 -4.582 -8.133 1 96 56 LEU B C 1
ATOM 2579 O O . LEU B 1 56 ? -19.547 -4.176 -9.266 1 96 56 LEU B O 1
ATOM 2583 N N . LYS B 1 57 ? -19.734 -5.688 -7.582 1 95.62 57 LYS B N 1
ATOM 2584 C CA . LYS B 1 57 ? -20.719 -6.484 -8.32 1 95.62 57 LYS B CA 1
ATOM 2585 C C . LYS B 1 57 ? -22.047 -5.75 -8.445 1 95.62 57 LYS B C 1
ATOM 2587 O O . LYS B 1 57 ? -22.609 -5.648 -9.539 1 95.62 57 LYS B O 1
ATOM 2592 N N . ARG B 1 58 ? -22.453 -5.199 -7.332 1 94.5 58 ARG B N 1
ATOM 2593 C CA . ARG B 1 58 ? -23.734 -4.492 -7.297 1 94.5 58 ARG B CA 1
ATOM 2594 C C . ARG B 1 58 ? -23.734 -3.311 -8.258 1 94.5 58 ARG B C 1
ATOM 2596 O O . ARG B 1 58 ? -24.75 -3.002 -8.875 1 94.5 58 ARG B O 1
ATOM 2603 N N . MET B 1 59 ? -22.641 -2.73 -8.438 1 93.69 59 MET B N 1
ATOM 2604 C CA . MET B 1 59 ? -22.531 -1.536 -9.273 1 93.69 59 MET B CA 1
ATOM 2605 C C . MET B 1 59 ? -22.234 -1.91 -10.727 1 93.69 59 MET B C 1
ATOM 2607 O O . MET B 1 59 ? -22.125 -1.034 -11.586 1 93.69 59 MET B O 1
ATOM 2611 N N . GLY B 1 60 ? -22.047 -3.139 -10.992 1 94.56 60 GLY B N 1
ATOM 2612 C CA . GLY B 1 60 ? -21.891 -3.629 -12.352 1 94.56 60 GLY B CA 1
ATOM 2613 C C . GLY B 1 60 ? -20.469 -3.564 -12.844 1 94.56 60 GLY B C 1
ATOM 2614 O O . GLY B 1 60 ? -20.219 -3.691 -14.047 1 94.56 60 GLY B O 1
ATOM 2615 N N . VAL B 1 61 ? -19.547 -3.354 -11.93 1 94.56 61 VAL B N 1
ATOM 2616 C CA . VAL B 1 61 ? -18.141 -3.287 -12.312 1 94.56 61 VAL B CA 1
ATOM 2617 C C . VAL B 1 61 ? -17.609 -4.695 -12.555 1 94.56 61 VAL B C 1
ATOM 2619 O O . VAL B 1 61 ? -16.969 -4.957 -13.57 1 94.56 61 VAL B O 1
ATOM 2622 N N . VAL B 1 62 ? -17.875 -5.535 -11.617 1 96.94 62 VAL B N 1
ATOM 2623 C CA . VAL B 1 62 ? -17.453 -6.93 -11.703 1 96.94 62 VAL B CA 1
ATOM 2624 C C . VAL B 1 62 ? -18.688 -7.832 -11.805 1 96.94 62 VAL B C 1
ATOM 2626 O O . VAL B 1 62 ? -19.594 -7.742 -10.977 1 96.94 62 VAL B O 1
ATOM 2629 N N . PRO B 1 63 ? -18.797 -8.672 -12.75 1 96.5 63 PRO B N 1
ATOM 2630 C CA . PRO B 1 63 ? -20 -9.477 -12.938 1 96.5 63 PRO B CA 1
ATOM 2631 C C . PRO B 1 63 ? -20.266 -10.43 -11.773 1 96.5 63 PRO B C 1
ATOM 2633 O O . PRO B 1 63 ? -21.391 -10.492 -11.266 1 96.5 63 PRO B O 1
ATOM 2636 N N . ASN B 1 64 ? -19.281 -11.156 -11.359 1 96.56 64 ASN B N 1
ATOM 2637 C CA . ASN B 1 64 ? -19.391 -12.125 -10.273 1 96.56 64 ASN B CA 1
ATOM 2638 C C . ASN B 1 64 ? -18.172 -12.055 -9.344 1 96.56 64 ASN B C 1
ATOM 2640 O O . ASN B 1 64 ? -17.297 -12.906 -9.406 1 96.56 64 ASN B O 1
ATOM 2644 N N . TYR B 1 65 ? -18.266 -11.211 -8.336 1 97.75 65 TYR B N 1
ATOM 2645 C CA . TYR B 1 65 ? -17.094 -10.961 -7.492 1 97.75 65 TYR B CA 1
ATOM 2646 C C . TYR B 1 65 ? -16.734 -12.195 -6.684 1 97.75 65 TYR B C 1
ATOM 2648 O O . TYR B 1 65 ? -15.555 -12.469 -6.449 1 97.75 65 TYR B O 1
ATOM 2656 N N . GLU B 1 66 ? -17.688 -13.016 -6.289 1 97 66 GLU B N 1
ATOM 2657 C CA . GLU B 1 66 ? -17.484 -14.164 -5.41 1 97 66 GLU B CA 1
ATOM 2658 C C . GLU B 1 66 ? -16.578 -15.195 -6.062 1 97 66 GLU B C 1
ATOM 2660 O O . GLU B 1 66 ? -15.984 -16.031 -5.379 1 97 66 GLU B O 1
ATOM 2665 N N . ASP B 1 67 ? -16.438 -15.078 -7.391 1 98 67 ASP B N 1
ATOM 2666 C CA . ASP B 1 67 ? -15.586 -16.016 -8.109 1 98 67 ASP B CA 1
ATOM 2667 C C . ASP B 1 67 ? -14.141 -15.922 -7.617 1 98 67 ASP B C 1
ATOM 2669 O O . ASP B 1 67 ? -13.352 -16.859 -7.805 1 98 67 ASP B O 1
ATOM 2673 N N . ILE B 1 68 ? -13.82 -14.867 -6.957 1 98.5 68 ILE B N 1
ATOM 2674 C CA . ILE B 1 68 ? -12.445 -14.633 -6.527 1 98.5 68 ILE B CA 1
ATOM 2675 C C . ILE B 1 68 ? -12.016 -15.742 -5.574 1 98.5 68 ILE B C 1
ATOM 2677 O O . ILE B 1 68 ? -10.828 -16.094 -5.52 1 98.5 68 ILE B O 1
ATOM 2681 N N . ARG B 1 69 ? -12.922 -16.359 -4.902 1 97.81 69 ARG B N 1
ATOM 2682 C CA . ARG B 1 69 ? -12.648 -17.375 -3.893 1 97.81 69 ARG B CA 1
ATOM 2683 C C . ARG B 1 69 ? -12.203 -18.688 -4.539 1 97.81 69 ARG B C 1
ATOM 2685 O O . ARG B 1 69 ? -11.641 -19.562 -3.871 1 97.81 69 ARG B O 1
ATOM 2692 N N . THR B 1 70 ? -12.469 -18.812 -5.785 1 98.31 70 THR B N 1
ATOM 2693 C CA . THR B 1 70 ? -12.133 -20.031 -6.5 1 98.31 70 THR B CA 1
ATOM 2694 C C . THR B 1 70 ? -10.82 -19.875 -7.262 1 98.31 70 THR B C 1
ATOM 2696 O O . THR B 1 70 ? -10.414 -20.766 -8 1 98.31 70 THR B O 1
ATOM 2699 N N . LEU B 1 71 ? -10.188 -18.75 -7.102 1 98.81 71 LEU B N 1
ATOM 2700 C CA . LEU B 1 71 ? -9 -18.438 -7.887 1 98.81 71 LEU B CA 1
ATOM 2701 C C . LEU B 1 71 ? -7.738 -18.531 -7.031 1 98.81 71 LEU B C 1
ATOM 2703 O O . LEU B 1 71 ? -7.785 -18.266 -5.824 1 98.81 71 LEU B O 1
ATOM 2707 N N . SER B 1 72 ? -6.633 -18.891 -7.672 1 98.94 72 SER B N 1
ATOM 2708 C CA . SER B 1 72 ? -5.336 -18.984 -7.008 1 98.94 72 SER B CA 1
ATOM 2709 C C . SER B 1 72 ? -4.27 -18.188 -7.758 1 98.94 72 SER B C 1
ATOM 2711 O O . SER B 1 72 ? -4.273 -18.156 -8.992 1 98.94 72 SER B O 1
ATOM 2713 N N . VAL B 1 73 ? -3.418 -17.562 -6.984 1 98.94 73 VAL B N 1
ATOM 2714 C CA . VAL B 1 73 ? -2.303 -16.797 -7.535 1 98.94 73 VAL B CA 1
ATOM 2715 C C . VAL B 1 73 ? -0.998 -17.25 -6.875 1 98.94 73 VAL B C 1
ATOM 2717 O O . VAL B 1 73 ? -0.941 -17.422 -5.656 1 98.94 73 VAL B O 1
ATOM 2720 N N . LEU B 1 74 ? 0.017 -17.547 -7.637 1 99 74 LEU B N 1
ATOM 2721 C CA . LEU B 1 74 ? 1.369 -17.828 -7.168 1 99 74 LEU B CA 1
ATOM 2722 C C . LEU B 1 74 ? 2.252 -16.594 -7.277 1 99 74 LEU B C 1
ATOM 2724 O O . LEU B 1 74 ? 2.424 -16.031 -8.367 1 99 74 LEU B O 1
ATOM 2728 N N . VAL B 1 75 ? 2.746 -16.109 -6.18 1 98.94 75 VAL B N 1
ATOM 2729 C CA . VAL B 1 75 ? 3.576 -14.914 -6.125 1 98.94 75 VAL B CA 1
ATOM 2730 C C . VAL B 1 75 ? 5.031 -15.305 -5.875 1 98.94 75 VAL B C 1
ATOM 2732 O O . VAL B 1 75 ? 5.352 -15.914 -4.852 1 98.94 75 VAL B O 1
ATOM 2735 N N . VAL B 1 76 ? 5.941 -14.914 -6.77 1 98.94 76 VAL B N 1
ATOM 2736 C CA . VAL B 1 76 ? 7.367 -15.156 -6.59 1 98.94 76 VAL B CA 1
ATOM 2737 C C . VAL B 1 76 ? 8.07 -13.844 -6.227 1 98.94 76 VAL B C 1
ATOM 2739 O O . VAL B 1 76 ? 8.078 -12.898 -7.012 1 98.94 76 VAL B O 1
ATOM 2742 N N . GLY B 1 77 ? 8.719 -13.852 -5.102 1 98.75 77 GLY B N 1
ATOM 2743 C CA . GLY B 1 77 ? 9.328 -12.656 -4.551 1 98.75 77 GLY B CA 1
ATOM 2744 C C . GLY B 1 77 ? 8.422 -11.914 -3.59 1 98.75 77 GLY B C 1
ATOM 2745 O O . GLY B 1 77 ? 7.34 -11.461 -3.973 1 98.75 77 GLY B O 1
ATOM 2746 N N . LEU B 1 78 ? 8.875 -11.82 -2.367 1 98.69 78 LEU B N 1
ATOM 2747 C CA . LEU B 1 78 ? 8.117 -11.109 -1.347 1 98.69 78 LEU B CA 1
ATOM 2748 C C . LEU B 1 78 ? 8.898 -9.906 -0.832 1 98.69 78 LEU B C 1
ATOM 2750 O O . LEU B 1 78 ? 8.992 -9.688 0.379 1 98.69 78 LEU B O 1
ATOM 2754 N N . GLY B 1 79 ? 9.508 -9.188 -1.798 1 97.06 79 GLY B N 1
ATOM 2755 C CA . GLY B 1 79 ? 10.156 -7.926 -1.488 1 97.06 79 GLY B CA 1
ATOM 2756 C C . GLY B 1 79 ? 9.195 -6.75 -1.455 1 97.06 79 GLY B C 1
ATOM 2757 O O . GLY B 1 79 ? 8.133 -6.832 -0.838 1 97.06 79 GLY B O 1
ATOM 2758 N N . GLY B 1 80 ? 9.602 -5.641 -2.121 1 96.56 80 GLY B N 1
ATOM 2759 C CA . GLY B 1 80 ? 8.836 -4.406 -2.062 1 96.56 80 GLY B CA 1
ATOM 2760 C C . GLY B 1 80 ? 7.504 -4.5 -2.783 1 96.56 80 GLY B C 1
ATOM 2761 O O . GLY B 1 80 ? 6.504 -3.939 -2.326 1 96.56 80 GLY B O 1
ATOM 2762 N N . ILE B 1 81 ? 7.48 -5.215 -3.836 1 98.12 81 ILE B N 1
ATOM 2763 C CA . ILE B 1 81 ? 6.25 -5.289 -4.617 1 98.12 81 ILE B CA 1
ATOM 2764 C C . ILE B 1 81 ? 5.43 -6.5 -4.18 1 98.12 81 ILE B C 1
ATOM 2766 O O . ILE B 1 81 ? 4.246 -6.375 -3.857 1 98.12 81 ILE B O 1
ATOM 2770 N N . GLY B 1 82 ? 6.039 -7.629 -4.07 1 98.88 82 GLY B N 1
ATOM 2771 C CA . GLY B 1 82 ? 5.352 -8.891 -3.869 1 98.88 82 GLY B CA 1
ATOM 2772 C C . GLY B 1 82 ? 4.605 -8.961 -2.551 1 98.88 82 GLY B C 1
ATOM 2773 O O . GLY B 1 82 ? 3.508 -9.523 -2.482 1 98.88 82 GLY B O 1
ATOM 2774 N N . SER B 1 83 ? 5.211 -8.453 -1.529 1 98.62 83 SER B N 1
ATOM 2775 C CA . SER B 1 83 ? 4.559 -8.484 -0.224 1 98.62 83 SER B CA 1
ATOM 2776 C C . SER B 1 83 ? 3.295 -7.637 -0.218 1 98.62 83 SER B C 1
ATOM 2778 O O . SER B 1 83 ? 2.271 -8.039 0.34 1 98.62 83 SER B O 1
ATOM 2780 N N . VAL B 1 84 ? 3.375 -6.48 -0.836 1 98.62 84 VAL B N 1
ATOM 2781 C CA . VAL B 1 84 ? 2.223 -5.59 -0.917 1 98.62 84 VAL B CA 1
ATOM 2782 C C . VAL B 1 84 ? 1.155 -6.207 -1.819 1 98.62 84 VAL B C 1
ATOM 2784 O O . VAL B 1 84 ? -0.036 -6.156 -1.505 1 98.62 84 VAL B O 1
ATOM 2787 N N . ALA B 1 85 ? 1.579 -6.773 -2.91 1 98.88 85 ALA B N 1
ATOM 2788 C CA . ALA B 1 85 ? 0.659 -7.453 -3.82 1 98.88 85 ALA B CA 1
ATOM 2789 C C . ALA B 1 85 ? -0.075 -8.586 -3.111 1 98.88 85 ALA B C 1
ATOM 2791 O O . ALA B 1 85 ? -1.292 -8.727 -3.248 1 98.88 85 ALA B O 1
ATOM 2792 N N . ALA B 1 86 ? 0.683 -9.375 -2.377 1 98.94 86 ALA B N 1
ATOM 2793 C CA . ALA B 1 86 ? 0.086 -10.469 -1.616 1 98.94 86 ALA B CA 1
ATOM 2794 C C . ALA B 1 86 ? -0.944 -9.945 -0.619 1 98.94 86 ALA B C 1
ATOM 2796 O O . ALA B 1 86 ? -2.008 -10.539 -0.444 1 98.94 86 ALA B O 1
ATOM 2797 N N . GLU B 1 87 ? -0.609 -8.867 -0.005 1 98.75 87 GLU B N 1
ATOM 2798 C CA . GLU B 1 87 ? -1.557 -8.297 0.943 1 98.75 87 GLU B CA 1
ATOM 2799 C C . GLU B 1 87 ? -2.822 -7.816 0.237 1 98.75 87 GLU B C 1
ATOM 2801 O O . GLU B 1 87 ? -3.934 -8.055 0.715 1 98.75 87 GLU B O 1
ATOM 2806 N N . MET B 1 88 ? -2.662 -7.129 -0.893 1 98.81 88 MET B N 1
ATOM 2807 C CA . MET B 1 88 ? -3.818 -6.637 -1.637 1 98.81 88 MET B CA 1
ATOM 2808 C C . MET B 1 88 ? -4.73 -7.789 -2.045 1 98.81 88 MET B C 1
ATOM 2810 O O . MET B 1 88 ? -5.949 -7.715 -1.86 1 98.81 88 MET B O 1
ATOM 2814 N N . LEU B 1 89 ? -4.168 -8.844 -2.529 1 98.94 89 LEU B N 1
ATOM 2815 C CA . LEU B 1 89 ? -4.953 -10 -2.953 1 98.94 89 LEU B CA 1
ATOM 2816 C C . LEU B 1 89 ? -5.652 -10.648 -1.763 1 98.94 89 LEU B C 1
ATOM 2818 O O . LEU B 1 89 ? -6.801 -11.086 -1.874 1 98.94 89 LEU B O 1
ATOM 2822 N N . THR B 1 90 ? -4.93 -10.719 -0.633 1 98.81 90 THR B N 1
ATOM 2823 C CA . THR B 1 90 ? -5.504 -11.273 0.591 1 98.81 90 THR B CA 1
ATOM 2824 C C . THR B 1 90 ? -6.723 -10.461 1.028 1 98.81 90 THR B C 1
ATOM 2826 O O . THR B 1 90 ? -7.766 -11.031 1.352 1 98.81 90 THR B O 1
ATOM 2829 N N . ARG B 1 91 ? -6.574 -9.172 1.007 1 98.44 91 ARG B N 1
ATOM 2830 C CA . ARG B 1 91 ? -7.656 -8.289 1.425 1 98.44 91 ARG B CA 1
ATOM 2831 C C . ARG B 1 91 ? -8.828 -8.352 0.452 1 98.44 91 ARG B C 1
ATOM 2833 O O . ARG B 1 91 ? -9.977 -8.133 0.841 1 98.44 91 ARG B O 1
ATOM 2840 N N . CYS B 1 92 ? -8.562 -8.695 -0.783 1 98.44 92 CYS B N 1
ATOM 2841 C CA . CYS B 1 92 ? -9.609 -8.859 -1.785 1 98.44 92 CYS B CA 1
ATOM 2842 C C . CYS B 1 92 ? -10.336 -10.188 -1.608 1 98.44 92 CYS B C 1
ATOM 2844 O O . CYS B 1 92 ? -11.414 -10.391 -2.168 1 98.44 92 CYS B O 1
ATOM 2846 N N . GLY B 1 93 ? -9.758 -11.125 -0.897 1 98.38 93 GLY B N 1
ATOM 2847 C CA . GLY B 1 93 ? -10.414 -12.398 -0.624 1 98.38 93 GLY B CA 1
ATOM 2848 C C . GLY B 1 93 ? -10.094 -13.469 -1.646 1 98.38 93 GLY B C 1
ATOM 2849 O O . GLY B 1 93 ? -10.922 -14.336 -1.927 1 98.38 93 GLY B O 1
ATOM 2850 N N . ILE B 1 94 ? -8.93 -13.438 -2.252 1 98.81 94 ILE B N 1
ATOM 2851 C CA . ILE B 1 94 ? -8.5 -14.461 -3.199 1 98.81 94 ILE B CA 1
ATOM 2852 C C . ILE B 1 94 ? -8.594 -15.844 -2.547 1 98.81 94 ILE B C 1
ATOM 2854 O O . ILE B 1 94 ? -8.43 -15.969 -1.332 1 98.81 94 ILE B O 1
ATOM 2858 N N . GLY B 1 95 ? -8.867 -16.844 -3.322 1 98.69 95 GLY B N 1
ATOM 2859 C CA . GLY B 1 95 ? -9.031 -18.188 -2.781 1 98.69 95 GLY B CA 1
ATOM 2860 C C . GLY B 1 95 ? -7.762 -18.75 -2.188 1 98.69 95 GLY B C 1
ATOM 2861 O O . GLY B 1 95 ? -7.777 -19.312 -1.088 1 98.69 95 GLY B O 1
ATOM 2862 N N . LYS B 1 96 ? -6.703 -18.594 -2.941 1 98.88 96 LYS B N 1
ATOM 2863 C CA . LYS B 1 96 ? -5.445 -19.203 -2.518 1 98.88 96 LYS B CA 1
ATOM 2864 C C . LYS B 1 96 ? -4.25 -18.391 -3.014 1 98.88 96 LYS B C 1
ATOM 2866 O O . LYS B 1 96 ? -4.23 -17.953 -4.16 1 98.88 96 LYS B O 1
ATOM 2871 N N . LEU B 1 97 ? -3.301 -18.25 -2.102 1 98.94 97 LEU B N 1
ATOM 2872 C CA . LEU B 1 97 ? -2.008 -17.672 -2.457 1 98.94 97 LEU B CA 1
ATOM 2873 C C . LEU B 1 97 ? -0.881 -18.656 -2.193 1 98.94 97 LEU B C 1
ATOM 2875 O O . LEU B 1 97 ? -0.819 -19.266 -1.121 1 98.94 97 LEU B O 1
ATOM 2879 N N . ILE B 1 98 ? -0.049 -18.875 -3.15 1 98.94 98 ILE B N 1
ATOM 2880 C CA . ILE B 1 98 ? 1.211 -19.578 -2.99 1 98.94 98 ILE B CA 1
ATOM 2881 C C . ILE B 1 98 ? 2.375 -18.594 -3.035 1 98.94 98 ILE B C 1
ATOM 2883 O O . ILE B 1 98 ? 2.545 -17.875 -4.02 1 98.94 98 ILE B O 1
ATOM 2887 N N . LEU B 1 99 ? 3.203 -18.609 -1.991 1 98.94 99 LEU B N 1
ATOM 2888 C CA . LEU B 1 99 ? 4.211 -17.578 -1.812 1 98.94 99 LEU B CA 1
ATOM 2889 C C . LEU B 1 99 ? 5.617 -18.156 -1.879 1 98.94 99 LEU B C 1
ATOM 2891 O O . LEU B 1 99 ? 5.93 -19.109 -1.157 1 98.94 99 LEU B O 1
ATOM 2895 N N . TYR B 1 100 ? 6.453 -17.594 -2.758 1 98.94 100 TYR B N 1
ATOM 2896 C CA . TYR B 1 100 ? 7.855 -17.969 -2.873 1 98.94 100 TYR B CA 1
ATOM 2897 C C . TYR B 1 100 ? 8.766 -16.797 -2.516 1 98.94 100 TYR B C 1
ATOM 2899 O O . TYR B 1 100 ? 8.555 -15.672 -2.982 1 98.94 100 TYR B O 1
ATOM 2907 N N . ASP B 1 101 ? 9.68 -17 -1.777 1 98.75 101 ASP B N 1
ATOM 2908 C CA . ASP B 1 101 ? 10.82 -16.125 -1.482 1 98.75 101 ASP B CA 1
ATOM 2909 C C . ASP B 1 101 ? 11.914 -16.891 -0.747 1 98.75 101 ASP B C 1
ATOM 2911 O O . ASP B 1 101 ? 11.641 -17.859 -0.042 1 98.75 101 ASP B O 1
ATOM 2915 N N . TYR B 1 102 ? 13.172 -16.438 -0.83 1 98.12 102 TYR B N 1
ATOM 2916 C CA . TYR B 1 102 ? 14.211 -17.219 -0.164 1 98.12 102 TYR B CA 1
ATOM 2917 C C . TYR B 1 102 ? 14.93 -16.375 0.884 1 98.12 102 TYR B C 1
ATOM 2919 O O . TYR B 1 102 ? 15.859 -16.859 1.54 1 98.12 102 TYR B O 1
ATOM 2927 N N . ASP B 1 103 ? 14.516 -15.102 1.068 1 97.25 103 ASP B N 1
ATOM 2928 C CA . ASP B 1 103 ? 15.203 -14.172 1.962 1 97.25 103 ASP B CA 1
ATOM 2929 C C . ASP B 1 103 ? 14.555 -14.156 3.346 1 97.25 103 ASP B C 1
ATOM 2931 O O . ASP B 1 103 ? 13.531 -14.805 3.562 1 97.25 103 ASP B O 1
ATOM 2935 N N . HIS B 1 104 ? 15.258 -13.461 4.188 1 97.62 104 HIS B N 1
ATOM 2936 C CA . HIS B 1 104 ? 14.75 -13.156 5.52 1 97.62 104 HIS B CA 1
ATOM 2937 C C . HIS B 1 104 ? 14.383 -11.688 5.648 1 97.62 104 HIS B C 1
ATOM 2939 O O . HIS B 1 104 ? 14.875 -10.852 4.887 1 97.62 104 HIS B O 1
ATOM 2945 N N . VAL B 1 105 ? 13.523 -11.414 6.578 1 97.38 105 VAL B N 1
ATOM 2946 C CA . VAL B 1 105 ? 13.164 -10.031 6.898 1 97.38 105 VAL B CA 1
ATOM 2947 C C . VAL B 1 105 ? 14.328 -9.352 7.625 1 97.38 105 VAL B C 1
ATOM 2949 O O . VAL B 1 105 ? 14.883 -9.914 8.57 1 97.38 105 VAL B O 1
ATOM 2952 N N . GLU B 1 106 ? 14.68 -8.211 7.09 1 95.62 106 GLU B N 1
ATOM 2953 C CA . GLU B 1 106 ? 15.719 -7.379 7.699 1 95.62 106 GLU B CA 1
ATOM 2954 C C . GLU B 1 106 ? 15.18 -6 8.062 1 95.62 106 GLU B C 1
ATOM 2956 O O . GLU B 1 106 ? 14.18 -5.551 7.496 1 95.62 106 GLU B O 1
ATOM 2961 N N . LEU B 1 107 ? 15.883 -5.312 8.938 1 93.62 107 LEU B N 1
ATOM 2962 C CA . LEU B 1 107 ? 15.461 -3.961 9.289 1 93.62 107 LEU B CA 1
ATOM 2963 C C . LEU B 1 107 ? 15.555 -3.033 8.078 1 93.62 107 LEU B C 1
ATOM 2965 O O . LEU B 1 107 ? 14.789 -2.074 7.965 1 93.62 107 LEU B O 1
ATOM 2969 N N . ALA B 1 108 ? 16.422 -3.355 7.176 1 93.75 108 ALA B N 1
ATOM 2970 C CA . ALA B 1 108 ? 16.594 -2.562 5.961 1 93.75 108 ALA B CA 1
ATOM 2971 C C . ALA B 1 108 ? 15.367 -2.658 5.066 1 93.75 108 ALA B C 1
ATOM 2973 O O . ALA B 1 108 ? 15.234 -1.914 4.09 1 93.75 108 ALA B O 1
ATOM 2974 N N . ASN B 1 109 ? 14.383 -3.531 5.457 1 94.69 109 ASN B N 1
ATOM 2975 C CA . ASN B 1 109 ? 13.156 -3.68 4.68 1 94.69 109 ASN B CA 1
ATOM 2976 C C . ASN B 1 109 ? 12.047 -2.773 5.207 1 94.69 109 ASN B C 1
ATOM 2978 O O . ASN B 1 109 ? 10.953 -2.742 4.648 1 94.69 109 ASN B O 1
ATOM 2982 N N . MET B 1 110 ? 12.305 -1.916 6.23 1 94.56 110 MET B N 1
ATOM 2983 C CA . MET B 1 110 ? 11.25 -1.188 6.93 1 94.56 110 MET B CA 1
ATOM 2984 C C . MET B 1 110 ? 10.789 0.021 6.117 1 94.56 110 MET B C 1
ATOM 2986 O O . MET B 1 110 ? 9.766 0.632 6.43 1 94.56 110 MET B O 1
ATOM 2990 N N . ASN B 1 111 ? 11.5 0.26 5.051 1 93.38 111 ASN B N 1
ATOM 2991 C CA . ASN B 1 111 ? 11.094 1.328 4.145 1 93.38 111 ASN B CA 1
ATOM 2992 C C . ASN B 1 111 ? 10.031 0.848 3.154 1 93.38 111 ASN B C 1
ATOM 2994 O O . ASN B 1 111 ? 9.625 1.597 2.266 1 93.38 111 ASN B O 1
ATOM 2998 N N . ARG B 1 112 ? 9.617 -0.356 3.256 1 93.19 112 ARG B N 1
ATOM 2999 C CA . ARG B 1 112 ? 8.633 -0.968 2.365 1 93.19 112 ARG B CA 1
ATOM 3000 C C . ARG B 1 112 ? 7.312 -1.198 3.086 1 93.19 112 ARG B C 1
ATOM 3002 O O . ARG B 1 112 ? 7.285 -1.367 4.309 1 93.19 112 ARG B O 1
ATOM 3009 N N . LEU B 1 113 ? 6.246 -1.244 2.289 1 92.81 113 LEU B N 1
ATOM 3010 C CA . LEU B 1 113 ? 4.902 -1.327 2.846 1 92.81 113 LEU B CA 1
ATOM 3011 C C . LEU B 1 113 ? 4.562 -2.762 3.234 1 92.81 113 LEU B C 1
ATOM 3013 O O . LEU B 1 113 ? 4.074 -3.533 2.408 1 92.81 113 LEU B O 1
ATOM 3017 N N . PHE B 1 114 ? 4.891 -3.277 4.402 1 94.75 114 PHE B N 1
ATOM 3018 C CA . PHE B 1 114 ? 4.34 -4.59 4.719 1 94.75 114 PHE B CA 1
ATOM 3019 C C . PHE B 1 114 ? 4.949 -5.141 6.004 1 94.75 114 PHE B C 1
ATOM 3021 O O . PHE B 1 114 ? 4.242 -5.344 6.992 1 94.75 114 PHE B O 1
ATOM 3028 N N . PHE B 1 115 ? 6.266 -5.328 6.051 1 95.62 115 PHE B N 1
ATOM 3029 C CA . PHE B 1 115 ? 6.898 -5.996 7.184 1 95.62 115 PHE B CA 1
ATOM 3030 C C . PHE B 1 115 ? 7.051 -5.043 8.359 1 95.62 115 PHE B C 1
ATOM 3032 O O . PHE B 1 115 ? 7.047 -3.822 8.18 1 95.62 115 PHE B O 1
ATOM 3039 N N . ARG B 1 116 ? 7.188 -5.621 9.492 1 94.5 116 ARG B N 1
ATOM 3040 C CA . ARG B 1 116 ? 7.367 -4.859 10.727 1 94.5 116 ARG B CA 1
ATOM 3041 C C . ARG B 1 116 ? 8.625 -5.301 11.461 1 94.5 116 ARG B C 1
ATOM 3043 O O . ARG B 1 116 ? 9.109 -6.418 11.273 1 94.5 116 ARG B O 1
ATOM 3050 N N . PRO B 1 117 ? 9.133 -4.457 12.328 1 93.88 117 PRO B N 1
ATOM 3051 C CA . PRO B 1 117 ? 10.438 -4.707 12.953 1 93.88 117 PRO B CA 1
ATOM 3052 C C . PRO B 1 117 ? 10.461 -6.008 13.758 1 93.88 117 PRO B C 1
ATOM 3054 O O . PRO B 1 117 ? 11.469 -6.715 13.766 1 93.88 117 PRO B O 1
ATOM 3057 N N . HIS B 1 118 ? 9.352 -6.402 14.305 1 92.06 118 HIS B N 1
ATOM 3058 C CA . HIS B 1 118 ? 9.344 -7.586 15.164 1 92.06 118 HIS B CA 1
ATOM 3059 C C . HIS B 1 118 ? 9.484 -8.859 14.336 1 92.06 118 HIS B C 1
ATOM 3061 O O . HIS B 1 118 ? 9.734 -9.938 14.891 1 92.06 118 HIS B O 1
ATOM 3067 N N . GLN B 1 119 ? 9.391 -8.773 13.102 1 94.62 119 GLN B N 1
ATOM 3068 C CA . GLN B 1 119 ? 9.484 -9.938 12.227 1 94.62 119 GLN B CA 1
ATOM 3069 C C . GLN B 1 119 ? 10.906 -10.125 11.711 1 94.62 119 GLN B C 1
ATOM 3071 O O . GLN B 1 119 ? 11.195 -11.094 11.008 1 94.62 119 GLN B O 1
ATOM 3076 N N . ALA B 1 120 ? 11.773 -9.156 12.055 1 94.06 120 ALA B N 1
ATOM 3077 C CA . ALA B 1 120 ? 13.164 -9.281 11.625 1 94.06 120 ALA B CA 1
ATOM 3078 C C . ALA B 1 120 ? 13.734 -10.641 12.008 1 94.06 120 ALA B C 1
ATOM 3080 O O . ALA B 1 120 ? 13.547 -11.102 13.141 1 94.06 120 ALA B O 1
ATOM 3081 N N . GLY B 1 121 ? 14.359 -11.344 11.039 1 95.94 121 GLY B N 1
ATOM 3082 C CA . GLY B 1 121 ? 14.938 -12.656 11.273 1 95.94 121 GLY B CA 1
ATOM 3083 C C . GLY B 1 121 ? 14.086 -13.797 10.742 1 95.94 121 GLY B C 1
ATOM 3084 O O . GLY B 1 121 ? 14.602 -14.867 10.422 1 95.94 121 GLY B O 1
ATOM 3085 N N . MET B 1 122 ? 12.812 -13.586 10.633 1 96.69 122 MET B N 1
ATOM 3086 C CA . MET B 1 122 ? 11.93 -14.578 10.031 1 96.69 122 MET B CA 1
ATOM 3087 C C . MET B 1 122 ? 12.18 -14.688 8.531 1 96.69 122 MET B C 1
ATOM 3089 O O . MET B 1 122 ? 12.656 -13.734 7.906 1 96.69 122 MET B O 1
ATOM 3093 N N . THR B 1 123 ? 11.906 -15.883 8 1 98.38 123 THR B N 1
ATOM 3094 C CA . THR B 1 123 ? 11.852 -15.922 6.547 1 98.38 123 THR B CA 1
ATOM 3095 C C . THR B 1 123 ? 10.734 -15.023 6.027 1 98.38 123 THR B C 1
ATOM 3097 O O . THR B 1 123 ? 9.695 -14.867 6.68 1 98.38 123 THR B O 1
ATOM 3100 N N . LYS B 1 124 ? 10.938 -14.414 4.879 1 98.31 124 LYS B N 1
ATOM 3101 C CA . LYS B 1 124 ? 9.914 -13.531 4.34 1 98.31 124 LYS B CA 1
ATOM 3102 C C . LYS B 1 124 ? 8.609 -14.289 4.102 1 98.31 124 LYS B C 1
ATOM 3104 O O . LYS B 1 124 ? 7.52 -13.742 4.285 1 98.31 124 LYS B O 1
ATOM 3109 N N . THR B 1 125 ? 8.711 -15.555 3.746 1 98.75 125 THR B N 1
ATOM 3110 C CA . THR B 1 125 ? 7.52 -16.344 3.479 1 98.75 125 THR B CA 1
ATOM 3111 C C . THR B 1 125 ? 6.742 -16.609 4.766 1 98.75 125 THR B C 1
ATOM 3113 O O . THR B 1 125 ? 5.516 -16.469 4.797 1 98.75 125 THR B O 1
ATOM 3116 N N . ALA B 1 126 ? 7.414 -16.922 5.82 1 98 126 ALA B N 1
ATOM 3117 C CA . ALA B 1 126 ? 6.754 -17.172 7.102 1 98 126 ALA B CA 1
ATOM 3118 C C . ALA B 1 126 ? 6.141 -15.891 7.652 1 98 126 ALA B C 1
ATOM 3120 O O . ALA B 1 126 ? 5 -15.891 8.125 1 98 126 ALA B O 1
ATOM 3121 N N . ALA B 1 127 ? 6.941 -14.836 7.613 1 97.81 127 ALA B N 1
ATOM 3122 C CA . ALA B 1 127 ? 6.457 -13.539 8.094 1 97.81 127 ALA B CA 1
ATOM 3123 C C . ALA B 1 127 ? 5.219 -13.094 7.316 1 97.81 127 ALA B C 1
ATOM 3125 O O . ALA B 1 127 ? 4.238 -12.641 7.91 1 97.81 127 ALA B O 1
ATOM 3126 N N . ALA B 1 128 ? 5.258 -13.25 5.992 1 98.56 128 ALA B N 1
ATOM 3127 C CA . ALA B 1 128 ? 4.133 -12.852 5.152 1 98.56 128 ALA B CA 1
ATOM 3128 C C . ALA B 1 128 ? 2.895 -13.688 5.457 1 98.56 128 ALA B C 1
ATOM 3130 O O . ALA B 1 128 ? 1.8 -13.148 5.637 1 98.56 128 ALA B O 1
ATOM 3131 N N . THR B 1 129 ? 3.096 -14.977 5.574 1 98.12 129 THR B N 1
ATOM 3132 C CA . THR B 1 129 ? 1.967 -15.867 5.82 1 98.12 129 THR B CA 1
ATOM 3133 C C . THR B 1 129 ? 1.312 -15.547 7.164 1 98.12 129 THR B C 1
ATOM 3135 O O . THR B 1 129 ? 0.084 -15.477 7.258 1 98.12 129 THR B O 1
ATOM 3138 N N . GLN B 1 130 ? 2.111 -15.312 8.141 1 96 130 GLN B N 1
ATOM 3139 C CA . GLN B 1 130 ? 1.596 -14.961 9.461 1 96 130 GLN B CA 1
ATOM 3140 C C . GLN B 1 130 ? 0.737 -13.703 9.398 1 96 130 GLN B C 1
ATOM 3142 O O . GLN B 1 130 ? -0.385 -13.68 9.906 1 96 130 GLN B O 1
ATOM 3147 N N . THR B 1 131 ? 1.256 -12.695 8.797 1 96.69 131 THR B N 1
ATOM 3148 C CA . THR B 1 131 ? 0.569 -11.414 8.68 1 96.69 131 THR B CA 1
ATOM 3149 C C . THR B 1 131 ? -0.712 -11.562 7.859 1 96.69 131 THR B C 1
ATOM 3151 O O . THR B 1 131 ? -1.771 -11.078 8.266 1 96.69 131 THR B O 1
ATOM 3154 N N . LEU B 1 132 ? -0.645 -12.234 6.758 1 98.44 132 LEU B N 1
ATOM 3155 C CA . LEU B 1 132 ? -1.754 -12.336 5.816 1 98.44 132 LEU B CA 1
ATOM 3156 C C . LEU B 1 132 ? -2.885 -13.18 6.398 1 98.44 132 LEU B C 1
ATOM 3158 O O . LEU B 1 132 ? -4.062 -12.852 6.219 1 98.44 132 LEU B O 1
ATOM 3162 N N . MET B 1 133 ? -2.521 -14.195 7.109 1 97.12 133 MET B N 1
ATOM 3163 C CA . MET B 1 133 ? -3.529 -15.031 7.758 1 97.12 133 MET B CA 1
ATOM 3164 C C . MET B 1 133 ? -4.301 -14.234 8.805 1 97.12 133 MET B C 1
ATOM 3166 O O . MET B 1 133 ? -5.504 -14.438 8.984 1 97.12 133 MET B O 1
ATOM 3170 N N . ASP B 1 134 ? -3.57 -13.359 9.453 1 94.94 134 ASP B N 1
ATOM 3171 C CA . ASP B 1 134 ? -4.211 -12.492 10.438 1 94.94 134 ASP B CA 1
ATOM 3172 C C . ASP B 1 134 ? -5.184 -11.523 9.766 1 94.94 134 ASP B C 1
ATOM 3174 O O . ASP B 1 134 ? -6.211 -11.172 10.344 1 94.94 134 ASP B O 1
ATOM 3178 N N . ILE B 1 135 ? -4.91 -11.117 8.641 1 96.69 135 ILE B N 1
ATOM 3179 C CA . ILE B 1 135 ? -5.707 -10.125 7.93 1 96.69 135 ILE B CA 1
ATOM 3180 C C . ILE B 1 135 ? -6.984 -10.766 7.398 1 96.69 135 ILE B C 1
ATOM 3182 O O . ILE B 1 135 ? -8.078 -10.219 7.559 1 96.69 135 ILE B O 1
ATOM 3186 N N . ASN B 1 136 ? -6.859 -11.898 6.816 1 97.81 136 ASN B N 1
ATOM 3187 C CA . ASN B 1 136 ? -8.016 -12.555 6.215 1 97.81 136 ASN B CA 1
ATOM 3188 C C . ASN B 1 136 ? -7.898 -14.078 6.293 1 97.81 136 ASN B C 1
ATOM 3190 O O . ASN B 1 136 ? -7.316 -14.703 5.406 1 97.81 136 ASN B O 1
ATOM 3194 N N . PRO B 1 137 ? -8.461 -14.648 7.246 1 96.38 137 PRO B N 1
ATOM 3195 C CA . PRO B 1 137 ? -8.344 -16.094 7.445 1 96.38 137 PRO B CA 1
ATOM 3196 C C . PRO B 1 137 ? -9.117 -16.906 6.402 1 96.38 137 PRO B C 1
ATOM 3198 O O . PRO B 1 137 ? -8.984 -18.125 6.344 1 96.38 137 PRO B O 1
ATOM 3201 N N . ASP B 1 138 ? -9.883 -16.266 5.555 1 97.31 138 ASP B N 1
ATOM 3202 C CA . ASP B 1 138 ? -10.648 -16.953 4.523 1 97.31 138 ASP B CA 1
ATOM 3203 C C . ASP B 1 138 ? -9.734 -17.406 3.379 1 97.31 138 ASP B C 1
ATOM 3205 O O . ASP B 1 138 ? -10.125 -18.234 2.555 1 97.31 138 ASP B O 1
ATOM 3209 N N . VAL B 1 139 ? -8.586 -16.844 3.277 1 98.31 139 VAL B N 1
ATOM 3210 C CA . VAL B 1 139 ? -7.648 -17.125 2.193 1 98.31 139 VAL B CA 1
ATOM 3211 C C . VAL B 1 139 ? -6.754 -18.312 2.578 1 98.31 139 VAL B C 1
ATOM 3213 O O . VAL B 1 139 ? -6.281 -18.391 3.715 1 98.31 139 VAL B O 1
ATOM 3216 N N . SER B 1 140 ? -6.555 -19.234 1.646 1 98.31 140 SER B N 1
ATOM 3217 C CA . SER B 1 140 ? -5.613 -20.328 1.854 1 98.31 140 SER B CA 1
ATOM 3218 C C . SER B 1 140 ? -4.199 -19.922 1.45 1 98.31 140 SER B C 1
ATOM 3220 O O . SER B 1 140 ? -4.004 -19.266 0.43 1 98.31 140 SER B O 1
ATOM 3222 N N . PHE B 1 141 ? -3.225 -20.375 2.271 1 98.56 141 PHE B N 1
ATOM 3223 C CA . PHE B 1 141 ? -1.844 -20 1.995 1 98.56 141 PHE B CA 1
ATOM 3224 C C . PHE B 1 141 ? -0.951 -21.234 1.938 1 98.56 141 PHE B C 1
ATOM 3226 O O . PHE B 1 141 ? -1.114 -22.172 2.732 1 98.56 141 PHE B O 1
ATOM 3233 N N . GLU B 1 142 ? -0.076 -21.281 1.027 1 98.62 142 GLU B N 1
ATOM 3234 C CA . GLU B 1 142 ? 1.114 -22.125 1.006 1 98.62 142 GLU B CA 1
ATOM 3235 C C . GLU B 1 142 ? 2.377 -21.297 0.79 1 98.62 142 GLU B C 1
ATOM 3237 O O . GLU B 1 142 ? 2.365 -20.328 0.03 1 98.62 142 GLU B O 1
ATOM 3242 N N . GLU B 1 143 ? 3.385 -21.594 1.498 1 98.56 143 GLU B N 1
ATOM 3243 C CA . GLU B 1 143 ? 4.609 -20.812 1.371 1 98.56 143 GLU B CA 1
ATOM 3244 C C . GLU B 1 143 ? 5.828 -21.703 1.203 1 98.56 143 GLU B C 1
ATOM 3246 O O . GLU B 1 143 ? 5.895 -22.781 1.798 1 98.56 143 GLU B O 1
ATOM 3251 N N . PHE B 1 144 ? 6.77 -21.281 0.438 1 98.75 144 PHE B N 1
ATOM 3252 C CA . PHE B 1 144 ? 8 -22.016 0.157 1 98.75 144 PHE B CA 1
ATOM 3253 C C . PHE B 1 144 ? 9.203 -21.078 0.199 1 98.75 144 PHE B C 1
ATOM 3255 O O . PHE B 1 144 ? 9.344 -20.203 -0.65 1 98.75 144 PHE B O 1
ATOM 3262 N N . THR B 1 145 ? 10.07 -21.297 1.166 1 98.62 145 THR B N 1
ATOM 3263 C CA . THR B 1 145 ? 11.328 -20.547 1.238 1 98.62 145 THR B CA 1
ATOM 3264 C C . THR B 1 145 ? 12.383 -21.188 0.338 1 98.62 145 THR B C 1
ATOM 3266 O O . THR B 1 145 ? 13.18 -22 0.793 1 98.62 145 THR B O 1
ATOM 3269 N N . LYS B 1 146 ? 12.336 -20.75 -0.937 1 98.25 146 LYS B N 1
ATOM 3270 C CA . LYS B 1 146 ? 13.148 -21.422 -1.939 1 98.25 146 LYS B CA 1
ATOM 3271 C C . LYS B 1 146 ? 13.68 -20.438 -2.975 1 98.25 146 LYS B C 1
ATOM 3273 O O . LYS B 1 146 ? 12.977 -19.516 -3.379 1 98.25 146 LYS B O 1
ATOM 3278 N N . ASP B 1 147 ? 14.891 -20.625 -3.324 1 98.19 147 ASP B N 1
ATOM 3279 C CA . ASP B 1 147 ? 15.461 -19.984 -4.508 1 98.19 147 ASP B CA 1
ATOM 3280 C C . ASP B 1 147 ? 15.07 -20.734 -5.777 1 98.19 147 ASP B C 1
ATOM 3282 O O . ASP B 1 147 ? 15.617 -21.797 -6.07 1 98.19 147 ASP B O 1
ATOM 3286 N N . ILE B 1 148 ? 14.266 -20.172 -6.59 1 98.31 148 ILE B N 1
ATOM 3287 C CA . ILE B 1 148 ? 13.641 -20.891 -7.691 1 98.31 148 ILE B CA 1
ATOM 3288 C C . ILE B 1 148 ? 14.633 -21.047 -8.836 1 98.31 148 ILE B C 1
ATOM 3290 O O . ILE B 1 148 ? 14.336 -21.719 -9.836 1 98.31 148 ILE B O 1
ATOM 3294 N N . THR B 1 149 ? 15.789 -20.422 -8.703 1 97.62 149 THR B N 1
ATOM 3295 C CA . THR B 1 149 ? 16.75 -20.469 -9.797 1 97.62 149 THR B CA 1
ATOM 3296 C C . THR B 1 149 ? 17.562 -21.766 -9.734 1 97.62 149 THR B C 1
ATOM 3298 O O . THR B 1 149 ? 18.297 -22.094 -10.68 1 97.62 149 THR B O 1
ATOM 3301 N N . THR B 1 150 ? 17.438 -22.484 -8.633 1 97.88 150 THR B N 1
ATOM 3302 C CA . THR B 1 150 ? 18.125 -23.781 -8.555 1 97.88 150 THR B CA 1
ATOM 3303 C C . THR B 1 150 ? 17.312 -24.859 -9.258 1 97.88 150 THR B C 1
ATOM 3305 O O . THR B 1 150 ? 16.078 -24.844 -9.227 1 97.88 150 THR B O 1
ATOM 3308 N N . PRO B 1 151 ? 18 -25.828 -9.766 1 97.25 151 PRO B N 1
ATOM 3309 C CA . PRO B 1 151 ? 17.297 -26.844 -10.547 1 97.25 151 PRO B CA 1
ATOM 3310 C C . PRO B 1 151 ? 16.203 -27.547 -9.75 1 97.25 151 PRO B C 1
ATOM 3312 O O . PRO B 1 151 ? 15.078 -27.688 -10.234 1 97.25 151 PRO B O 1
ATOM 3315 N N . THR B 1 152 ? 16.5 -27.938 -8.57 1 97.75 152 THR B N 1
ATOM 3316 C CA . THR B 1 152 ? 15.516 -28.656 -7.746 1 97.75 152 THR B CA 1
ATOM 3317 C C . THR B 1 152 ? 14.328 -27.75 -7.426 1 97.75 152 THR B C 1
ATOM 3319 O O . THR B 1 152 ? 13.18 -28.188 -7.508 1 97.75 152 THR B O 1
ATOM 3322 N N . ASN B 1 153 ? 14.57 -26.562 -7.074 1 98.38 153 ASN B N 1
ATOM 3323 C CA . ASN B 1 153 ? 13.5 -25.641 -6.707 1 98.38 153 ASN B CA 1
ATOM 3324 C C . ASN B 1 153 ? 12.727 -25.172 -7.93 1 98.38 153 ASN B C 1
ATOM 3326 O O . ASN B 1 153 ? 11.531 -24.875 -7.836 1 98.38 153 ASN B O 1
ATOM 3330 N N . TYR B 1 154 ? 13.43 -25.203 -9.031 1 98.5 154 TYR B N 1
ATOM 3331 C CA . TYR B 1 154 ? 12.758 -24.906 -10.289 1 98.5 154 TYR B CA 1
ATOM 3332 C C . TYR B 1 154 ? 11.695 -25.953 -10.602 1 98.5 154 TYR B C 1
ATOM 3334 O O . TYR B 1 154 ? 10.57 -25.625 -10.984 1 98.5 154 TYR B O 1
ATOM 3342 N N . GLU B 1 155 ? 12.07 -27.172 -10.438 1 98.62 155 GLU B N 1
ATOM 3343 C CA . GLU B 1 155 ? 11.117 -28.25 -10.656 1 98.62 155 GLU B CA 1
ATOM 3344 C C . GLU B 1 155 ? 9.93 -28.141 -9.695 1 98.62 155 GLU B C 1
ATOM 3346 O O . GLU B 1 155 ? 8.797 -28.438 -10.078 1 98.62 155 GLU B O 1
ATOM 3351 N N . HIS B 1 156 ? 10.219 -27.812 -8.492 1 98.69 156 HIS B N 1
ATOM 3352 C CA . HIS B 1 156 ? 9.156 -27.609 -7.512 1 98.69 156 HIS B CA 1
ATOM 3353 C C . HIS B 1 156 ? 8.211 -26.5 -7.941 1 98.69 156 HIS B C 1
ATOM 3355 O O . HIS B 1 156 ? 6.996 -26.625 -7.789 1 98.69 156 HIS B O 1
ATOM 3361 N N . LEU B 1 157 ? 8.773 -25.422 -8.484 1 98.75 157 LEU B N 1
ATOM 3362 C CA . LEU B 1 157 ? 7.977 -24.312 -9 1 98.75 157 LEU B CA 1
ATOM 3363 C C . LEU B 1 157 ? 7.043 -24.797 -10.109 1 98.75 157 LEU B C 1
ATOM 3365 O O . LEU B 1 157 ? 5.855 -24.469 -10.109 1 98.75 157 LEU B O 1
ATOM 3369 N N . LEU B 1 158 ? 7.59 -25.578 -11.023 1 98.81 158 LEU B N 1
ATOM 3370 C CA . LEU B 1 158 ? 6.789 -26.125 -12.109 1 98.81 158 LEU B CA 1
ATOM 3371 C C . LEU B 1 158 ? 5.617 -26.938 -11.57 1 98.81 158 LEU B C 1
ATOM 3373 O O . LEU B 1 158 ? 4.484 -26.781 -12.039 1 98.81 158 LEU B O 1
ATOM 3377 N N . ASP B 1 159 ? 5.918 -27.703 -10.633 1 98.75 159 ASP B N 1
ATOM 3378 C CA . ASP B 1 159 ? 4.902 -28.562 -10.039 1 98.75 159 ASP B CA 1
ATOM 3379 C C . ASP B 1 159 ? 3.797 -27.734 -9.383 1 98.75 159 ASP B C 1
ATOM 3381 O O . ASP B 1 159 ? 2.611 -28.031 -9.547 1 98.75 159 ASP B O 1
ATOM 3385 N N . GLN B 1 160 ? 4.145 -26.703 -8.656 1 98.75 160 GLN B N 1
ATOM 3386 C CA . GLN B 1 160 ? 3.166 -25.859 -7.969 1 98.75 160 GLN B CA 1
ATOM 3387 C C . GLN B 1 160 ? 2.324 -25.062 -8.961 1 98.75 160 GLN B C 1
ATOM 3389 O O . GLN B 1 160 ? 1.132 -24.859 -8.742 1 98.75 160 GLN B O 1
ATOM 3394 N N . ILE B 1 161 ? 2.947 -24.609 -10.055 1 98.88 161 ILE B N 1
ATOM 3395 C CA . ILE B 1 161 ? 2.199 -23.906 -11.086 1 98.88 161 ILE B CA 1
ATOM 3396 C C . ILE B 1 161 ? 1.157 -24.844 -11.703 1 98.88 161 ILE B C 1
ATOM 3398 O O . ILE B 1 161 ? 0.008 -24.438 -11.914 1 98.88 161 ILE B O 1
ATOM 3402 N N . GLN B 1 162 ? 1.496 -26.078 -11.875 1 98.62 162 GLN B N 1
ATOM 3403 C CA . GLN B 1 162 ? 0.657 -27.031 -12.586 1 98.62 162 GLN B CA 1
ATOM 3404 C C . GLN B 1 162 ? -0.415 -27.609 -11.672 1 98.62 162 GLN B C 1
ATOM 3406 O O . GLN B 1 162 ? -1.517 -27.938 -12.125 1 98.62 162 GLN B O 1
ATOM 3411 N N . HIS B 1 163 ? -0.131 -27.688 -10.359 1 98.69 163 HIS B N 1
ATOM 3412 C CA . HIS B 1 163 ? -0.998 -28.5 -9.516 1 98.69 163 HIS B CA 1
ATOM 3413 C C . HIS B 1 163 ? -1.418 -27.734 -8.258 1 98.69 163 HIS B C 1
ATOM 3415 O O . HIS B 1 163 ? -2.123 -28.281 -7.406 1 98.69 163 HIS B O 1
ATOM 3421 N N . GLY B 1 164 ? -1.031 -26.5 -8.133 1 98.5 164 GLY B N 1
ATOM 3422 C CA . GLY B 1 164 ? -1.226 -25.781 -6.879 1 98.5 164 GLY B CA 1
ATOM 3423 C C . GLY B 1 164 ? -2.512 -24.969 -6.848 1 98.5 164 GLY B C 1
ATOM 3424 O O . GLY B 1 164 ? -2.691 -24.109 -5.984 1 98.5 164 GLY B O 1
ATOM 3425 N N . GLY B 1 165 ? -3.445 -25.156 -7.719 1 98.5 165 GLY B N 1
ATOM 3426 C CA . GLY B 1 165 ? -4.707 -24.438 -7.746 1 98.5 165 GLY B CA 1
ATOM 3427 C C . GLY B 1 165 ? -5.539 -24.641 -6.492 1 98.5 165 GLY B C 1
ATOM 3428 O O . GLY B 1 165 ? -5.137 -25.359 -5.586 1 98.5 165 GLY B O 1
ATOM 3429 N N . VAL B 1 166 ? -6.641 -23.875 -6.406 1 98.38 166 VAL B N 1
ATOM 3430 C CA . VAL B 1 166 ? -7.543 -24 -5.266 1 98.38 166 VAL B CA 1
ATOM 3431 C C . VAL B 1 166 ? -8.055 -25.438 -5.168 1 98.38 166 VAL B C 1
ATOM 3433 O O . VAL B 1 166 ? -8.062 -26.031 -4.086 1 98.38 166 VAL B O 1
ATOM 3436 N N . VAL B 1 167 ? -8.523 -25.906 -6.34 1 97.56 167 VAL B N 1
ATOM 3437 C CA . VAL B 1 167 ? -8.844 -27.328 -6.41 1 97.56 167 VAL B CA 1
ATOM 3438 C C . VAL B 1 167 ? -7.562 -28.141 -6.547 1 97.56 167 VAL B C 1
ATOM 3440 O O . VAL B 1 167 ? -6.707 -27.828 -7.375 1 97.56 167 VAL B O 1
ATOM 3443 N N . ARG B 1 168 ? -7.441 -29.156 -5.91 1 94.38 168 ARG B N 1
ATOM 3444 C CA . ARG B 1 168 ? -6.23 -29.969 -5.887 1 94.38 168 ARG B CA 1
ATOM 3445 C C . ARG B 1 168 ? -5.867 -30.453 -7.289 1 94.38 168 ARG B C 1
ATOM 3447 O O . ARG B 1 168 ? -6.742 -30.875 -8.047 1 94.38 168 ARG B O 1
ATOM 3454 N N . ASN B 1 169 ? -4.598 -30.359 -7.609 1 97.31 169 ASN B N 1
ATOM 3455 C CA . ASN B 1 169 ? -4.008 -30.875 -8.844 1 97.31 169 ASN B CA 1
ATOM 3456 C C . ASN B 1 169 ? -4.5 -30.109 -10.062 1 97.31 169 ASN B C 1
ATOM 3458 O O . ASN B 1 169 ? -4.711 -30.688 -11.125 1 97.31 169 ASN B O 1
ATOM 3462 N N . THR B 1 170 ? -4.945 -28.938 -9.883 1 98.38 170 THR B N 1
ATOM 3463 C CA . THR B 1 170 ? -5.211 -28.031 -10.992 1 98.38 170 THR B CA 1
ATOM 3464 C C . THR B 1 170 ? -4.188 -26.906 -11.016 1 98.38 170 THR B C 1
ATOM 3466 O O . THR B 1 170 ? -3.547 -26.609 -10 1 98.38 170 THR B O 1
ATOM 3469 N N . PRO B 1 171 ? -3.963 -26.328 -12.156 1 98.75 171 PRO B N 1
ATOM 3470 C CA . PRO B 1 171 ? -2.98 -25.25 -12.242 1 98.75 171 PRO B CA 1
ATOM 3471 C C . PRO B 1 171 ? -3.42 -24 -11.492 1 98.75 171 PRO B C 1
ATOM 3473 O O . PRO B 1 171 ? -4.613 -23.797 -11.25 1 98.75 171 PRO B O 1
ATOM 3476 N N . VAL B 1 172 ? -2.463 -23.234 -11.125 1 98.88 172 VAL B N 1
ATOM 3477 C CA . VAL B 1 172 ? -2.799 -21.906 -10.609 1 98.88 172 VAL B CA 1
ATOM 3478 C C . VAL B 1 172 ? -3.393 -21.062 -11.734 1 98.88 172 VAL B C 1
ATOM 3480 O O . VAL B 1 172 ? -3.166 -21.328 -12.914 1 98.88 172 VAL B O 1
ATOM 3483 N N . ASP B 1 173 ? -4.121 -20.016 -11.328 1 98.88 173 ASP B N 1
ATOM 3484 C CA . ASP B 1 173 ? -4.812 -19.203 -12.32 1 98.88 173 ASP B CA 1
ATOM 3485 C C . ASP B 1 173 ? -3.895 -18.109 -12.875 1 98.88 173 ASP B C 1
ATOM 3487 O O . ASP B 1 173 ? -4.078 -17.656 -14 1 98.88 173 ASP B O 1
ATOM 3491 N N . LEU B 1 174 ? -2.914 -17.703 -12.117 1 98.94 174 LEU B N 1
ATOM 3492 C CA . LEU B 1 174 ? -2.014 -16.641 -12.516 1 98.94 174 LEU B CA 1
ATOM 3493 C C . LEU B 1 174 ? -0.726 -16.672 -11.703 1 98.94 174 LEU B C 1
ATOM 3495 O O . LEU B 1 174 ? -0.75 -16.984 -10.508 1 98.94 174 LEU B O 1
ATOM 3499 N N . VAL B 1 175 ? 0.411 -16.391 -12.312 1 98.94 175 VAL B N 1
ATOM 3500 C CA . VAL B 1 175 ? 1.691 -16.219 -11.633 1 98.94 175 VAL B CA 1
ATOM 3501 C C . VAL B 1 175 ? 2.092 -14.75 -11.648 1 98.94 175 VAL B C 1
ATOM 3503 O O . VAL B 1 175 ? 1.987 -14.086 -12.68 1 98.94 175 VAL B O 1
ATOM 3506 N N . LEU B 1 176 ? 2.465 -14.227 -10.523 1 98.94 176 LEU B N 1
ATOM 3507 C CA . LEU B 1 176 ? 3.002 -12.867 -10.43 1 98.94 176 LEU B CA 1
ATOM 3508 C C . LEU B 1 176 ? 4.496 -12.898 -10.125 1 98.94 176 LEU B C 1
ATOM 3510 O O . LEU B 1 176 ? 4.918 -13.453 -9.109 1 98.94 176 LEU B O 1
ATOM 3514 N N . SER B 1 177 ? 5.262 -12.305 -10.992 1 98.81 177 SER B N 1
ATOM 3515 C CA . SER B 1 177 ? 6.699 -12.148 -10.789 1 98.81 177 SER B CA 1
ATOM 3516 C C . SER B 1 177 ? 7.023 -10.812 -10.133 1 98.81 177 SER B C 1
ATOM 3518 O O . SER B 1 177 ? 6.801 -9.75 -10.719 1 98.81 177 SER B O 1
ATOM 3520 N N . CYS B 1 178 ? 7.512 -10.883 -8.984 1 98.56 178 CYS B N 1
ATOM 3521 C CA . CYS B 1 178 ? 7.898 -9.711 -8.211 1 98.56 178 CYS B CA 1
ATOM 3522 C C . CYS B 1 178 ? 9.344 -9.82 -7.738 1 98.56 178 CYS B C 1
ATOM 3524 O O . CYS B 1 178 ? 9.664 -9.469 -6.602 1 98.56 178 CYS B O 1
ATOM 3526 N N . VAL B 1 179 ? 10.18 -10.328 -8.539 1 97.12 179 VAL B N 1
ATOM 3527 C CA . VAL B 1 179 ? 11.586 -10.562 -8.227 1 97.12 179 VAL B CA 1
ATOM 3528 C C . VAL B 1 179 ? 12.43 -9.383 -8.711 1 97.12 179 VAL B C 1
ATOM 3530 O O . VAL B 1 179 ? 11.953 -8.547 -9.492 1 97.12 179 VAL B O 1
ATOM 3533 N N . ASP B 1 180 ? 13.68 -9.305 -8.281 1 91.44 180 ASP B N 1
ATOM 3534 C CA . ASP B 1 180 ? 14.477 -8.125 -8.594 1 91.44 180 ASP B CA 1
ATOM 3535 C C . ASP B 1 180 ? 15.758 -8.516 -9.336 1 91.44 180 ASP B C 1
ATOM 3537 O O . ASP B 1 180 ? 16.703 -7.727 -9.406 1 91.44 180 ASP B O 1
ATOM 3541 N N . ASN B 1 181 ? 15.805 -9.727 -9.766 1 89.31 181 ASN B N 1
ATOM 3542 C CA . ASN B 1 181 ? 17 -10.117 -10.508 1 89.31 181 ASN B CA 1
ATOM 3543 C C . ASN B 1 181 ? 16.641 -10.867 -11.789 1 89.31 181 ASN B C 1
ATOM 3545 O O . ASN B 1 181 ? 15.594 -11.508 -11.867 1 89.31 181 ASN B O 1
ATOM 3549 N N . PHE B 1 182 ? 17.547 -10.797 -12.688 1 90.81 182 PHE B N 1
ATOM 3550 C CA . PHE B 1 182 ? 17.312 -11.273 -14.047 1 90.81 182 PHE B CA 1
ATOM 3551 C C . PHE B 1 182 ? 17.188 -12.789 -14.07 1 90.81 182 PHE B C 1
ATOM 3553 O O . PHE B 1 182 ? 16.328 -13.336 -14.781 1 90.81 182 PHE B O 1
ATOM 3560 N N . ALA B 1 183 ? 17.969 -13.484 -13.352 1 93.44 183 ALA B N 1
ATOM 3561 C CA . ALA B 1 183 ? 17.969 -14.945 -13.352 1 93.44 183 ALA B CA 1
ATOM 3562 C C . ALA B 1 183 ? 16.609 -15.484 -12.906 1 93.44 183 ALA B C 1
ATOM 3564 O O . ALA B 1 183 ? 16.078 -16.422 -13.516 1 93.44 183 ALA B O 1
ATOM 3565 N N . ALA B 1 184 ? 16.062 -14.93 -11.883 1 96.31 184 ALA B N 1
ATOM 3566 C CA . ALA B 1 184 ? 14.75 -15.352 -11.398 1 96.31 184 ALA B CA 1
ATOM 3567 C C . ALA B 1 184 ? 13.664 -15.047 -12.422 1 96.31 184 ALA B C 1
ATOM 3569 O O . ALA B 1 184 ? 12.766 -15.859 -12.641 1 96.31 184 ALA B O 1
ATOM 3570 N N . ARG B 1 185 ? 13.734 -13.875 -13.039 1 96 185 ARG B N 1
ATOM 3571 C CA . ARG B 1 185 ? 12.773 -13.516 -14.078 1 96 185 ARG B CA 1
ATOM 3572 C C . ARG B 1 185 ? 12.797 -14.531 -15.219 1 96 185 ARG B C 1
ATOM 3574 O O . ARG B 1 185 ? 11.75 -14.945 -15.711 1 96 185 ARG B O 1
ATOM 3581 N N . MET B 1 186 ? 13.992 -14.914 -15.578 1 95.38 186 MET B N 1
ATOM 3582 C CA . MET B 1 186 ? 14.156 -15.867 -16.672 1 95.38 186 MET B CA 1
ATOM 3583 C C . MET B 1 186 ? 13.609 -17.234 -16.281 1 95.38 186 MET B C 1
ATOM 3585 O O . MET B 1 186 ? 13.023 -17.938 -17.109 1 95.38 186 MET B O 1
ATOM 3589 N N . SER B 1 187 ? 13.82 -17.609 -15.039 1 97.56 187 SER B N 1
ATOM 3590 C CA . SER B 1 187 ? 13.281 -18.875 -14.555 1 97.56 187 SER B CA 1
ATOM 3591 C C . SER B 1 187 ? 11.758 -18.891 -14.617 1 97.56 187 SER B C 1
ATOM 3593 O O . SER B 1 187 ? 11.164 -19.875 -15.055 1 97.56 187 SER B O 1
ATOM 3595 N N . ILE B 1 188 ? 11.125 -17.828 -14.227 1 98.5 188 ILE B N 1
ATOM 3596 C CA . ILE B 1 188 ? 9.672 -17.719 -14.266 1 98.5 188 ILE B CA 1
ATOM 3597 C C . ILE B 1 188 ? 9.188 -17.75 -15.711 1 98.5 188 ILE B C 1
ATOM 3599 O O . ILE B 1 188 ? 8.227 -18.453 -16.047 1 98.5 188 ILE B O 1
ATOM 3603 N N . ASN B 1 189 ? 9.859 -16.969 -16.547 1 97.12 189 ASN B N 1
ATOM 3604 C CA . ASN B 1 189 ? 9.531 -16.938 -17.969 1 97.12 189 ASN B CA 1
ATOM 3605 C C . ASN B 1 189 ? 9.578 -18.328 -18.594 1 97.12 189 ASN B C 1
ATOM 3607 O O . ASN B 1 189 ? 8.648 -18.719 -19.297 1 97.12 189 ASN B O 1
ATOM 3611 N N . GLN B 1 190 ? 10.625 -19.016 -18.328 1 97.56 190 GLN B N 1
ATOM 3612 C CA . GLN B 1 190 ? 10.797 -20.375 -18.875 1 97.56 190 GLN B CA 1
ATOM 3613 C C . GLN B 1 190 ? 9.695 -21.297 -18.359 1 97.56 190 GLN B C 1
ATOM 3615 O O . GLN B 1 190 ? 9.094 -22.047 -19.141 1 97.56 190 GLN B O 1
ATOM 3620 N N . ALA B 1 191 ? 9.445 -21.266 -17.094 1 98.5 191 ALA B N 1
ATOM 3621 C CA . ALA B 1 191 ? 8.43 -22.125 -16.5 1 98.5 191 ALA B CA 1
ATOM 3622 C C . ALA B 1 191 ? 7.059 -21.859 -17.094 1 98.5 191 ALA B C 1
ATOM 3624 O O . ALA B 1 191 ? 6.352 -22.797 -17.484 1 98.5 191 ALA B O 1
ATOM 3625 N N . CYS B 1 192 ? 6.699 -20.625 -17.188 1 98.31 192 CYS B N 1
ATOM 3626 C CA . CYS B 1 192 ? 5.367 -20.266 -17.656 1 98.31 192 CYS B CA 1
ATOM 3627 C C . CYS B 1 192 ? 5.215 -20.562 -19.141 1 98.31 192 CYS B C 1
ATOM 3629 O O . CYS B 1 192 ? 4.137 -20.953 -19.594 1 98.31 192 CYS B O 1
ATOM 3631 N N . ASN B 1 193 ? 6.277 -20.359 -19.891 1 97 193 ASN B N 1
ATOM 3632 C CA . ASN B 1 193 ? 6.234 -20.719 -21.312 1 97 193 ASN B CA 1
ATOM 3633 C C . ASN B 1 193 ? 6.062 -22.234 -21.5 1 97 193 ASN B C 1
ATOM 3635 O O . ASN B 1 193 ? 5.273 -22.672 -22.328 1 97 193 ASN B O 1
ATOM 3639 N N . GLU B 1 194 ? 6.82 -22.953 -20.734 1 97 194 GLU B N 1
ATOM 3640 C CA . GLU B 1 194 ? 6.77 -24.406 -20.812 1 97 194 GLU B CA 1
ATOM 3641 C C . GLU B 1 194 ? 5.375 -24.922 -20.484 1 97 194 GLU B C 1
ATOM 3643 O O . GLU B 1 194 ? 4.902 -25.875 -21.109 1 97 194 GLU B O 1
ATOM 3648 N N . LEU B 1 195 ? 4.699 -24.344 -19.594 1 98.19 195 LEU B N 1
ATOM 3649 C CA . LEU B 1 195 ? 3.436 -24.859 -19.078 1 98.19 195 LEU B CA 1
ATOM 3650 C C . LEU B 1 195 ? 2.254 -24.156 -19.734 1 98.19 195 LEU B C 1
ATOM 3652 O O . LEU B 1 195 ? 1.098 -24.5 -19.469 1 98.19 195 LEU B O 1
ATOM 3656 N N . GLY B 1 196 ? 2.512 -23.141 -20.516 1 97.88 196 GLY B N 1
ATOM 3657 C CA . GLY B 1 196 ? 1.434 -22.344 -21.062 1 97.88 196 GLY B CA 1
ATOM 3658 C C . GLY B 1 196 ? 0.69 -21.547 -20 1 97.88 196 GLY B C 1
ATOM 3659 O O . GLY B 1 196 ? -0.526 -21.359 -20.094 1 97.88 196 GLY B O 1
ATOM 3660 N N . GLN B 1 197 ? 1.384 -21.094 -18.984 1 98.56 197 GLN B N 1
ATOM 3661 C CA . GLN B 1 197 ? 0.808 -20.453 -17.812 1 98.56 197 GLN B CA 1
ATOM 3662 C C . GLN B 1 197 ? 0.815 -18.938 -17.953 1 98.56 197 GLN B C 1
ATOM 3664 O O . GLN B 1 197 ? 1.874 -18.328 -18.125 1 98.56 197 GLN B O 1
ATOM 3669 N N . PRO B 1 198 ? -0.405 -18.266 -17.922 1 98.69 198 PRO B N 1
ATOM 3670 C CA . PRO B 1 198 ? -0.419 -16.797 -17.875 1 98.69 198 PRO B CA 1
ATOM 3671 C C . PRO B 1 198 ? 0.322 -16.25 -16.656 1 98.69 198 PRO B C 1
ATOM 3673 O O . PRO B 1 198 ? 0.238 -16.812 -15.57 1 98.69 198 PRO B O 1
ATOM 3676 N N . TRP B 1 199 ? 1.082 -15.188 -16.891 1 98.69 199 TRP B N 1
ATOM 3677 C CA . TRP B 1 199 ? 1.793 -14.57 -15.773 1 98.69 199 TRP B CA 1
ATOM 3678 C C . TRP B 1 199 ? 2.014 -13.086 -16.016 1 98.69 199 TRP B C 1
ATOM 3680 O O . TRP B 1 199 ? 1.812 -12.594 -17.141 1 98.69 199 TRP B O 1
ATOM 3690 N N . MET B 1 200 ? 2.273 -12.328 -14.938 1 98.5 200 MET B N 1
ATOM 3691 C CA . MET B 1 200 ? 2.564 -10.898 -15.008 1 98.5 200 MET B CA 1
ATOM 3692 C C . MET B 1 200 ? 3.895 -10.578 -14.336 1 98.5 200 MET B C 1
ATOM 3694 O O . MET B 1 200 ? 4.188 -11.094 -13.258 1 98.5 200 MET B O 1
ATOM 3698 N N . GLU B 1 201 ? 4.656 -9.789 -15.023 1 97.38 201 GLU B N 1
ATOM 3699 C CA . GLU B 1 201 ? 5.965 -9.328 -14.562 1 97.38 201 GLU B CA 1
ATOM 3700 C C . GLU B 1 201 ? 5.883 -7.91 -14.008 1 97.38 201 GLU B C 1
ATOM 3702 O O . GLU B 1 201 ? 5.098 -7.094 -14.492 1 97.38 201 GLU B O 1
ATOM 3707 N N . SER B 1 202 ? 6.684 -7.645 -12.938 1 97.31 202 SER B N 1
ATOM 3708 C CA . SER B 1 202 ? 6.75 -6.297 -12.391 1 97.31 202 SER B CA 1
ATOM 3709 C C . SER B 1 202 ? 8.172 -5.938 -11.969 1 97.31 202 SER B C 1
ATOM 3711 O O . SER B 1 202 ? 8.984 -6.824 -11.703 1 97.31 202 SER B O 1
ATOM 3713 N N . GLY B 1 203 ? 8.438 -4.648 -11.891 1 94.31 203 GLY B N 1
ATOM 3714 C CA . GLY B 1 203 ? 9.742 -4.172 -11.453 1 94.31 203 GLY B CA 1
ATOM 3715 C C . GLY B 1 203 ? 9.773 -2.682 -11.18 1 94.31 203 GLY B C 1
ATOM 3716 O O . GLY B 1 203 ? 8.883 -1.945 -11.625 1 94.31 203 GLY B O 1
ATOM 3717 N N . VAL B 1 204 ? 10.75 -2.312 -10.391 1 93.94 204 VAL B N 1
ATOM 3718 C CA . VAL B 1 204 ? 11.039 -0.915 -10.086 1 93.94 204 VAL B CA 1
ATOM 3719 C C . VAL B 1 204 ? 12.492 -0.604 -10.414 1 93.94 204 VAL B C 1
ATOM 3721 O O . VAL B 1 204 ? 13.375 -1.444 -10.211 1 93.94 204 VAL B O 1
ATOM 3724 N N . SER B 1 205 ? 12.711 0.567 -10.875 1 91.44 205 SER B N 1
ATOM 3725 C CA . SER B 1 205 ? 14.07 0.983 -11.227 1 91.44 205 SER B CA 1
ATOM 3726 C C . SER B 1 205 ? 14.938 1.12 -9.977 1 91.44 205 SER B C 1
ATOM 3728 O O . SER B 1 205 ? 14.422 1.32 -8.875 1 91.44 205 SER B O 1
ATOM 3730 N N . GLU B 1 206 ? 16.219 1.115 -10.141 1 89.19 206 GLU B N 1
ATOM 3731 C CA . GLU B 1 206 ? 17.188 1.162 -9.047 1 89.19 206 GLU B CA 1
ATOM 3732 C C . GLU B 1 206 ? 17.094 2.486 -8.289 1 89.19 206 GLU B C 1
ATOM 3734 O O . GLU B 1 206 ? 17.375 2.539 -7.09 1 89.19 206 GLU B O 1
ATOM 3739 N N . ASP B 1 207 ? 16.719 3.498 -9.031 1 90.19 207 ASP B N 1
ATOM 3740 C CA . ASP B 1 207 ? 16.641 4.809 -8.391 1 90.19 207 ASP B CA 1
ATOM 3741 C C . ASP B 1 207 ? 15.25 5.047 -7.801 1 90.19 207 ASP B C 1
ATOM 3743 O O . ASP B 1 207 ? 14.953 6.145 -7.316 1 90.19 207 ASP B O 1
ATOM 3747 N N . ALA B 1 208 ? 14.344 4.105 -7.926 1 90.94 208 ALA B N 1
ATOM 3748 C CA . ALA B 1 208 ? 13.047 4.031 -7.266 1 90.94 208 ALA B CA 1
ATOM 3749 C C . ALA B 1 208 ? 12.07 5.039 -7.867 1 90.94 208 ALA B C 1
ATOM 3751 O O . ALA B 1 208 ? 11.016 5.32 -7.285 1 90.94 208 ALA B O 1
ATOM 3752 N N . VAL B 1 209 ? 12.344 5.582 -9.031 1 88.19 209 VAL B N 1
ATOM 3753 C CA . VAL B 1 209 ? 11.484 6.66 -9.516 1 88.19 209 VAL B CA 1
ATOM 3754 C C . VAL B 1 209 ? 10.648 6.168 -10.695 1 88.19 209 VAL B C 1
ATOM 3756 O O . VAL B 1 209 ? 9.844 6.922 -11.25 1 88.19 209 VAL B O 1
ATOM 3759 N N . SER B 1 210 ? 10.805 4.91 -11.047 1 90.81 210 SER B N 1
ATOM 3760 C CA . SER B 1 210 ? 10 4.34 -12.117 1 90.81 210 SER B CA 1
ATOM 3761 C C . SER B 1 210 ? 9.734 2.855 -11.883 1 90.81 210 SER B C 1
ATOM 3763 O O . SER B 1 210 ? 10.453 2.207 -11.117 1 90.81 210 SER B O 1
ATOM 3765 N N . GLY B 1 211 ? 8.688 2.357 -12.461 1 93.25 211 GLY B N 1
ATOM 3766 C CA . GLY B 1 211 ? 8.312 0.955 -12.391 1 93.25 211 GLY B CA 1
ATOM 3767 C C . GLY B 1 211 ? 7.5 0.494 -13.578 1 93.25 211 GLY B C 1
ATOM 3768 O O . GLY B 1 211 ? 7.176 1.292 -14.461 1 93.25 211 GLY B O 1
ATOM 3769 N N . HIS B 1 212 ? 7.328 -0.787 -13.695 1 93.44 212 HIS B N 1
ATOM 3770 C CA . HIS B 1 212 ? 6.555 -1.329 -14.812 1 93.44 212 HIS B CA 1
ATOM 3771 C C . HIS B 1 212 ? 5.785 -2.576 -14.391 1 93.44 212 HIS B C 1
ATOM 3773 O O . HIS B 1 212 ? 6.105 -3.195 -13.375 1 93.44 212 HIS B O 1
ATOM 3779 N N . ILE B 1 213 ? 4.766 -2.85 -15.133 1 96.19 213 ILE B N 1
ATOM 3780 C CA . ILE B 1 213 ? 4.109 -4.152 -15.133 1 96.19 213 ILE B CA 1
ATOM 3781 C C . ILE B 1 213 ? 3.912 -4.637 -16.562 1 96.19 213 ILE B C 1
ATOM 3783 O O . ILE B 1 213 ? 3.787 -3.828 -17.484 1 96.19 213 ILE B O 1
ATOM 3787 N N . GLN B 1 214 ? 3.908 -5.93 -16.719 1 95.69 214 GLN B N 1
ATOM 3788 C CA . GLN B 1 214 ? 3.736 -6.543 -18.031 1 95.69 214 GLN B CA 1
ATOM 3789 C C . GLN B 1 214 ? 2.934 -7.84 -17.938 1 95.69 214 GLN B C 1
ATOM 3791 O O . GLN B 1 214 ? 3.195 -8.672 -17.062 1 95.69 214 GLN B O 1
ATOM 3796 N N . THR B 1 215 ? 1.917 -7.934 -18.812 1 97.12 215 THR B N 1
ATOM 3797 C CA . THR B 1 215 ? 1.13 -9.156 -18.906 1 97.12 215 THR B CA 1
ATOM 3798 C C . THR B 1 215 ? 1.687 -10.07 -19.984 1 97.12 215 THR B C 1
ATOM 3800 O O . THR B 1 215 ? 1.877 -9.648 -21.125 1 97.12 215 THR B O 1
ATOM 3803 N N . LEU B 1 216 ? 1.954 -11.297 -19.656 1 96.81 216 LEU B N 1
ATOM 3804 C CA . LEU B 1 216 ? 2.506 -12.273 -20.594 1 96.81 216 LEU B CA 1
ATOM 3805 C C . LEU B 1 216 ? 1.606 -13.5 -20.688 1 96.81 216 LEU B C 1
ATOM 3807 O O . LEU B 1 216 ? 1.365 -14.188 -19.688 1 96.81 216 LEU B O 1
ATOM 3811 N N . LEU B 1 217 ? 1.131 -13.727 -21.875 1 96.88 217 LEU B N 1
ATOM 3812 C CA . LEU B 1 217 ? 0.29 -14.875 -22.203 1 96.88 217 LEU B CA 1
ATOM 3813 C C . LEU B 1 217 ? 0.985 -15.789 -23.203 1 96.88 217 LEU B C 1
ATOM 3815 O O . LEU B 1 217 ? 0.879 -15.594 -24.406 1 96.88 217 LEU B O 1
ATOM 3819 N N . PRO B 1 218 ? 1.604 -16.828 -22.672 1 95.5 218 PRO B N 1
ATOM 3820 C CA . PRO B 1 218 ? 2.332 -17.719 -23.578 1 95.5 218 PRO B CA 1
ATOM 3821 C C . PRO B 1 218 ? 1.483 -18.188 -24.766 1 95.5 218 PRO B C 1
ATOM 3823 O O . PRO B 1 218 ? 0.327 -18.578 -24.578 1 95.5 218 PRO B O 1
ATOM 3826 N N . GLY B 1 219 ? 2.135 -18.109 -25.922 1 91.19 219 GLY B N 1
ATOM 3827 C CA . GLY B 1 219 ? 1.447 -18.5 -27.141 1 91.19 219 GLY B CA 1
ATOM 3828 C C . GLY B 1 219 ? 0.637 -17.359 -27.75 1 91.19 219 GLY B C 1
ATOM 3829 O O . GLY B 1 219 ? 0.249 -17.438 -28.922 1 91.19 219 GLY B O 1
ATOM 3830 N N . ARG B 1 220 ? 0.401 -16.281 -27.031 1 90.06 220 ARG B N 1
ATOM 3831 C CA . ARG B 1 220 ? -0.435 -15.188 -27.516 1 90.06 220 ARG B CA 1
ATOM 3832 C C . ARG B 1 220 ? 0.343 -13.875 -27.547 1 90.06 220 ARG B C 1
ATOM 3834 O O . ARG B 1 220 ? 0.13 -13.039 -28.438 1 90.06 220 ARG B O 1
ATOM 3841 N N . THR B 1 221 ? 1.174 -13.68 -26.578 1 88.56 221 THR B N 1
ATOM 3842 C CA . THR B 1 221 ? 2.016 -12.492 -26.516 1 88.56 221 THR B CA 1
ATOM 3843 C C . THR B 1 221 ? 3.492 -12.867 -26.625 1 88.56 221 THR B C 1
ATOM 3845 O O . THR B 1 221 ? 3.855 -14.031 -26.453 1 88.56 221 THR B O 1
ATOM 3848 N N . ALA B 1 222 ? 4.348 -11.805 -26.891 1 83.88 222 ALA B N 1
ATOM 3849 C CA . ALA B 1 222 ? 5.789 -12.039 -26.812 1 83.88 222 ALA B CA 1
ATOM 3850 C C . ALA B 1 222 ? 6.211 -12.43 -25.406 1 83.88 222 ALA B C 1
ATOM 3852 O O . ALA B 1 222 ? 5.617 -11.977 -24.422 1 83.88 222 ALA B O 1
ATOM 3853 N N . CYS B 1 223 ? 7.145 -13.281 -25.375 1 85.75 223 CYS B N 1
ATOM 3854 C CA . CYS B 1 223 ? 7.621 -13.664 -24.047 1 85.75 223 CYS B CA 1
ATOM 3855 C C . CYS B 1 223 ? 8.586 -12.617 -23.5 1 85.75 223 CYS B C 1
ATOM 3857 O O . CYS B 1 223 ? 8.977 -11.688 -24.203 1 85.75 223 CYS B O 1
ATOM 3859 N N . PHE B 1 224 ? 8.914 -12.766 -22.297 1 89.12 224 PHE B N 1
ATOM 3860 C CA . PHE B 1 224 ? 9.742 -11.789 -21.594 1 89.12 224 PHE B CA 1
ATOM 3861 C C . PHE B 1 224 ? 11.094 -11.633 -22.297 1 89.12 224 PHE B C 1
ATOM 3863 O O . PHE B 1 224 ? 11.617 -10.523 -22.391 1 89.12 224 PHE B O 1
ATOM 3870 N N . GLU B 1 225 ? 11.664 -12.695 -22.734 1 85.25 225 GLU B N 1
ATOM 3871 C CA . GLU B 1 225 ? 12.953 -12.641 -23.422 1 85.25 225 GLU B CA 1
ATOM 3872 C C . GLU B 1 225 ? 12.836 -11.883 -24.734 1 85.25 225 GLU B C 1
ATOM 3874 O O . GLU B 1 225 ? 13.766 -11.18 -25.141 1 85.25 225 GLU B O 1
ATOM 3879 N N . CYS B 1 226 ? 11.75 -12.047 -25.359 1 83 226 CYS B N 1
ATOM 3880 C CA . CYS B 1 226 ? 11.516 -11.438 -26.656 1 83 226 CYS B CA 1
ATOM 3881 C C . CYS B 1 226 ? 11.266 -9.945 -26.531 1 83 226 CYS B C 1
ATOM 3883 O O . CYS B 1 226 ? 11.633 -9.164 -27.406 1 83 226 CYS B O 1
ATOM 3885 N N . LEU B 1 227 ? 10.641 -9.508 -25.406 1 81.25 227 LEU B N 1
ATOM 3886 C CA . LEU B 1 227 ? 10.289 -8.102 -25.219 1 81.25 227 LEU B CA 1
ATOM 3887 C C . LEU B 1 227 ? 10.414 -7.711 -23.75 1 81.25 227 LEU B C 1
ATOM 3889 O O . LEU B 1 227 ? 9.406 -7.469 -23.078 1 81.25 227 LEU B O 1
ATOM 3893 N N . PRO B 1 228 ? 11.594 -7.594 -23.312 1 78.81 228 PRO B N 1
ATOM 3894 C CA . PRO B 1 228 ? 11.758 -7.16 -21.922 1 78.81 228 PRO B CA 1
ATOM 3895 C C . PRO B 1 228 ? 11.422 -5.684 -21.719 1 78.81 228 PRO B C 1
ATOM 3897 O O . PRO B 1 228 ? 11.594 -4.879 -22.641 1 78.81 228 PRO B O 1
ATOM 3900 N N . PRO B 1 229 ? 10.844 -5.336 -20.547 1 79.56 229 PRO B N 1
ATOM 3901 C CA . PRO B 1 229 ? 10.641 -3.912 -20.266 1 79.56 229 PRO B CA 1
ATOM 3902 C C . PRO B 1 229 ? 11.938 -3.113 -20.281 1 79.56 229 PRO B C 1
ATOM 3904 O O . PRO B 1 229 ? 13.008 -3.658 -20 1 79.56 229 PRO B O 1
ATOM 3907 N N . LEU B 1 230 ? 11.805 -1.837 -20.594 1 68.75 230 LEU B N 1
ATOM 3908 C CA . LEU B 1 230 ? 12.953 -0.958 -20.75 1 68.75 230 LEU B CA 1
ATOM 3909 C C . LEU B 1 230 ? 13.758 -0.891 -19.453 1 68.75 230 LEU B C 1
ATOM 3911 O O . LEU B 1 230 ? 14.992 -0.895 -19.484 1 68.75 230 LEU B O 1
ATOM 3915 N N . ILE B 1 231 ? 13.102 -0.842 -18.406 1 70.31 231 ILE B N 1
ATOM 3916 C CA . ILE B 1 231 ? 13.742 -0.731 -17.094 1 70.31 231 ILE B CA 1
ATOM 3917 C C . ILE B 1 231 ? 14.664 -1.927 -16.875 1 70.31 231 ILE B C 1
ATOM 3919 O O . ILE B 1 231 ? 15.742 -1.789 -16.281 1 70.31 231 ILE B O 1
ATOM 3923 N N . VAL B 1 232 ? 14.266 -2.975 -17.375 1 69.25 232 VAL B N 1
ATOM 3924 C CA . VAL B 1 232 ? 15.055 -4.195 -17.219 1 69.25 232 VAL B CA 1
ATOM 3925 C C . VAL B 1 232 ? 16.109 -4.27 -18.312 1 69.25 232 VAL B C 1
ATOM 3927 O O . VAL B 1 232 ? 17.25 -4.652 -18.062 1 69.25 232 VAL B O 1
ATOM 3930 N N . ALA B 1 233 ? 15.719 -3.844 -19.531 1 66.62 233 ALA B N 1
ATOM 3931 C CA . ALA B 1 233 ? 16.594 -3.92 -20.703 1 66.62 233 ALA B CA 1
ATOM 3932 C C . ALA B 1 233 ? 17.812 -3.008 -20.531 1 66.62 233 ALA B C 1
ATOM 3934 O O . ALA B 1 233 ? 18.906 -3.342 -20.969 1 66.62 233 ALA B O 1
ATOM 3935 N N . THR B 1 234 ? 17.453 -1.696 -20.094 1 58.47 234 THR B N 1
ATOM 3936 C CA . THR B 1 234 ? 18.531 -0.736 -19.953 1 58.47 234 THR B CA 1
ATOM 3937 C C . THR B 1 234 ? 19.406 -1.074 -18.734 1 58.47 234 THR B C 1
ATOM 3939 O O . THR B 1 234 ? 20.5 -0.55 -18.578 1 58.47 234 THR B O 1
ATOM 3942 N N . GLY B 1 235 ? 18.812 -1.646 -17.703 1 54.16 235 GLY B N 1
ATOM 3943 C CA . GLY B 1 235 ? 19.594 -2.084 -16.562 1 54.16 235 GLY B CA 1
ATOM 3944 C C . GLY B 1 235 ? 20.734 -3.016 -16.953 1 54.16 235 GLY B C 1
ATOM 3945 O O . GLY B 1 235 ? 20.5 -4.043 -17.594 1 54.16 235 GLY B O 1
ATOM 3946 N N . ILE B 1 236 ? 21.875 -2.408 -17.203 1 47.69 236 ILE B N 1
ATOM 3947 C CA . ILE B 1 236 ? 23.156 -3.088 -17.328 1 47.69 236 ILE B CA 1
ATOM 3948 C C . ILE B 1 236 ? 23.125 -4.402 -16.562 1 47.69 236 ILE B C 1
ATOM 3950 O O . ILE B 1 236 ? 22.328 -4.57 -15.633 1 47.69 236 ILE B O 1
ATOM 3954 N N . SER B 1 237 ? 24.219 -5.32 -16.625 1 41.38 237 SER B N 1
ATOM 3955 C CA . SER B 1 237 ? 24.438 -6.555 -15.883 1 41.38 237 SER B CA 1
ATOM 3956 C C . SER B 1 237 ? 23.953 -6.418 -14.445 1 41.38 237 SER B C 1
ATOM 3958 O O . SER B 1 237 ? 24.547 -5.672 -13.656 1 41.38 237 SER B O 1
ATOM 3960 N N . GLU B 1 238 ? 22.734 -6.379 -14.125 1 45.41 238 GLU B N 1
ATOM 3961 C CA . GLU B 1 238 ? 22.203 -6.477 -12.766 1 45.41 238 GLU B CA 1
ATOM 3962 C C . GLU B 1 238 ? 23.266 -6.984 -11.797 1 45.41 238 GLU B C 1
ATOM 3964 O O . GLU B 1 238 ? 23.172 -6.742 -10.594 1 45.41 238 GLU B O 1
ATOM 3969 N N . SER B 1 239 ? 24.156 -7.812 -12.328 1 41.47 239 SER B N 1
ATOM 3970 C CA . SER B 1 239 ? 25.359 -8.234 -11.617 1 41.47 239 SER B CA 1
ATOM 3971 C C . SER B 1 239 ? 26.219 -7.035 -11.234 1 41.47 239 SER B C 1
ATOM 3973 O O . SER B 1 239 ? 27.016 -7.113 -10.297 1 41.47 239 SER B O 1
ATOM 3975 N N . THR B 1 240 ? 26.25 -6.012 -12.023 1 40.88 240 THR B N 1
ATOM 3976 C CA . THR B 1 240 ? 27.141 -4.887 -11.797 1 40.88 240 THR B CA 1
ATOM 3977 C C . THR B 1 240 ? 26.641 -4.023 -10.641 1 40.88 240 THR B C 1
ATOM 3979 O O . THR B 1 240 ? 27.344 -3.119 -10.188 1 40.88 240 THR B O 1
ATOM 3982 N N . LEU B 1 241 ? 25.438 -4.09 -10.32 1 44.12 241 LEU B N 1
ATOM 3983 C CA . LEU B 1 241 ? 24.875 -3.145 -9.359 1 44.12 241 LEU B CA 1
ATOM 3984 C C . LEU B 1 241 ? 25.297 -3.5 -7.938 1 44.12 241 LEU B C 1
ATOM 3986 O O . LEU B 1 241 ? 24.953 -2.801 -6.984 1 44.12 241 LEU B O 1
ATOM 3990 N N . LYS B 1 242 ? 25.656 -4.754 -7.781 1 45.91 242 LYS B N 1
ATOM 3991 C CA . LYS B 1 242 ? 26.031 -5.051 -6.402 1 45.91 242 LYS B CA 1
ATOM 3992 C C . LYS B 1 242 ? 27.438 -4.566 -6.098 1 45.91 242 LYS B C 1
ATOM 3994 O O . LYS B 1 242 ? 28.406 -5.34 -6.176 1 45.91 242 LYS B O 1
ATOM 3999 N N . ARG B 1 243 ? 27.703 -3.422 -6.504 1 50.72 243 ARG B N 1
ATOM 4000 C CA . ARG B 1 243 ? 28.969 -2.938 -5.965 1 50.72 243 ARG B CA 1
ATOM 4001 C C . ARG B 1 243 ? 28.906 -2.814 -4.445 1 50.72 243 ARG B C 1
ATOM 4003 O O . ARG B 1 243 ? 27.844 -2.498 -3.889 1 50.72 243 ARG B O 1
ATOM 4010 N N . GLU B 1 244 ? 29.922 -3.195 -3.863 1 60.19 244 GLU B N 1
ATOM 4011 C CA . GLU B 1 244 ? 30.047 -3.15 -2.408 1 60.19 244 GLU B CA 1
ATOM 4012 C C . GLU B 1 244 ? 29.719 -1.759 -1.871 1 60.19 244 GLU B C 1
ATOM 4014 O O . GLU B 1 244 ? 30.172 -0.754 -2.422 1 60.19 244 GLU B O 1
ATOM 4019 N N . GLY B 1 245 ? 28.781 -1.622 -1.048 1 66.94 245 GLY B N 1
ATOM 4020 C CA . GLY B 1 245 ? 28.422 -0.382 -0.375 1 66.94 245 GLY B CA 1
ATOM 4021 C C . GLY B 1 245 ? 27.328 0.385 -1.081 1 66.94 245 GLY B C 1
ATOM 4022 O O . GLY B 1 245 ? 26.953 1.485 -0.662 1 66.94 245 GLY B O 1
ATOM 4023 N N . VAL B 1 246 ? 26.938 -0.222 -2.262 1 76.19 246 VAL B N 1
ATOM 4024 C CA . VAL B 1 246 ? 25.875 0.504 -2.969 1 76.19 246 VAL B CA 1
ATOM 4025 C C . VAL B 1 246 ? 24.609 -0.331 -2.994 1 76.19 246 VAL B C 1
ATOM 4027 O O . VAL B 1 246 ? 24.656 -1.547 -3.191 1 76.19 246 VAL B O 1
ATOM 4030 N N . CYS B 1 247 ? 23.531 0.226 -2.57 1 85.94 247 CYS B N 1
ATOM 4031 C CA . CYS B 1 247 ? 22.234 -0.444 -2.631 1 85.94 247 CYS B CA 1
ATOM 4032 C C . CYS B 1 247 ? 21.25 0.347 -3.484 1 85.94 247 CYS B C 1
ATOM 4034 O O . CYS B 1 247 ? 21.422 1.554 -3.67 1 85.94 247 CYS B O 1
ATOM 4036 N N . ALA B 1 248 ? 20.359 -0.391 -4.047 1 90.44 248 ALA B N 1
ATOM 4037 C CA . ALA B 1 248 ? 19.297 0.262 -4.809 1 90.44 248 ALA B CA 1
ATOM 4038 C C . ALA B 1 248 ? 18.391 1.079 -3.893 1 90.44 248 ALA B C 1
ATOM 4040 O O . ALA B 1 248 ? 18.203 0.735 -2.723 1 90.44 248 ALA B O 1
ATOM 4041 N N . ALA B 1 249 ? 17.953 2.164 -4.414 1 94 249 ALA B N 1
ATOM 4042 C CA . ALA B 1 249 ? 16.969 2.979 -3.693 1 94 249 ALA B CA 1
ATOM 4043 C C . ALA B 1 249 ? 15.609 2.301 -3.666 1 94 249 ALA B C 1
ATOM 4045 O O . ALA B 1 249 ? 15.328 1.421 -4.484 1 94 249 ALA B O 1
ATOM 4046 N N . SER B 1 250 ? 14.852 2.656 -2.719 1 94.06 250 SER B N 1
ATOM 4047 C CA . SER B 1 250 ? 13.492 2.129 -2.588 1 94.06 250 SER B CA 1
ATOM 4048 C C . SER B 1 250 ? 12.586 3.113 -1.86 1 94.06 250 SER B C 1
ATOM 4050 O O . SER B 1 250 ? 12.977 3.699 -0.849 1 94.06 250 SER B O 1
ATOM 4052 N N . LEU B 1 251 ? 11.461 3.309 -2.42 1 95.81 251 LEU B N 1
ATOM 4053 C CA . LEU B 1 251 ? 10.422 4.148 -1.843 1 95.81 251 LEU B CA 1
ATOM 4054 C C . LEU B 1 251 ? 9.117 3.369 -1.702 1 95.81 251 LEU B C 1
ATOM 4056 O O . LEU B 1 251 ? 8.656 2.736 -2.656 1 95.81 251 LEU B O 1
ATOM 4060 N N . PRO B 1 252 ? 8.57 3.436 -0.498 1 97.38 252 PRO B N 1
ATOM 4061 C CA . PRO B 1 252 ? 7.293 2.734 -0.344 1 97.38 252 PRO B CA 1
ATOM 4062 C C . PRO B 1 252 ? 6.223 3.234 -1.312 1 97.38 252 PRO B C 1
ATOM 4064 O O . PRO B 1 252 ? 5.312 2.484 -1.676 1 97.38 252 PRO B O 1
ATOM 4067 N N . THR B 1 253 ? 6.297 4.484 -1.795 1 97 253 THR B N 1
ATOM 4068 C CA . THR B 1 253 ? 5.312 5.055 -2.705 1 97 253 THR B CA 1
ATOM 4069 C C . THR B 1 253 ? 5.367 4.363 -4.066 1 97 253 THR B C 1
ATOM 4071 O O . THR B 1 253 ? 4.344 3.898 -4.57 1 97 253 THR B O 1
ATOM 4074 N N . THR B 1 254 ? 6.621 4.238 -4.602 1 96 254 THR B N 1
ATOM 4075 C CA . THR B 1 254 ? 6.785 3.602 -5.902 1 96 254 THR B CA 1
ATOM 4076 C C . THR B 1 254 ? 6.371 2.135 -5.844 1 96 254 THR B C 1
ATOM 4078 O O . THR B 1 254 ? 5.66 1.647 -6.727 1 96 254 THR B O 1
ATOM 4081 N N . MET B 1 255 ? 6.797 1.513 -4.766 1 96.25 255 MET B N 1
ATOM 4082 C CA . MET B 1 255 ? 6.438 0.108 -4.586 1 96.25 255 MET B CA 1
ATOM 4083 C C . MET B 1 255 ? 4.926 -0.059 -4.477 1 96.25 255 MET B C 1
ATOM 4085 O O . MET B 1 255 ? 4.355 -0.979 -5.062 1 96.25 255 MET B O 1
ATOM 4089 N N . GLY B 1 256 ? 4.309 0.831 -3.719 1 96.81 256 GLY B N 1
ATOM 4090 C CA . GLY B 1 256 ? 2.861 0.788 -3.568 1 96.81 256 GLY B CA 1
ATOM 4091 C C . GLY B 1 256 ? 2.119 0.988 -4.875 1 96.81 256 GLY B C 1
ATOM 4092 O O . GLY B 1 256 ? 1.153 0.277 -5.164 1 96.81 256 GLY B O 1
ATOM 4093 N N . VAL B 1 257 ? 2.551 1.912 -5.664 1 96.75 257 VAL B N 1
ATOM 4094 C CA . VAL B 1 257 ? 1.906 2.215 -6.941 1 96.75 257 VAL B CA 1
ATOM 4095 C C . VAL B 1 257 ? 2.055 1.025 -7.887 1 96.75 257 VAL B C 1
ATOM 4097 O O . VAL B 1 257 ? 1.072 0.567 -8.477 1 96.75 257 VAL B O 1
ATO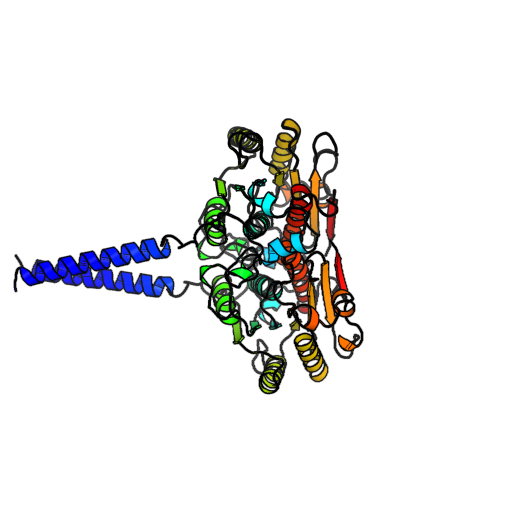M 4100 N N . VAL B 1 258 ? 3.25 0.496 -8.008 1 96.75 258 VAL B N 1
ATOM 4101 C CA . VAL B 1 258 ? 3.506 -0.601 -8.938 1 96.75 258 VAL B CA 1
ATOM 4102 C C . VAL B 1 258 ? 2.742 -1.845 -8.484 1 96.75 258 VAL B C 1
ATOM 4104 O O . VAL B 1 258 ? 2.139 -2.539 -9.312 1 96.75 258 VAL B O 1
ATOM 4107 N N . ALA B 1 259 ? 2.768 -2.117 -7.191 1 98.31 259 ALA B N 1
ATOM 4108 C CA . ALA B 1 259 ? 1.999 -3.246 -6.676 1 98.31 259 ALA B CA 1
ATOM 4109 C C . ALA B 1 259 ? 0.509 -3.07 -6.957 1 98.31 259 ALA B C 1
ATOM 4111 O O . ALA B 1 259 ? -0.173 -4.023 -7.34 1 98.31 259 ALA B O 1
ATOM 4112 N N . GLY B 1 260 ? 0.025 -1.853 -6.707 1 97.5 260 GLY B N 1
ATOM 4113 C CA . GLY B 1 260 ? -1.372 -1.571 -6.992 1 97.5 260 GLY B CA 1
ATOM 4114 C C . GLY B 1 260 ? -1.745 -1.809 -8.445 1 97.5 260 GLY B C 1
ATOM 4115 O O . GLY B 1 260 ? -2.773 -2.424 -8.734 1 97.5 260 GLY B O 1
ATOM 4116 N N . LEU B 1 261 ? -0.92 -1.348 -9.328 1 96.81 261 LEU B N 1
ATOM 4117 C CA . LEU B 1 261 ? -1.154 -1.538 -10.75 1 96.81 261 LEU B CA 1
ATOM 4118 C C . LEU B 1 261 ? -1.102 -3.018 -11.117 1 96.81 261 LEU B C 1
ATOM 4120 O O . LEU B 1 261 ? -1.926 -3.498 -11.898 1 96.81 261 LEU B O 1
ATOM 4124 N N . LEU B 1 262 ? -0.15 -3.686 -10.578 1 98.25 262 LEU B N 1
ATOM 4125 C CA . LEU B 1 262 ? 0.013 -5.113 -10.836 1 98.25 262 LEU B CA 1
ATOM 4126 C C . LEU B 1 262 ? -1.229 -5.887 -10.414 1 98.25 262 LEU B C 1
ATOM 4128 O O . LEU B 1 262 ? -1.79 -6.652 -11.203 1 98.25 262 LEU B O 1
ATOM 4132 N N . VAL B 1 263 ? -1.699 -5.68 -9.211 1 98.62 263 VAL B N 1
ATOM 4133 C CA . VAL B 1 263 ? -2.809 -6.457 -8.664 1 98.62 263 VAL B CA 1
ATOM 4134 C C . VAL B 1 263 ? -4.113 -6.031 -9.328 1 98.62 263 VAL B C 1
ATOM 4136 O O . VAL B 1 263 ? -5 -6.855 -9.562 1 98.62 263 VAL B O 1
ATOM 4139 N N . GLN B 1 264 ? -4.219 -4.746 -9.633 1 97 264 GLN B N 1
ATOM 4140 C CA . GLN B 1 264 ? -5.387 -4.312 -10.383 1 97 264 GLN B CA 1
ATOM 4141 C C . GLN B 1 264 ? -5.484 -5.043 -11.719 1 97 264 GLN B C 1
ATOM 4143 O O . GLN B 1 264 ? -6.562 -5.48 -12.117 1 97 264 GLN B O 1
ATOM 4148 N N . ASN B 1 265 ? -4.391 -5.102 -12.422 1 97.81 265 ASN B N 1
ATOM 4149 C CA . ASN B 1 265 ? -4.352 -5.832 -13.688 1 97.81 265 ASN B CA 1
ATOM 4150 C C . ASN B 1 265 ? -4.668 -7.309 -13.492 1 97.81 265 ASN B C 1
ATOM 4152 O O . ASN B 1 265 ? -5.371 -7.914 -14.305 1 97.81 265 ASN B O 1
ATOM 4156 N N . ALA B 1 266 ? -4.152 -7.867 -12.461 1 98.69 266 ALA B N 1
ATOM 4157 C CA . ALA B 1 266 ? -4.434 -9.258 -12.125 1 98.69 266 ALA B CA 1
ATOM 4158 C C . ALA B 1 266 ? -5.926 -9.477 -11.891 1 98.69 266 ALA B C 1
ATOM 4160 O O . ALA B 1 266 ? -6.508 -10.438 -12.398 1 98.69 266 ALA B O 1
ATOM 4161 N N . LEU B 1 267 ? -6.559 -8.602 -11.141 1 98.31 267 LEU B N 1
ATOM 4162 C CA . LEU B 1 267 ? -7.977 -8.727 -10.836 1 98.31 267 LEU B CA 1
ATOM 4163 C C . LEU B 1 267 ? -8.82 -8.586 -12.102 1 98.31 267 LEU B C 1
ATOM 4165 O O . LEU B 1 267 ? -9.789 -9.328 -12.297 1 98.31 267 LEU B O 1
ATOM 4169 N N . LYS B 1 268 ? -8.453 -7.598 -12.922 1 97.62 268 LYS B N 1
ATOM 4170 C CA . LYS B 1 268 ? -9.148 -7.449 -14.203 1 97.62 268 LYS B CA 1
ATOM 4171 C C . LYS B 1 268 ? -9.109 -8.742 -15.008 1 97.62 268 LYS B C 1
ATOM 4173 O O . LYS B 1 268 ? -10.125 -9.18 -15.547 1 97.62 268 LYS B O 1
ATOM 4178 N N . TYR B 1 269 ? -7.969 -9.336 -15.055 1 98.31 269 TYR B N 1
ATOM 4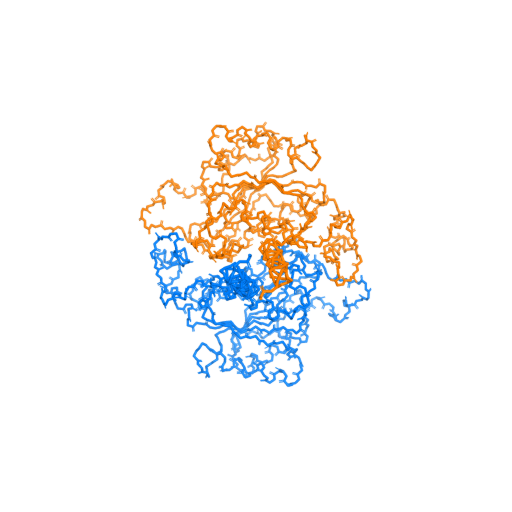179 C CA . TYR B 1 269 ? -7.766 -10.562 -15.812 1 98.31 269 TYR B CA 1
ATOM 4180 C C . TYR B 1 269 ? -8.555 -11.719 -15.211 1 98.31 269 TYR B C 1
ATOM 4182 O O . TYR B 1 269 ? -9.281 -12.422 -15.922 1 98.31 269 TYR B O 1
ATOM 4190 N N . LEU B 1 270 ? -8.484 -11.859 -13.922 1 98.56 270 LEU B N 1
ATOM 4191 C CA . LEU B 1 270 ? -9.031 -13.016 -13.227 1 98.56 270 LEU B CA 1
ATOM 4192 C C . LEU B 1 270 ? -10.555 -12.922 -13.141 1 98.56 270 LEU B C 1
ATOM 4194 O O . LEU B 1 270 ? -11.25 -13.93 -13.258 1 98.56 270 LEU B O 1
ATOM 4198 N N . LEU B 1 271 ? -11.047 -11.688 -12.922 1 98.12 271 LEU B N 1
ATOM 4199 C CA . LEU B 1 271 ? -12.477 -11.516 -12.695 1 98.12 271 LEU B CA 1
ATOM 4200 C C . LEU B 1 271 ? -13.164 -10.969 -13.938 1 98.12 271 LEU B C 1
ATOM 4202 O O . LEU B 1 271 ? -14.344 -10.625 -13.906 1 98.12 271 LEU B O 1
ATOM 4206 N N . GLN B 1 272 ? -12.414 -10.773 -14.992 1 96.56 272 GLN B N 1
ATOM 4207 C CA . GLN B 1 272 ? -12.922 -10.453 -16.328 1 96.56 272 GLN B CA 1
ATOM 4208 C C . GLN B 1 272 ? -13.711 -9.148 -16.312 1 96.56 272 GLN B C 1
ATOM 4210 O O . GLN B 1 272 ? -14.852 -9.109 -16.766 1 96.56 272 GLN B O 1
ATOM 4215 N N . PHE B 1 273 ? -13.086 -8.125 -15.891 1 94.75 273 PHE B N 1
ATOM 4216 C CA . PHE B 1 273 ? -13.672 -6.793 -15.953 1 94.75 273 PHE B CA 1
ATOM 4217 C C . PHE B 1 273 ? -12.641 -5.773 -16.422 1 94.75 273 PHE B C 1
ATOM 4219 O O . PHE B 1 273 ? -11.438 -6.031 -16.359 1 94.75 273 PHE B O 1
ATOM 4226 N N . GLY B 1 274 ? -13.109 -4.727 -16.953 1 93.38 274 GLY B N 1
ATOM 4227 C CA . GLY B 1 274 ? -12.195 -3.705 -17.438 1 93.38 274 GLY B CA 1
ATOM 4228 C C . GLY B 1 274 ? -11.273 -4.203 -18.531 1 93.38 274 GLY B C 1
ATOM 4229 O O . GLY B 1 274 ? -11.555 -5.211 -19.172 1 93.38 274 GLY B O 1
ATOM 4230 N N . GLN B 1 275 ? -10.219 -3.381 -18.75 1 93.56 275 GLN B N 1
ATOM 4231 C CA . GLN B 1 275 ? -9.234 -3.74 -19.766 1 93.56 275 GLN B CA 1
ATOM 4232 C C . GLN B 1 275 ? -7.902 -4.117 -19.125 1 93.56 275 GLN B C 1
ATOM 4234 O O . GLN B 1 275 ? -7.34 -3.344 -18.344 1 93.56 275 GLN B O 1
ATOM 4239 N N . VAL B 1 276 ? -7.473 -5.297 -19.438 1 94.62 276 VAL B N 1
ATOM 4240 C CA . VAL B 1 276 ? -6.172 -5.758 -18.953 1 94.62 276 VAL B CA 1
ATOM 4241 C C . VAL B 1 276 ? -5.062 -5.098 -19.781 1 94.62 276 VAL B C 1
ATOM 4243 O O . VAL B 1 276 ? -5.086 -5.137 -21 1 94.62 276 VAL B O 1
ATOM 4246 N N . SER B 1 277 ? -4.117 -4.477 -19.078 1 91.44 277 SER B N 1
ATOM 4247 C CA . SER B 1 277 ? -3.002 -3.836 -19.766 1 91.44 277 SER B CA 1
ATOM 4248 C C . SER B 1 277 ? -1.905 -4.84 -20.094 1 91.44 277 SER B C 1
ATOM 4250 O O . SER B 1 277 ? -1.522 -5.652 -19.25 1 91.44 277 SER B O 1
ATOM 4252 N N . ASP B 1 278 ? -1.421 -4.727 -21.281 1 88.62 278 ASP B N 1
ATOM 4253 C CA . ASP B 1 278 ? -0.297 -5.57 -21.688 1 88.62 278 ASP B CA 1
ATOM 4254 C C . ASP B 1 278 ? 1.003 -5.094 -21.047 1 88.62 278 ASP B C 1
ATOM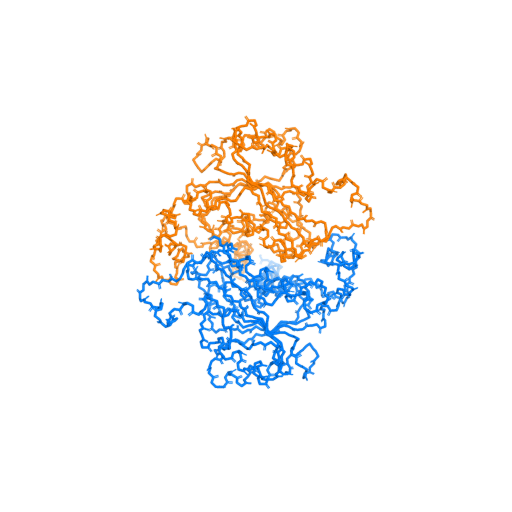 4256 O O . ASP B 1 278 ? 1.787 -5.902 -20.531 1 88.62 278 ASP B O 1
ATOM 4260 N N . MET B 1 279 ? 1.184 -3.814 -21.094 1 84.44 279 MET B N 1
ATOM 4261 C CA . MET B 1 279 ? 2.361 -3.174 -20.516 1 84.44 279 MET B CA 1
ATOM 4262 C C . MET B 1 279 ? 2.027 -1.772 -20.016 1 84.44 279 MET B C 1
ATOM 4264 O O . MET B 1 279 ? 1.312 -1.023 -20.688 1 84.44 279 MET B O 1
ATOM 4268 N N . LEU B 1 280 ? 2.461 -1.517 -18.781 1 84.25 280 LEU B N 1
ATOM 4269 C CA . LEU B 1 280 ? 2.326 -0.189 -18.188 1 84.25 280 LEU B CA 1
ATOM 4270 C C . LEU B 1 280 ? 3.627 0.244 -17.516 1 84.25 280 LEU B C 1
ATOM 4272 O O . LEU B 1 280 ? 4.254 -0.541 -16.797 1 84.25 280 LEU B O 1
ATOM 4276 N N . GLN B 1 281 ? 4.02 1.395 -17.906 1 80.12 281 GLN B N 1
ATOM 4277 C CA . GLN B 1 281 ? 5.188 1.994 -17.266 1 80.12 281 GLN B CA 1
ATOM 4278 C C . GLN B 1 281 ? 4.797 3.234 -16.469 1 80.12 281 GLN B C 1
ATOM 4280 O O . GLN B 1 281 ? 3.957 4.023 -16.906 1 80.12 281 GLN B O 1
ATOM 4285 N N . TYR B 1 282 ? 5.289 3.244 -15.336 1 79.94 282 TYR B N 1
ATOM 4286 C CA . TYR B 1 282 ? 5.109 4.379 -14.438 1 79.94 282 TYR B CA 1
ATOM 4287 C C . TYR B 1 282 ? 6.418 5.137 -14.242 1 79.94 282 TYR B C 1
ATOM 4289 O O . TYR B 1 282 ? 7.449 4.535 -13.922 1 79.94 282 TYR B O 1
ATOM 4297 N N . LEU B 1 283 ? 6.387 6.387 -14.617 1 72.19 283 LEU B N 1
ATOM 4298 C CA . LEU B 1 283 ? 7.566 7.227 -14.438 1 72.19 283 LEU B CA 1
ATOM 4299 C C . LEU B 1 283 ? 7.238 8.438 -13.562 1 72.19 283 LEU B C 1
ATOM 4301 O O . LEU B 1 283 ? 6.211 9.086 -13.758 1 72.19 283 LEU B O 1
ATOM 4305 N N . ILE B 1 284 ? 7.961 8.508 -12.469 1 68.38 284 ILE B N 1
ATOM 4306 C CA . ILE B 1 284 ? 7.738 9.641 -11.586 1 68.38 284 ILE B CA 1
ATOM 4307 C C . ILE B 1 284 ? 8.844 10.672 -11.781 1 68.38 284 ILE B C 1
ATOM 4309 O O . ILE B 1 284 ? 10.023 10.32 -11.875 1 68.38 284 ILE B O 1
#

Nearest PDB structures (foldseek):
  6h77-assembly2_D  TM=9.668E-01  e=6.707E-41  Homo sapiens
  6h77-assembly1_B  TM=9.647E-01  e=8.084E-41  Homo sapiens
  6h78-assembly8_P  TM=9.715E-01  e=4.915E-40  Homo sapiens
  6h78-assembly5_J  TM=9.774E-01  e=9.159E-40  Homo sapiens
  6h77-assembly1_A  TM=9.503E-01  e=1.250E-40  Homo sapiens

Sequence (568 aa):
MSENEVAALKARVATLEDQIRRMASDGHQGSLHRPKVTSMSGEVVDSNPYSRLMALKRMGVVPNYEDIRTLSVLVVGLGGIGSVAAEMLTRCGIGKLILYDYDHVELANMNRLFFRPHQAGMTKTAAATQTLMDINPDVSFEEFTKDITTPTNYEHLLDQIQHGGVVRNTPVDLVLSCVDNFAARMSINQACNELGQPWMESGVSEDAVSGHIQTLLPGRTACFECLPPLIVATGISESTLKREGVCAASLPTTMGVVAGLLVQNALKYLLQFGQVSDMLQYLIMSENEVAALKARVATLEDQIRRMASDGHQGSLHRPKVTSMSGEVVDSNPYSRLMALKRMGVVPNYEDIRTLSVLVVGLGGIGSVAAEMLTRCGIGKLILYDYDHVELANMNRLFFRPHQAGMTKTAAATQTLMDINPDVSFEEFTKDITTPTNYEHLLDQIQHGGVVRNTPVDLVLSCVDNFAARMSINQACNELGQPWMESGVSEDAVSGHIQTLLPGRTACFECLPPLIVATGISESTLKREGVCAASLPTTMGVVAGLLVQNALKYLLQFGQVSDMLQYLI

Solvent-accessible surface area (backbone atoms only — not comparable to full-ato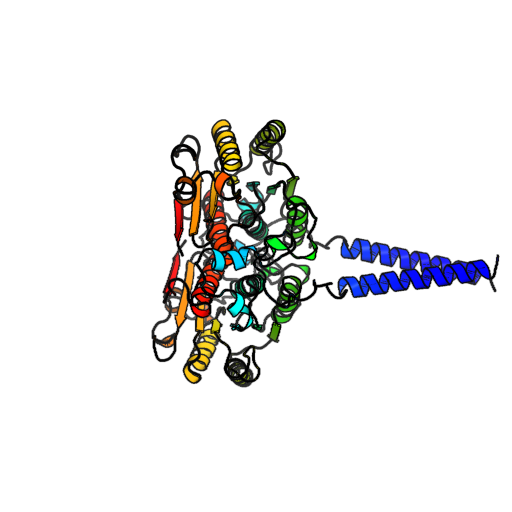m values): 28907 Å² total; per-residue (Å²): 133,56,80,63,54,48,51,51,38,52,52,49,34,52,51,35,49,47,47,32,48,43,44,59,39,44,71,67,20,74,70,76,48,66,78,67,69,88,66,89,50,60,56,71,49,58,77,31,46,41,19,30,50,36,26,28,30,76,70,62,59,26,83,58,58,72,55,39,49,67,33,17,39,36,37,36,25,56,52,55,33,23,39,36,30,51,46,43,42,44,38,72,43,33,20,24,41,37,36,29,20,63,51,58,36,43,40,42,48,42,30,28,65,74,66,48,62,89,44,48,71,33,43,39,30,58,49,46,50,56,53,44,39,55,59,32,57,64,38,44,76,47,66,39,77,43,57,53,70,39,73,69,40,32,52,51,49,49,49,42,48,51,30,52,16,62,57,80,69,28,46,38,68,33,36,39,40,28,50,91,48,67,65,53,51,50,44,52,47,51,49,24,52,73,67,56,39,44,32,34,44,41,46,64,37,56,75,30,43,33,29,35,34,34,51,32,37,51,93,76,44,69,48,58,88,78,58,55,56,61,71,63,64,68,47,61,66,73,75,66,58,66,40,88,77,47,63,57,22,50,40,30,31,50,28,33,28,44,20,15,53,45,46,45,38,49,46,22,58,76,56,67,24,88,80,62,61,54,66,49,76,47,79,105,134,56,79,63,53,49,52,51,37,53,50,50,36,51,52,35,47,47,46,33,48,44,43,58,37,45,72,61,19,74,69,76,48,66,77,66,68,91,67,90,50,59,56,70,48,60,77,30,45,41,18,30,50,37,24,28,30,75,70,63,58,25,82,59,57,73,56,39,48,67,34,18,38,36,36,36,24,55,53,56,34,23,38,36,31,51,46,43,42,44,38,71,43,33,20,22,41,36,36,29,21,64,53,58,36,42,38,42,49,40,31,29,64,73,68,48,62,88,45,48,72,33,43,38,31,58,49,47,50,54,54,44,41,56,59,31,56,65,37,42,78,47,67,39,78,43,56,52,71,39,71,70,40,32,53,51,48,48,49,40,48,50,30,52,16,64,57,81,68,30,45,38,68,34,35,38,41,29,52,92,48,69,64,53,52,49,45,52,47,51,48,25,52,75,69,56,40,44,33,35,44,40,48,65,37,55,75,30,43,34,30,34,33,34,52,34,36,49,93,76,44,70,49,57,88,77,57,57,55,61,70,62,64,67,48,59,66,73,74,66,58,67,40,88,76,50,62,55,21,49,40,30,32,48,29,32,28,44,20,14,53,45,46,44,37,48,47,22,60,76,56,68,25,86,80,63,61,53,67,49,77,46,79,106

InterPro domains:
  IPR000594 THIF-type NAD/FAD binding fold [PF00899] (50-276)
  IPR035985 Ubiquitin-activating enzyme-like [SSF69572] (45-278)
  IPR045886 ThiF/MoeB/HesA family [PTHR10953] (39-270)

Organism: Aphanomyces astaci (NCBI:txid112090)

pLDDT: mean 88.9, std 15.46, range [35.44, 99.0]

Secondary structure (DSSP, 8-state):
--HHHHHHHHHHHHHHHHHHHHHHHHHSS-----PPPSS------TT-TTHHHHHHHHTTSSS-GGGGGG-EEEEE--STTHHHHHHHHHHHT-SEEEEEE--B--GGGTTSSS--GGGTTSBHHHHHHHHHHHH-TTSEEEEEE--TTSHHHHHHHHHHHHHBSSSTTB--SEEEE--SSHHHHHHHHHHHHHHT--EEEEEE-TTSSEEEEEEE-TTTS--TTTS--HHHHSS--TTTT--TT------HHHHHHHHHHHHHHHHHHHHT-S---SEEEEE-/--HHHHHHHHHHHHHHHHHHHHHHHHHSS-----PPPSS------TT-TTHHHHHHHHTTSSS-GGGGGG-EEEEE--STTHHHHHHHHHHHT-SEEEEEE--B--GGGTTSSS--GGGTTSBHHHHHHHHHHHH-TTSEEEEEE--TTSHHHHHHHHHHHHHBSSSTTB--SEEEE--SSHHHHHHHHHHHHHHT--EEEEEE-TTSSEEEEEEE-TTTS--TTTS--HHHHHS--TTTT--TT------HHHHHHHHHHHHHHHHHHHHT-S---SEEEEE-

Foldseek 3Di:
DDPVVVVVVVVVVVVVVVVVCCVVVVVVVPLPQDDADPFQDCDDDPPRLCVVVCVCCVVPQFVDLRCQLQAEEEEADCAQQRLLLLLVSLSSNHNEYEYEAQDFDAPVRVLHPHADPVRGPPRSQVRSVVRSCSNHVNHHYHYDNDDCLDPVNLVVVLQCQAAVGSPGRHGHQEYEYDDEADSSLVSVLVSCLVVQHKYKYKDAALQRQKMKMATDGHPPDDTCVRDPDPSVVVPDNSVVQPDPPHGGDHHNVSSNVRSVLHSVLVCCVSSVGDDRDRMDMDGD/DDPVVVVVVVVVVVVVVVVVCCVVVCVVVVLPQDDADPFQDCDDDPPHLCVVVCVCCVVPQFVDLRCQLQAEEEEADCAQQRLLLLLVSLSSNHNEYEYEAQDFDAPVRVLGPHADPVRGPPRSQVRSVVRSCSNHVNHHYHYDNDDCLDPVNLVVVLQCQAAVGSPGRHGHQEYEYDDEADSSLVSVLVSCLVVQHKYKYKDAALQRQKMKMATDGHPPDDTCVRDPDPSVVVPDNPVVQPDPPGGGDHHNVSSNVRSVLHSVLVCCVSSVGDDRDRMDMDGD